Protein AF-0000000065923029 (afdb_homodimer)

Organism: Halorhodospira halophila (strain DSM 244 / SL1) (NCBI:txid349124)

Radius of gyration: 25.89 Å; Cα contacts (8 Å, |Δi|>4): 1565; chains: 2; bounding box: 56×80×63 Å

Nearest PDB structures (foldseek):
  3k96-assembly1_B  TM=9.656E-01  e=9.689E-38  Coxiella burnetii RSA 493
  1n1e-assembly1_B  TM=9.447E-01  e=1.531E-29  Leishmania mexicana
  1z82-assembly1_B  TM=9.541E-01  e=1.450E-29  Thermotoga maritima MSB8
  6e90-assembly1_A  TM=9.215E-01  e=2.902E-23  Homo sapiens
  6e90-assembly2_B  TM=9.256E-01  e=6.628E-22  Homo sapiens

Structure (mmCIF, N/CA/C/O backbone):
data_AF-0000000065923029-model_v1
#
loop_
_entity.id
_entity.type
_entity.pdbx_description
1 polymer 'Glycerol-3-phosphate dehydrogenase'
#
loop_
_atom_site.group_PDB
_atom_site.id
_atom_site.type_symbol
_atom_site.label_atom_id
_atom_site.label_alt_id
_atom_site.label_comp_id
_atom_site.label_asym_id
_atom_site.label_entity_id
_atom_site.label_seq_id
_atom_site.pdbx_PDB_ins_code
_atom_site.Cartn_x
_atom_site.Cartn_y
_atom_site.Cartn_z
_atom_site.occupancy
_atom_site.B_iso_or_equiv
_atom_site.auth_seq_id
_atom_site.auth_comp_id
_atom_site.auth_asym_id
_atom_site.auth_atom_id
_atom_site.pdbx_PDB_model_num
ATOM 1 N N . MET A 1 1 ? 18.891 -30.844 -6.301 1 72.88 1 MET A N 1
ATOM 2 C CA . MET A 1 1 ? 18.688 -31.719 -7.445 1 72.88 1 MET A CA 1
ATOM 3 C C . MET A 1 1 ? 17.562 -31.203 -8.336 1 72.88 1 MET A C 1
ATOM 5 O O . MET A 1 1 ? 16.641 -30.562 -7.855 1 72.88 1 MET A O 1
ATOM 9 N N . ALA A 1 2 ? 17.703 -31.375 -9.57 1 90.19 2 ALA A N 1
ATOM 10 C CA . ALA A 1 2 ? 16.734 -30.984 -10.586 1 90.19 2 ALA A CA 1
ATOM 11 C C . ALA A 1 2 ? 15.453 -31.797 -10.469 1 90.19 2 ALA A C 1
ATOM 13 O O . ALA A 1 2 ? 15.5 -33 -10.242 1 90.19 2 ALA A O 1
ATOM 14 N N . SER A 1 3 ? 14.336 -31.156 -10.375 1 95 3 SER A N 1
ATOM 15 C CA . SER A 1 3 ? 13.016 -31.781 -10.305 1 95 3 SER A CA 1
ATOM 16 C C . SER A 1 3 ? 12.305 -31.719 -11.648 1 95 3 SER A C 1
ATOM 18 O O . SER A 1 3 ? 12.695 -30.953 -12.531 1 95 3 SER A O 1
ATOM 20 N N . THR A 1 4 ? 11.414 -32.656 -11.859 1 98.06 4 THR A N 1
ATOM 21 C CA . THR A 1 4 ? 10.445 -32.594 -12.953 1 98.06 4 THR A CA 1
ATOM 22 C C . THR A 1 4 ? 9.109 -32.062 -12.453 1 98.06 4 THR A C 1
ATOM 24 O O . THR A 1 4 ? 8.492 -32.656 -11.57 1 98.06 4 THR A O 1
ATOM 27 N N . ILE A 1 5 ? 8.68 -30.938 -13.008 1 98.75 5 ILE A N 1
ATOM 28 C CA . ILE A 1 5 ? 7.516 -30.234 -12.484 1 98.75 5 ILE A CA 1
ATOM 29 C C . ILE A 1 5 ? 6.523 -29.969 -13.617 1 98.75 5 ILE A C 1
ATOM 31 O O . ILE A 1 5 ? 6.914 -29.547 -14.711 1 98.75 5 ILE A O 1
ATOM 35 N N . ALA A 1 6 ? 5.273 -30.281 -13.406 1 98.81 6 ALA A N 1
ATOM 36 C CA . ALA A 1 6 ? 4.207 -29.891 -14.328 1 98.81 6 ALA A CA 1
ATOM 37 C C . ALA A 1 6 ? 3.559 -28.578 -13.898 1 98.81 6 ALA A C 1
ATOM 39 O O . ALA A 1 6 ? 3.203 -28.422 -12.727 1 98.81 6 ALA A O 1
ATOM 40 N N . VAL A 1 7 ? 3.484 -27.641 -14.758 1 98.94 7 VAL A N 1
ATOM 41 C CA . VAL A 1 7 ? 2.725 -26.406 -14.547 1 98.94 7 VAL A CA 1
ATOM 42 C C . VAL A 1 7 ? 1.447 -26.438 -15.383 1 98.94 7 VAL A C 1
ATOM 44 O O . VAL A 1 7 ? 1.505 -26.453 -16.609 1 98.94 7 VAL A O 1
ATOM 47 N N . LEU A 1 8 ? 0.349 -26.5 -14.68 1 98.88 8 LEU A N 1
ATOM 48 C CA . LEU A 1 8 ? -0.942 -26.641 -15.344 1 98.88 8 LEU A CA 1
ATOM 49 C C . LEU A 1 8 ? -1.62 -25.281 -15.492 1 98.88 8 LEU A C 1
ATOM 51 O O . LEU A 1 8 ? -2.199 -24.75 -14.539 1 98.88 8 LEU A O 1
ATOM 55 N N . GLY A 1 9 ? -1.69 -24.75 -16.688 1 98.56 9 GLY A N 1
ATOM 56 C CA . GLY A 1 9 ? -2.148 -23.422 -17.031 1 98.56 9 GLY A CA 1
ATOM 57 C C . GLY A 1 9 ? -1.078 -22.578 -17.703 1 98.56 9 GLY A C 1
ATOM 58 O O . GLY A 1 9 ? -0.125 -22.141 -17.062 1 98.56 9 GLY A O 1
ATOM 59 N N . ALA A 1 10 ? -1.285 -22.297 -19 1 98.5 10 ALA A N 1
ATOM 60 C CA . ALA A 1 10 ? -0.289 -21.562 -19.781 1 98.5 10 ALA A CA 1
ATOM 61 C C . ALA A 1 10 ? -0.726 -20.125 -20 1 98.5 10 ALA A C 1
ATOM 63 O O . ALA A 1 10 ? -0.521 -19.562 -21.094 1 98.5 10 ALA A O 1
ATOM 64 N N . GLY A 1 11 ? -1.408 -19.594 -19 1 96.88 11 GLY A N 1
ATOM 65 C CA . GLY A 1 11 ? -1.588 -18.141 -19 1 96.88 11 GLY A CA 1
ATOM 66 C C . GLY A 1 11 ? -0.323 -17.391 -18.656 1 96.88 11 GLY A C 1
ATOM 67 O O . GLY A 1 11 ? 0.751 -17.984 -18.531 1 96.88 11 GLY A O 1
ATOM 68 N N . ALA A 1 12 ? -0.422 -16.109 -18.5 1 97 12 ALA A N 1
ATOM 69 C CA . ALA A 1 12 ? 0.734 -15.266 -18.203 1 97 12 ALA A CA 1
ATOM 70 C C . ALA A 1 12 ? 1.429 -15.719 -16.922 1 97 12 ALA A C 1
ATOM 72 O O . ALA A 1 12 ? 2.646 -15.914 -16.906 1 97 12 ALA A O 1
ATOM 73 N N . TRP A 1 13 ? 0.639 -15.938 -15.875 1 97.69 13 TRP A N 1
ATOM 74 C CA . TRP A 1 13 ? 1.192 -16.234 -14.562 1 97.69 13 TRP A CA 1
ATOM 75 C C . TRP A 1 13 ? 1.809 -17.641 -14.539 1 97.69 13 TRP A C 1
ATOM 77 O O . TRP A 1 13 ? 2.926 -17.812 -14.047 1 97.69 13 TRP A O 1
ATOM 87 N N . GLY A 1 14 ? 1.064 -18.609 -15.062 1 98.62 14 GLY A N 1
ATOM 88 C CA . GLY A 1 14 ? 1.634 -19.953 -15.156 1 98.62 14 GLY A CA 1
ATOM 89 C C . GLY A 1 14 ? 2.92 -20 -15.961 1 98.62 14 GLY A C 1
ATOM 90 O O . GLY A 1 14 ? 3.887 -20.641 -15.555 1 98.62 14 GLY A O 1
ATOM 91 N N . THR A 1 15 ? 2.945 -19.297 -17.062 1 98.75 15 THR A N 1
ATOM 92 C CA . THR A 1 15 ? 4.129 -19.234 -17.906 1 98.75 15 THR A CA 1
ATOM 93 C C . THR A 1 15 ? 5.297 -18.594 -17.172 1 98.75 15 THR A C 1
ATOM 95 O O . THR A 1 15 ? 6.434 -19.062 -17.25 1 98.75 15 THR A O 1
ATOM 98 N N . ALA A 1 16 ? 5.02 -17.531 -16.453 1 98.75 16 ALA A N 1
ATOM 99 C CA . ALA A 1 16 ? 6.066 -16.828 -15.711 1 98.75 16 ALA A CA 1
ATOM 100 C C . ALA A 1 16 ? 6.68 -17.734 -14.648 1 98.75 16 ALA A C 1
ATOM 102 O O . ALA A 1 16 ? 7.902 -17.828 -14.531 1 98.75 16 ALA A O 1
ATOM 103 N N . LEU A 1 17 ? 5.828 -18.391 -13.883 1 98.88 17 LEU A N 1
ATOM 104 C CA . LEU A 1 17 ? 6.316 -19.297 -12.844 1 98.88 17 LEU A CA 1
ATOM 105 C C . LEU A 1 17 ? 7.086 -20.469 -13.453 1 98.88 17 LEU A C 1
ATOM 107 O O . LEU A 1 17 ? 8.133 -20.859 -12.938 1 98.88 17 LEU A O 1
ATOM 111 N N . ALA A 1 18 ? 6.562 -20.969 -14.555 1 98.81 18 ALA A N 1
ATOM 112 C CA . ALA A 1 18 ? 7.25 -22.047 -15.266 1 98.81 18 ALA A CA 1
ATOM 113 C C . ALA A 1 18 ? 8.641 -21.609 -15.711 1 98.81 18 ALA A C 1
ATOM 115 O O . ALA A 1 18 ? 9.594 -22.391 -15.641 1 98.81 18 ALA A O 1
ATOM 116 N N . SER A 1 19 ? 8.727 -20.438 -16.188 1 98.56 19 SER A N 1
ATOM 117 C CA . SER A 1 19 ? 10.008 -19.906 -16.641 1 98.56 19 SER A CA 1
ATOM 118 C C . SER A 1 19 ? 11.016 -19.828 -15.508 1 98.56 19 SER A C 1
ATOM 120 O O . SER A 1 19 ? 12.203 -20.109 -15.695 1 98.56 19 SER A O 1
ATOM 122 N N . VAL A 1 20 ? 10.586 -19.375 -14.312 1 98.56 20 VAL A N 1
ATOM 123 C CA . VAL A 1 20 ? 11.469 -19.297 -13.148 1 98.56 20 VAL A CA 1
ATOM 124 C C . VAL A 1 20 ? 11.992 -20.688 -12.805 1 98.56 20 VAL A C 1
ATOM 126 O O . VAL A 1 20 ? 13.195 -20.875 -12.617 1 98.56 20 VAL A O 1
ATOM 129 N N . LEU A 1 21 ? 11.094 -21.656 -12.742 1 98.75 21 LEU A N 1
ATOM 130 C CA . LEU A 1 21 ? 11.477 -23.031 -12.438 1 98.75 21 LEU A CA 1
ATOM 131 C C . LEU A 1 21 ? 12.469 -23.562 -13.469 1 98.75 21 LEU A C 1
ATOM 133 O O . LEU A 1 21 ? 13.469 -24.188 -13.109 1 98.75 21 LEU A O 1
ATOM 137 N N . GLY A 1 22 ? 12.164 -23.344 -14.719 1 98.38 22 GLY A N 1
ATOM 138 C CA . GLY A 1 22 ? 13.062 -23.781 -15.781 1 98.38 22 GLY A CA 1
ATOM 139 C C . GLY A 1 22 ? 14.438 -23.172 -15.695 1 98.38 22 GLY A C 1
ATOM 140 O O . GLY A 1 22 ? 15.453 -23.859 -15.852 1 98.38 22 GLY A O 1
ATOM 141 N N . ARG A 1 23 ? 14.523 -21.906 -15.484 1 97.5 23 ARG A N 1
ATOM 142 C CA . ARG A 1 23 ? 15.789 -21.203 -15.359 1 97.5 23 ARG A CA 1
ATOM 143 C C . ARG A 1 23 ? 16.578 -21.719 -14.156 1 97.5 23 ARG A C 1
ATOM 145 O O . ARG A 1 23 ? 17.812 -21.688 -14.164 1 97.5 23 ARG A O 1
ATOM 152 N N . ASN A 1 24 ? 15.828 -22.156 -13.164 1 98 24 ASN A N 1
ATOM 153 C CA . ASN A 1 24 ? 16.469 -22.703 -11.977 1 98 24 ASN A CA 1
ATOM 154 C C . ASN A 1 24 ? 16.953 -24.141 -12.203 1 98 24 ASN A C 1
ATOM 156 O O . ASN A 1 24 ? 17.391 -24.797 -11.258 1 98 24 ASN A O 1
ATOM 160 N N . GLY A 1 25 ? 16.766 -24.672 -13.398 1 97.19 25 GLY A N 1
ATOM 161 C CA . GLY A 1 25 ? 17.391 -25.938 -13.758 1 97.19 25 GLY A CA 1
ATOM 162 C C . GLY A 1 25 ? 16.438 -27.125 -13.672 1 97.19 25 GLY A C 1
ATOM 163 O O . GLY A 1 25 ? 16.859 -28.266 -13.812 1 97.19 25 GLY A O 1
ATOM 164 N N . HIS A 1 26 ? 15.18 -26.875 -13.453 1 98.62 26 HIS A N 1
ATOM 165 C CA . HIS A 1 26 ? 14.203 -27.953 -13.383 1 98.62 26 HIS A CA 1
ATOM 166 C C . HIS A 1 26 ? 13.656 -28.297 -14.766 1 98.62 26 HIS A C 1
ATOM 168 O O . HIS A 1 26 ? 13.719 -27.469 -15.68 1 98.62 26 HIS A O 1
ATOM 174 N N . ALA A 1 27 ? 13.234 -29.516 -14.938 1 98.5 27 ALA A N 1
ATOM 175 C CA . ALA A 1 27 ? 12.461 -29.891 -16.109 1 98.5 27 ALA A CA 1
ATOM 176 C C . ALA A 1 27 ? 10.992 -29.531 -15.953 1 98.5 27 ALA A C 1
ATOM 178 O O . ALA A 1 27 ? 10.328 -30 -15.023 1 98.5 27 ALA A O 1
ATOM 179 N N . VAL A 1 28 ? 10.516 -28.688 -16.844 1 98.81 28 VAL A N 1
ATOM 180 C CA . VAL A 1 28 ? 9.172 -28.156 -16.656 1 98.81 28 VAL A CA 1
ATOM 181 C C . VAL A 1 28 ? 8.297 -28.531 -17.844 1 98.81 28 VAL A C 1
ATOM 183 O O . VAL A 1 28 ? 8.703 -28.359 -19 1 98.81 28 VAL A O 1
ATOM 186 N N . ARG A 1 29 ? 7.207 -29.109 -17.625 1 98.88 29 ARG A N 1
ATOM 187 C CA . ARG A 1 29 ? 6.172 -29.328 -18.625 1 98.88 29 ARG A CA 1
ATOM 188 C C . ARG A 1 29 ? 4.992 -28.391 -18.422 1 98.88 29 ARG A C 1
ATOM 190 O O . ARG A 1 29 ? 4.281 -28.484 -17.406 1 98.88 29 ARG A O 1
ATOM 197 N N . LEU A 1 30 ? 4.789 -27.484 -19.312 1 98.88 30 LEU A N 1
ATOM 198 C CA . LEU A 1 30 ? 3.719 -26.484 -19.266 1 98.88 30 LEU A CA 1
ATOM 199 C C . LEU A 1 30 ? 2.494 -26.984 -20.031 1 98.88 30 LEU A C 1
ATOM 201 O O . LEU A 1 30 ? 2.559 -27.188 -21.25 1 98.88 30 LEU A O 1
ATOM 205 N N . TRP A 1 31 ? 1.403 -27.109 -19.328 1 98.88 31 TRP A N 1
ATOM 206 C CA . TRP A 1 31 ? 0.189 -27.656 -19.938 1 98.88 31 TRP A CA 1
ATOM 207 C C . TRP A 1 31 ? -0.767 -26.531 -20.328 1 98.88 31 TRP A C 1
ATOM 209 O O . TRP A 1 31 ? -0.957 -25.578 -19.578 1 98.88 31 TRP A O 1
ATOM 219 N 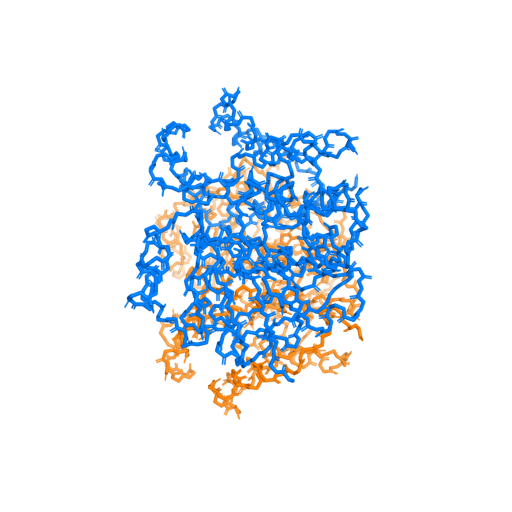N . THR A 1 32 ? -1.284 -26.594 -21.516 1 98.44 32 THR A N 1
ATOM 220 C CA . THR A 1 32 ? -2.383 -25.766 -22 1 98.44 32 THR A CA 1
ATOM 221 C C . THR A 1 32 ? -3.475 -26.625 -22.625 1 98.44 32 THR A C 1
ATOM 223 O O . THR A 1 32 ? -3.213 -27.75 -23.047 1 98.44 32 THR A O 1
ATOM 226 N N . ARG A 1 33 ? -4.648 -26.109 -22.656 1 95.69 33 ARG A N 1
ATOM 227 C CA . ARG A 1 33 ? -5.781 -26.875 -23.156 1 95.69 33 ARG A CA 1
ATOM 228 C C . ARG A 1 33 ? -5.746 -26.984 -24.672 1 95.69 33 ARG A C 1
ATOM 230 O O . ARG A 1 33 ? -6.367 -27.875 -25.25 1 95.69 33 ARG A O 1
ATOM 237 N N . GLU A 1 34 ? -5.039 -26.109 -25.297 1 97.12 34 GLU A N 1
ATOM 238 C CA . GLU A 1 34 ? -5.074 -26.031 -26.75 1 97.12 34 GLU A CA 1
ATOM 239 C C . GLU A 1 34 ? -3.785 -26.562 -27.375 1 97.12 34 GLU A C 1
ATOM 241 O O . GLU A 1 34 ? -2.703 -26.031 -27.141 1 97.12 34 GLU A O 1
ATOM 246 N N . ALA A 1 35 ? -3.926 -27.531 -28.25 1 98.12 35 ALA A N 1
ATOM 247 C CA . ALA A 1 35 ? -2.773 -28.141 -28.891 1 98.12 35 ALA A CA 1
ATOM 248 C C . ALA A 1 35 ? -2.006 -27.125 -29.734 1 98.12 35 ALA A C 1
ATOM 250 O O . ALA A 1 35 ? -0.774 -27.141 -29.766 1 98.12 35 ALA A O 1
ATOM 251 N N . GLU A 1 36 ? -2.729 -26.266 -30.344 1 98.31 36 GLU A N 1
ATOM 252 C CA . GLU A 1 36 ? -2.094 -25.25 -31.172 1 98.31 36 GLU A CA 1
ATOM 253 C C . GLU A 1 36 ? -1.257 -24.281 -30.328 1 98.31 36 GLU A C 1
ATOM 255 O O . GLU A 1 36 ? -0.185 -23.859 -30.75 1 98.31 36 GLU A O 1
ATOM 260 N N . HIS A 1 37 ? -1.799 -23.984 -29.203 1 98.38 37 HIS A N 1
ATOM 261 C CA . HIS A 1 37 ? -1.066 -23.109 -28.297 1 98.38 37 HIS A CA 1
ATOM 262 C C . HIS A 1 37 ? 0.228 -23.75 -27.828 1 98.38 37 HIS A C 1
ATOM 264 O O . HIS A 1 37 ? 1.283 -23.125 -27.812 1 98.38 37 HIS A O 1
ATOM 270 N N . ALA A 1 38 ? 0.187 -25 -27.469 1 98.62 38 ALA A N 1
ATOM 271 C CA . ALA A 1 38 ? 1.373 -25.734 -27.047 1 98.62 38 ALA A CA 1
ATOM 272 C C . ALA A 1 38 ? 2.42 -25.781 -28.156 1 98.62 38 ALA A C 1
ATOM 274 O O . ALA A 1 38 ? 3.607 -25.562 -27.906 1 98.62 38 ALA A O 1
ATOM 275 N N . ALA A 1 39 ? 1.948 -26.078 -29.328 1 98.5 39 ALA A N 1
ATOM 276 C CA . ALA A 1 39 ? 2.852 -26.172 -30.469 1 98.5 39 ALA A CA 1
ATOM 277 C C . ALA A 1 39 ? 3.537 -24.828 -30.734 1 98.5 39 ALA A C 1
ATOM 279 O O . ALA A 1 39 ? 4.734 -24.781 -31.016 1 98.5 39 ALA A O 1
ATOM 280 N N . ALA A 1 40 ? 2.775 -23.781 -30.656 1 98.38 40 ALA A N 1
ATOM 281 C CA . ALA A 1 40 ? 3.316 -22.438 -30.875 1 98.38 40 ALA A CA 1
ATOM 282 C C . ALA A 1 40 ? 4.383 -22.094 -29.844 1 98.38 40 ALA A C 1
ATOM 284 O O . ALA A 1 40 ? 5.43 -21.547 -30.188 1 98.38 40 ALA A O 1
ATOM 285 N N . ILE A 1 41 ? 4.098 -22.406 -28.578 1 98.62 41 ILE A N 1
ATOM 286 C CA . ILE A 1 41 ? 5.039 -22.141 -27.5 1 98.62 41 ILE A CA 1
ATOM 287 C C . ILE A 1 41 ? 6.34 -22.891 -27.75 1 98.62 41 ILE A C 1
ATOM 289 O O . ILE A 1 41 ? 7.43 -22.328 -27.609 1 98.62 41 ILE A O 1
ATOM 293 N N . ASN A 1 42 ? 6.238 -24.156 -28.156 1 98.5 42 ASN A N 1
ATOM 294 C CA . ASN A 1 42 ? 7.418 -24.984 -28.391 1 98.5 42 ASN A CA 1
ATOM 295 C C . ASN A 1 42 ? 8.227 -24.484 -29.578 1 98.5 42 ASN A C 1
ATOM 297 O O . ASN A 1 42 ? 9.453 -24.484 -29.562 1 98.5 42 ASN A O 1
ATOM 301 N N . ALA A 1 43 ? 7.547 -24.062 -30.562 1 98.06 43 ALA A N 1
ATOM 302 C CA . ALA A 1 43 ? 8.203 -23.625 -31.781 1 98.06 43 ALA A CA 1
ATOM 303 C C . ALA A 1 43 ? 8.891 -22.281 -31.578 1 98.06 43 ALA A C 1
ATOM 305 O O . ALA A 1 43 ? 10.016 -22.078 -32.062 1 98.06 43 ALA A O 1
ATOM 306 N N . GLU A 1 44 ? 8.227 -21.375 -30.906 1 97.81 44 GLU A N 1
ATOM 307 C CA . GLU A 1 44 ? 8.695 -19.984 -30.781 1 97.81 44 GLU A CA 1
ATOM 308 C C . GLU A 1 44 ? 9.562 -19.797 -29.547 1 97.81 44 GLU A C 1
ATOM 310 O O . GLU A 1 44 ? 10.273 -18.797 -29.438 1 97.81 44 GLU A O 1
ATOM 315 N N . ARG A 1 45 ? 9.422 -20.703 -28.594 1 98.12 45 ARG A N 1
ATOM 316 C CA . ARG A 1 45 ? 10.117 -20.625 -27.312 1 98.12 45 ARG A CA 1
ATOM 317 C C . ARG A 1 45 ? 9.734 -19.359 -26.562 1 98.12 45 ARG A C 1
ATOM 319 O O . ARG A 1 45 ? 10.578 -18.766 -25.891 1 98.12 45 ARG A O 1
ATOM 326 N N . VAL A 1 46 ? 8.562 -18.906 -26.891 1 98.31 46 VAL A N 1
ATOM 327 C CA . VAL A 1 46 ? 7.914 -17.781 -26.234 1 98.31 46 VAL A CA 1
ATOM 328 C C . VAL A 1 46 ? 6.406 -18.016 -26.203 1 98.31 46 VAL A C 1
ATOM 330 O O . VAL A 1 46 ? 5.824 -18.547 -27.141 1 98.31 46 VAL A O 1
ATOM 333 N N . ASN A 1 47 ? 5.754 -17.719 -25.062 1 98.56 47 ASN A N 1
ATOM 334 C CA . ASN A 1 47 ? 4.297 -17.656 -25.047 1 98.56 47 ASN A CA 1
ATOM 335 C C . ASN A 1 47 ? 3.783 -16.312 -25.531 1 98.56 47 ASN A C 1
ATOM 337 O O . ASN A 1 47 ? 3.367 -15.477 -24.719 1 98.56 47 ASN A O 1
ATOM 341 N N . GLN A 1 48 ? 3.744 -16.141 -26.781 1 97.38 48 GLN A N 1
ATOM 342 C CA . GLN A 1 48 ? 3.445 -14.859 -27.406 1 97.38 48 GLN A CA 1
ATOM 343 C C . GLN A 1 48 ? 2.068 -14.344 -27 1 97.38 48 GLN A C 1
ATOM 345 O O . GLN A 1 48 ? 1.866 -13.141 -26.844 1 97.38 48 GLN A O 1
ATOM 350 N N . ARG A 1 49 ? 1.194 -15.266 -26.812 1 95.56 49 ARG A N 1
ATOM 351 C CA . ARG A 1 49 ? -0.194 -14.914 -26.531 1 95.56 49 ARG A CA 1
ATOM 352 C C . ARG A 1 49 ? -0.331 -14.25 -25.156 1 95.56 49 ARG A C 1
ATOM 354 O O . ARG A 1 49 ? -1.094 -13.297 -25 1 95.56 49 ARG A O 1
ATOM 361 N N . HIS A 1 50 ? 0.409 -14.734 -24.125 1 96.31 50 HIS A N 1
ATOM 362 C CA . HIS A 1 50 ? 0.11 -14.32 -22.766 1 96.31 50 HIS A CA 1
ATOM 363 C C . HIS A 1 50 ? 1.316 -13.648 -22.109 1 96.31 50 HIS A C 1
ATOM 365 O O . HIS A 1 50 ? 1.167 -12.883 -21.156 1 96.31 50 HIS A O 1
ATOM 371 N N . LEU A 1 51 ? 2.453 -13.883 -22.531 1 97.38 51 LEU A N 1
ATOM 372 C CA . LEU A 1 51 ? 3.674 -13.336 -21.938 1 97.38 51 LEU A CA 1
ATOM 373 C C . LEU A 1 51 ? 4.707 -13.039 -23.031 1 97.38 51 LEU A C 1
ATOM 375 O O . LEU A 1 51 ? 5.785 -13.633 -23.047 1 97.38 51 LEU A O 1
ATOM 379 N N . PRO A 1 52 ? 4.328 -12.023 -23.766 1 95.88 52 PRO A N 1
ATOM 380 C CA . PRO A 1 52 ? 5.246 -11.695 -24.859 1 95.88 52 PRO A CA 1
ATOM 381 C C . PRO A 1 52 ? 6.57 -11.117 -24.359 1 95.88 52 PRO A C 1
ATOM 383 O O . PRO A 1 52 ? 6.664 -10.68 -23.219 1 95.88 52 PRO A O 1
ATOM 386 N N . ASP A 1 53 ? 7.645 -11.266 -25.016 1 92.19 53 ASP A N 1
ATOM 387 C CA . ASP A 1 53 ? 8.945 -10.648 -24.781 1 92.19 53 ASP A CA 1
ATOM 388 C C . ASP A 1 53 ? 9.719 -11.375 -23.688 1 92.19 53 ASP A C 1
ATOM 390 O O . ASP A 1 53 ? 10.656 -10.82 -23.109 1 92.19 53 ASP A O 1
ATOM 394 N N . CYS A 1 54 ? 9.211 -12.562 -23.297 1 97.06 54 CYS A N 1
ATOM 395 C CA . CYS A 1 54 ? 9.891 -13.367 -22.297 1 97.06 54 CYS A CA 1
ATOM 396 C C . CYS A 1 54 ? 10.273 -14.734 -22.844 1 97.06 54 CYS A C 1
ATOM 398 O O . CYS A 1 54 ? 9.5 -15.688 -22.75 1 97.06 54 CYS A O 1
ATOM 400 N N . PRO A 1 55 ? 11.453 -14.797 -23.375 1 97.81 55 PRO A N 1
ATOM 401 C CA . PRO A 1 55 ? 11.891 -16.109 -23.875 1 97.81 55 PRO A CA 1
ATOM 402 C C . PRO A 1 55 ? 11.859 -17.188 -22.797 1 97.81 55 PRO A C 1
ATOM 404 O O . PRO A 1 55 ? 12.18 -16.906 -21.625 1 97.81 55 PRO A O 1
ATOM 407 N N . LEU A 1 56 ? 11.531 -18.375 -23.219 1 98.31 56 LEU A N 1
ATOM 408 C CA . LEU A 1 56 ? 11.414 -19.5 -22.281 1 98.31 56 LEU A CA 1
ATOM 409 C C . LEU A 1 56 ? 12.688 -20.328 -22.266 1 98.31 56 LEU A C 1
ATOM 411 O O . LEU A 1 56 ? 13.352 -20.484 -23.297 1 98.31 56 LEU A O 1
ATOM 415 N N . PRO A 1 57 ? 13.047 -20.828 -21.125 1 97.56 57 PRO A N 1
ATOM 416 C CA . PRO A 1 57 ? 14.242 -21.688 -21.047 1 97.56 57 PRO A CA 1
ATOM 417 C C . PRO A 1 57 ? 14.086 -23 -21.812 1 97.56 57 PRO A C 1
ATOM 419 O O . PRO A 1 57 ? 12.961 -23.484 -22 1 97.56 57 PRO A O 1
ATOM 422 N N . ASP A 1 58 ? 15.211 -23.625 -22.156 1 96.56 58 ASP A N 1
ATOM 423 C CA . ASP A 1 58 ? 15.227 -24.844 -22.938 1 96.56 58 ASP A CA 1
ATOM 424 C C . ASP A 1 58 ? 14.633 -26.016 -22.156 1 96.56 58 ASP A C 1
ATOM 426 O O . ASP A 1 58 ? 14.141 -26.984 -22.75 1 96.56 58 ASP A O 1
ATOM 430 N N . SER A 1 59 ? 14.656 -25.906 -20.875 1 97.38 59 SER A N 1
ATOM 431 C CA . SER A 1 59 ? 14.203 -27 -20.016 1 97.38 59 SER A CA 1
ATOM 432 C C . SER A 1 59 ? 12.68 -27.031 -19.906 1 97.38 59 SER A C 1
ATOM 434 O O . SER A 1 59 ? 12.117 -27.906 -19.25 1 97.38 59 SER A O 1
ATOM 436 N N . LEU A 1 60 ? 11.969 -26.109 -20.578 1 98.25 60 LEU A N 1
ATOM 437 C CA . LEU A 1 60 ? 10.508 -26.016 -20.547 1 98.25 60 LEU A CA 1
ATOM 438 C C . LEU A 1 60 ? 9.906 -26.516 -21.859 1 98.25 60 LEU A C 1
ATOM 440 O O . LEU A 1 60 ? 10.344 -26.109 -22.938 1 98.25 60 LEU A O 1
ATOM 444 N N . THR A 1 61 ? 9.016 -27.422 -21.797 1 98.44 61 THR A N 1
ATOM 445 C CA . THR A 1 61 ? 8.258 -27.906 -22.953 1 98.44 61 THR A CA 1
ATOM 446 C C . THR A 1 61 ? 6.758 -27.781 -22.703 1 98.44 61 THR A C 1
ATOM 448 O O . THR A 1 61 ? 6.277 -28.047 -21.594 1 98.44 61 THR A O 1
ATOM 451 N N . ALA A 1 62 ? 6.043 -27.422 -23.734 1 98.81 62 ALA A N 1
ATOM 452 C CA . ALA A 1 62 ? 4.594 -27.281 -23.609 1 98.81 62 ALA A CA 1
ATOM 453 C C . ALA A 1 62 ? 3.873 -28.484 -24.188 1 98.81 62 ALA A C 1
ATOM 455 O O . ALA A 1 62 ? 4.375 -29.141 -25.109 1 98.81 62 ALA A O 1
ATOM 456 N N . THR A 1 63 ? 2.723 -28.828 -23.656 1 98.81 63 THR A N 1
ATOM 457 C CA . THR A 1 63 ? 1.899 -29.922 -24.141 1 98.81 63 THR A CA 1
ATOM 458 C C . THR A 1 63 ? 0.421 -29.656 -23.875 1 98.81 63 THR A C 1
ATOM 460 O O . THR A 1 63 ? 0.078 -28.844 -23.016 1 98.81 63 THR A O 1
ATOM 463 N N . ALA A 1 64 ? -0.403 -30.188 -24.672 1 98.5 64 ALA A N 1
ATOM 464 C CA . ALA A 1 64 ? -1.846 -30.109 -24.453 1 98.5 64 ALA A CA 1
ATOM 465 C C . ALA A 1 64 ? -2.385 -31.422 -23.891 1 98.5 64 ALA A C 1
ATOM 467 O O . ALA A 1 64 ? -3.582 -31.547 -23.625 1 98.5 64 ALA A O 1
ATOM 468 N N . ASP A 1 65 ? -1.481 -32.344 -23.688 1 98.12 65 ASP A N 1
ATOM 469 C CA . ASP A 1 65 ? -1.852 -33.625 -23.125 1 98.12 65 ASP A CA 1
ATOM 470 C C . ASP A 1 65 ? -1.55 -33.688 -21.641 1 98.12 65 ASP A C 1
ATOM 472 O O . ASP A 1 65 ? -0.387 -33.625 -21.234 1 98.12 65 ASP A O 1
ATOM 476 N N . LEU A 1 66 ? -2.588 -33.906 -20.891 1 97.88 66 LEU A N 1
ATOM 477 C CA . LEU A 1 66 ? -2.473 -33.875 -19.438 1 97.88 66 LEU A CA 1
ATOM 478 C C . LEU A 1 66 ? -1.627 -35.031 -18.938 1 97.88 66 LEU A C 1
ATOM 480 O O . LEU A 1 66 ? -0.837 -34.875 -18 1 97.88 66 LEU A O 1
ATOM 484 N N . GLU A 1 67 ? -1.794 -36.188 -19.5 1 97.56 67 GLU A N 1
ATOM 485 C CA . GLU A 1 67 ? -1.021 -37.344 -19.109 1 97.56 67 GLU A CA 1
ATOM 486 C C . GLU A 1 67 ? 0.472 -37.125 -19.344 1 97.56 67 GLU A C 1
ATOM 488 O O . GLU A 1 67 ? 1.293 -37.469 -18.484 1 97.56 67 GLU A O 1
ATOM 493 N N . THR A 1 68 ? 0.76 -36.594 -20.5 1 97.88 68 THR A N 1
ATOM 494 C CA . THR A 1 68 ? 2.148 -36.25 -20.812 1 97.88 68 THR A CA 1
ATOM 495 C C . THR A 1 68 ? 2.705 -35.25 -19.828 1 97.88 68 THR A C 1
ATOM 497 O O . THR A 1 68 ? 3.838 -35.375 -19.359 1 97.88 68 THR A O 1
ATOM 500 N N . ALA A 1 69 ? 1.95 -34.281 -19.5 1 98.5 69 ALA A N 1
ATOM 501 C CA . ALA A 1 69 ? 2.387 -33.219 -18.594 1 98.5 69 ALA A CA 1
ATOM 502 C C . ALA A 1 69 ? 2.703 -33.781 -17.203 1 98.5 69 ALA A C 1
ATOM 504 O O . ALA A 1 69 ? 3.666 -33.375 -16.562 1 98.5 69 ALA A O 1
ATOM 505 N N . LEU A 1 70 ? 1.938 -34.75 -16.766 1 98.25 70 LEU A N 1
ATOM 506 C CA . LEU A 1 70 ? 1.981 -35.188 -15.391 1 98.25 70 LEU A CA 1
ATOM 507 C C . LEU A 1 70 ? 2.965 -36.344 -15.234 1 98.25 70 LEU A C 1
ATOM 509 O O . LEU A 1 70 ? 3.361 -36.688 -14.117 1 98.25 70 LEU A O 1
ATOM 513 N N . GLY A 1 71 ? 3.352 -37 -16.312 1 96.69 71 GLY A N 1
ATOM 514 C CA . GLY A 1 71 ? 4.164 -38.188 -16.266 1 96.69 71 GLY A CA 1
ATOM 515 C C . GLY A 1 71 ? 5.473 -38 -15.523 1 96.69 71 GLY A C 1
ATOM 516 O O . GLY A 1 71 ? 6.32 -37.188 -15.938 1 96.69 71 GLY A O 1
ATOM 517 N N . GLY A 1 72 ? 5.672 -38.656 -14.336 1 96 72 GLY A N 1
ATOM 518 C CA . GLY A 1 72 ? 6.938 -38.688 -13.633 1 96 72 GLY A CA 1
ATOM 519 C C . GLY A 1 72 ? 7.258 -37.406 -12.914 1 96 72 GLY A C 1
ATOM 520 O O . GLY A 1 72 ? 8.422 -37.125 -12.609 1 96 72 GLY A O 1
ATOM 521 N N . THR A 1 73 ? 6.297 -36.594 -12.664 1 96.94 73 THR A N 1
ATOM 522 C CA . THR A 1 73 ? 6.562 -35.312 -12.039 1 96.94 73 THR A CA 1
ATOM 523 C C . THR A 1 73 ? 6.73 -35.469 -10.531 1 96.94 73 THR A C 1
ATOM 525 O O . THR A 1 73 ? 6.113 -36.344 -9.914 1 96.94 73 THR A O 1
ATOM 528 N N . ASP A 1 74 ? 7.578 -34.688 -9.93 1 97.12 74 ASP A N 1
ATOM 529 C CA . ASP A 1 74 ? 7.766 -34.625 -8.484 1 97.12 74 ASP A CA 1
ATOM 530 C C . ASP A 1 74 ? 6.59 -33.938 -7.797 1 97.12 74 ASP A C 1
ATOM 532 O O . ASP A 1 74 ? 6.145 -34.375 -6.73 1 97.12 74 ASP A O 1
ATOM 536 N N . TRP A 1 75 ? 6.129 -32.906 -8.297 1 97.06 75 TRP A N 1
ATOM 537 C CA . TRP A 1 75 ? 4.934 -32.188 -7.879 1 97.06 75 TRP A CA 1
ATOM 538 C C . TRP A 1 75 ? 4.363 -31.344 -9.023 1 97.06 75 TRP A C 1
ATOM 540 O O . TRP A 1 75 ? 4.988 -31.219 -10.078 1 97.06 75 TRP A O 1
ATOM 550 N N . LEU A 1 76 ? 3.107 -30.906 -8.914 1 98.44 76 LEU A N 1
ATOM 551 C CA . LEU A 1 76 ? 2.496 -30.094 -9.953 1 98.44 76 LEU A CA 1
ATOM 552 C C . LEU A 1 76 ? 2.096 -28.719 -9.414 1 98.44 76 LEU A C 1
ATOM 554 O O . LEU A 1 76 ? 1.887 -28.578 -8.203 1 98.44 76 LEU A O 1
ATOM 558 N N . LEU A 1 77 ? 2.096 -27.734 -10.281 1 98.88 77 LEU A N 1
ATOM 559 C CA . LEU A 1 77 ? 1.677 -26.359 -10 1 98.88 77 LEU A CA 1
ATOM 560 C C . LEU A 1 77 ? 0.478 -25.969 -10.859 1 98.88 77 LEU A C 1
ATOM 562 O O . LEU A 1 77 ? 0.558 -25.984 -12.086 1 98.88 77 LEU A O 1
ATOM 566 N N . ILE A 1 78 ? -0.597 -25.656 -10.195 1 98.88 78 ILE A N 1
ATOM 567 C CA . ILE A 1 78 ? -1.801 -25.234 -10.898 1 98.88 78 ILE A CA 1
ATOM 568 C C . ILE A 1 78 ? -1.839 -23.703 -10.977 1 98.88 78 ILE A C 1
ATOM 570 O O . ILE A 1 78 ? -1.744 -23.031 -9.953 1 98.88 78 ILE A O 1
ATOM 574 N N . ALA A 1 79 ? -1.945 -23.156 -12.164 1 98.44 79 ALA A N 1
ATOM 575 C CA . ALA A 1 79 ? -2.018 -21.703 -12.375 1 98.44 79 ALA A CA 1
ATOM 576 C C . ALA A 1 79 ? -3.113 -21.344 -13.375 1 98.44 79 ALA A C 1
ATOM 578 O O . ALA A 1 79 ? -2.867 -20.625 -14.344 1 98.44 79 ALA A O 1
ATOM 579 N N . VAL A 1 80 ? -4.305 -21.844 -13.164 1 97.25 80 VAL A N 1
ATOM 580 C CA . VAL A 1 80 ? -5.473 -21.516 -13.977 1 97.25 80 VAL A CA 1
ATOM 581 C C . VAL A 1 80 ? -6.363 -20.531 -13.211 1 97.25 80 VAL A C 1
ATOM 583 O O . VAL A 1 80 ? -6.219 -20.359 -12 1 97.25 80 VAL A O 1
ATOM 586 N N . PRO A 1 81 ? -7.27 -19.828 -13.875 1 94.12 81 PRO A N 1
ATOM 587 C CA . PRO A 1 81 ? -8.227 -18.984 -13.172 1 94.12 81 PRO A CA 1
ATOM 588 C C . PRO A 1 81 ? -9.047 -19.75 -12.141 1 94.12 81 PRO A C 1
ATOM 590 O O . PRO A 1 81 ? -9.234 -20.953 -12.266 1 94.12 81 PRO A O 1
ATOM 593 N N . SER A 1 82 ? -9.492 -19.047 -11.164 1 94.62 82 SER A N 1
ATOM 594 C CA . SER A 1 82 ? -10.242 -19.688 -10.086 1 94.62 82 SER A CA 1
ATOM 595 C C . SER A 1 82 ? -11.484 -20.406 -10.625 1 94.62 82 SER A C 1
ATOM 597 O O . SER A 1 82 ? -11.883 -21.438 -10.102 1 94.62 82 SER A O 1
ATOM 599 N N . SER A 1 83 ? -12.07 -19.859 -11.734 1 92.81 83 SER A N 1
ATOM 600 C CA . SER A 1 83 ? -13.289 -20.438 -12.312 1 92.81 83 SER A CA 1
ATOM 601 C C . SER A 1 83 ? -13.023 -21.781 -12.953 1 92.81 83 SER A C 1
ATOM 603 O O . SER A 1 83 ? -13.938 -22.594 -13.125 1 92.81 83 SER A O 1
ATOM 605 N N . ALA A 1 84 ? -11.789 -22.062 -13.289 1 95.12 84 ALA A N 1
ATOM 606 C CA . ALA A 1 84 ? -11.43 -23.312 -13.969 1 95.12 84 ALA A CA 1
ATOM 607 C C . ALA A 1 84 ? -10.82 -24.312 -12.992 1 95.12 84 ALA A C 1
ATOM 609 O O . ALA A 1 84 ? -10.547 -25.453 -13.352 1 95.12 84 ALA A O 1
ATOM 610 N N . PHE A 1 85 ? -10.609 -23.953 -11.75 1 97.31 85 PHE A N 1
ATOM 611 C CA . PHE A 1 85 ? -9.812 -24.688 -10.781 1 97.31 85 PHE A CA 1
ATOM 612 C C . PHE A 1 85 ? -10.484 -26.016 -10.438 1 97.31 85 PHE A C 1
ATOM 614 O O . PHE A 1 85 ? -9.859 -27.078 -10.523 1 97.31 85 PHE A O 1
ATOM 621 N N . ARG A 1 86 ? -11.758 -25.984 -10.086 1 97.06 86 ARG A N 1
ATOM 622 C CA . ARG A 1 86 ? -12.461 -27.203 -9.695 1 97.06 86 ARG A CA 1
ATOM 623 C C . ARG A 1 86 ? -12.484 -28.219 -10.844 1 97.06 86 ARG A C 1
ATOM 625 O O . ARG A 1 86 ? -12.234 -29.406 -10.633 1 97.06 86 ARG A O 1
ATOM 632 N N . GLY A 1 87 ? -12.836 -27.672 -12.016 1 97.06 87 GLY A N 1
ATOM 633 C CA .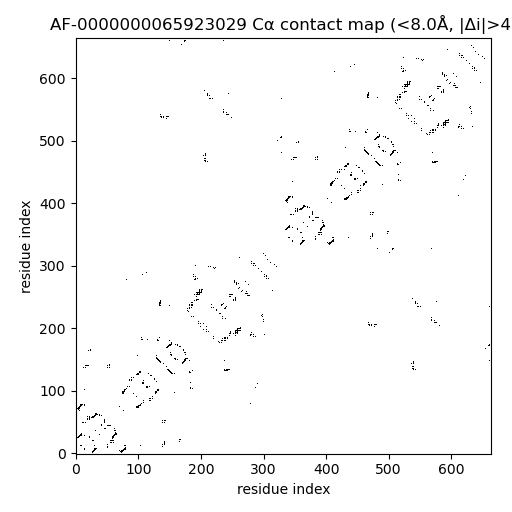 GLY A 1 87 ? -12.844 -28.547 -13.172 1 97.06 87 GLY A CA 1
ATOM 634 C C . GLY A 1 87 ? -11.516 -29.25 -13.398 1 97.06 87 GLY A C 1
ATOM 635 O O . GLY A 1 87 ? -11.484 -30.438 -13.742 1 97.06 87 GLY A O 1
ATOM 636 N N . LEU A 1 88 ? -10.438 -28.531 -13.211 1 98.06 88 LEU A N 1
ATOM 637 C CA . LEU A 1 88 ? -9.117 -29.125 -13.383 1 98.06 88 LEU A CA 1
ATOM 638 C C . LEU A 1 88 ? -8.828 -30.156 -12.297 1 98.06 88 LEU A C 1
ATOM 640 O O . LEU A 1 88 ? -8.258 -31.219 -12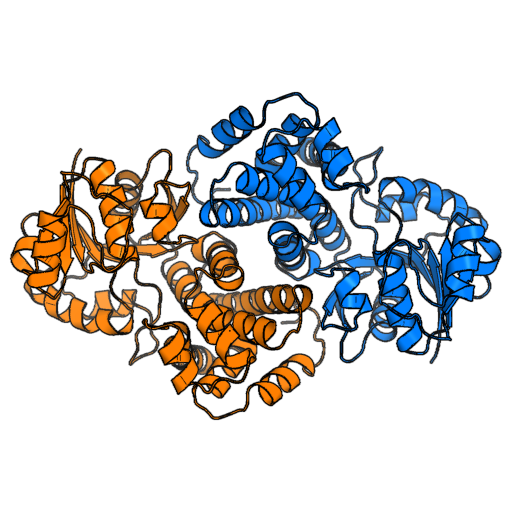.578 1 98.06 88 LEU A O 1
ATOM 644 N N . ILE A 1 89 ? -9.188 -29.875 -11.07 1 98.12 89 ILE A N 1
ATOM 645 C CA . ILE A 1 89 ? -9 -30.812 -9.977 1 98.12 89 ILE A CA 1
ATOM 646 C C . ILE A 1 89 ? -9.727 -32.125 -10.289 1 98.12 89 ILE A C 1
ATOM 648 O O . ILE A 1 89 ? -9.188 -33.219 -10.062 1 98.12 89 ILE A O 1
ATOM 652 N N . GLU A 1 90 ? -10.898 -31.984 -10.797 1 97.75 90 GLU A N 1
ATOM 653 C CA . GLU A 1 90 ? -11.664 -33.188 -11.172 1 97.75 90 GLU A CA 1
ATOM 654 C C . GLU A 1 90 ? -10.945 -34 -12.242 1 97.75 90 GLU A C 1
ATOM 656 O O . GLU A 1 90 ? -10.93 -35.219 -12.195 1 97.75 90 GLU A O 1
ATOM 661 N N . ARG A 1 91 ? -10.359 -33.312 -13.148 1 97.75 91 ARG A N 1
ATOM 662 C CA . ARG A 1 91 ? -9.625 -33.969 -14.227 1 97.75 91 ARG A CA 1
ATOM 663 C C . ARG A 1 91 ? -8.367 -34.656 -13.688 1 97.75 91 ARG A C 1
ATOM 665 O O . ARG A 1 91 ? -7.879 -35.625 -14.273 1 97.75 91 ARG A O 1
ATOM 672 N N . LEU A 1 92 ? -7.848 -34.188 -12.57 1 98.31 92 LEU A N 1
ATOM 673 C CA . LEU A 1 92 ? -6.602 -34.688 -12.008 1 98.31 92 LEU A CA 1
ATOM 674 C C . LEU A 1 92 ? -6.852 -35.906 -11.141 1 98.31 92 LEU A C 1
ATOM 676 O O . LEU A 1 92 ? -5.922 -36.656 -10.82 1 98.31 92 LEU A O 1
ATOM 680 N N . ALA A 1 93 ? -8.086 -36.156 -10.742 1 97.88 93 ALA A N 1
ATOM 681 C CA . ALA A 1 93 ? -8.453 -37.156 -9.758 1 97.88 93 ALA A CA 1
ATOM 682 C C . ALA A 1 93 ? -7.914 -38.531 -10.141 1 97.88 93 ALA A C 1
ATOM 684 O O . ALA A 1 93 ? -7.312 -39.219 -9.32 1 97.88 93 ALA A O 1
ATOM 685 N N . PRO A 1 94 ? -7.996 -38.906 -11.453 1 97.25 94 PRO A N 1
ATOM 686 C CA . PRO A 1 94 ? -7.539 -40.219 -11.828 1 97.25 94 PRO A CA 1
ATOM 687 C C . PRO A 1 94 ? -6.027 -40.406 -11.688 1 97.25 94 PRO A C 1
ATOM 689 O O . PRO A 1 94 ? -5.535 -41.531 -11.609 1 97.25 94 PRO A O 1
ATOM 692 N N . TYR A 1 95 ? -5.297 -39.344 -11.656 1 97.5 95 TYR A N 1
ATOM 693 C CA . TYR A 1 95 ? -3.84 -39.406 -11.625 1 97.5 95 TYR A CA 1
ATOM 694 C C . TYR A 1 95 ? -3.318 -39.438 -10.195 1 97.5 95 TYR A C 1
ATOM 696 O O . TYR A 1 95 ? -2.145 -39.719 -9.961 1 97.5 95 TYR A O 1
ATOM 704 N N . ARG A 1 96 ? -4.082 -39.125 -9.195 1 97.19 96 ARG A N 1
ATOM 705 C CA . ARG A 1 96 ? -3.805 -39.188 -7.766 1 97.19 96 ARG A CA 1
ATOM 706 C C . ARG A 1 96 ? -2.465 -38.531 -7.438 1 97.19 96 ARG A C 1
ATOM 708 O O . ARG A 1 96 ? -1.614 -39.156 -6.785 1 97.19 96 ARG A O 1
ATOM 715 N N . PRO A 1 97 ? -2.295 -37.281 -7.848 1 97.44 97 PRO A N 1
ATOM 716 C CA . PRO A 1 97 ? -1.034 -36.625 -7.5 1 97.44 97 PRO A CA 1
ATOM 717 C C . PRO A 1 97 ? -0.804 -36.531 -5.992 1 97.44 97 PRO A C 1
ATOM 719 O O . PRO A 1 97 ? -1.747 -36.312 -5.23 1 97.44 97 PRO A O 1
ATOM 722 N N . GLY A 1 98 ? 0.448 -36.688 -5.555 1 97.12 98 GLY A N 1
ATOM 723 C CA . GLY A 1 98 ? 0.776 -36.688 -4.141 1 97.12 98 GLY A CA 1
ATOM 724 C C . GLY A 1 98 ? 1.076 -35.312 -3.607 1 97.12 98 GLY A C 1
ATOM 725 O O . GLY A 1 98 ? 0.997 -35.062 -2.4 1 97.12 98 GLY A O 1
ATOM 726 N N . LYS A 1 99 ? 1.51 -34.406 -4.473 1 98.31 99 LYS A N 1
ATOM 727 C CA . LYS A 1 99 ? 1.865 -33.031 -4.125 1 98.31 99 LYS A CA 1
ATOM 728 C C . LYS A 1 99 ? 1.25 -32.031 -5.109 1 98.31 99 LYS A C 1
ATOM 730 O O . LYS A 1 99 ? 1.55 -32.062 -6.301 1 98.31 99 LYS A O 1
ATOM 735 N N . VAL A 1 100 ? 0.366 -31.172 -4.602 1 98.62 100 VAL A N 1
ATOM 736 C CA . VAL A 1 100 ? -0.325 -30.188 -5.441 1 98.62 100 VAL A CA 1
ATOM 737 C C . VAL A 1 100 ? -0.064 -28.781 -4.922 1 98.62 100 VAL A C 1
ATOM 739 O O . VAL A 1 100 ? -0.369 -28.469 -3.766 1 98.62 100 VAL A O 1
ATOM 742 N N . VAL A 1 101 ? 0.527 -27.984 -5.73 1 98.75 101 VAL A N 1
ATOM 743 C CA . VAL A 1 101 ? 0.761 -26.562 -5.477 1 98.75 101 VAL A CA 1
ATOM 744 C C . VAL A 1 101 ? -0.108 -25.719 -6.406 1 98.75 101 VAL A C 1
ATOM 746 O O . VAL A 1 101 ? -0.397 -26.125 -7.535 1 98.75 101 VAL A O 1
ATOM 749 N N . TRP A 1 102 ? -0.646 -24.625 -5.965 1 98.81 102 TRP A N 1
ATOM 750 C CA . TRP A 1 102 ? -1.344 -23.766 -6.914 1 98.81 102 TRP A CA 1
ATOM 751 C C . TRP A 1 102 ? -1.005 -22.297 -6.672 1 98.81 102 TRP A C 1
ATOM 753 O O . TRP A 1 102 ? -0.61 -21.922 -5.566 1 98.81 102 TRP A O 1
ATOM 763 N N . ALA A 1 103 ? -1.065 -21.531 -7.727 1 98.62 103 ALA A N 1
ATOM 764 C CA . ALA A 1 103 ? -0.833 -20.094 -7.707 1 98.62 103 ALA A CA 1
ATOM 765 C C . ALA A 1 103 ? -2.088 -19.328 -8.125 1 98.62 103 ALA A C 1
ATOM 767 O O . ALA A 1 103 ? -2.035 -18.125 -8.375 1 98.62 103 ALA A O 1
ATOM 768 N N . THR A 1 104 ? -3.215 -20.109 -8.219 1 97.31 104 THR A N 1
ATOM 769 C CA . THR A 1 104 ? -4.508 -19.5 -8.516 1 97.31 104 THR A CA 1
ATOM 770 C C . THR A 1 104 ? -4.945 -18.578 -7.375 1 97.31 104 THR A C 1
ATOM 772 O O . THR A 1 104 ? -4.922 -18.984 -6.207 1 97.31 104 THR A O 1
ATOM 775 N N . LYS A 1 105 ? -5.23 -17.359 -7.715 1 94.81 105 LYS A N 1
ATOM 776 C CA . LYS A 1 105 ? -5.699 -16.406 -6.719 1 94.81 105 LYS A CA 1
ATOM 777 C C . LYS A 1 105 ? -7.195 -16.156 -6.855 1 94.81 105 LYS A C 1
ATOM 779 O O . LYS A 1 105 ? -7.648 -15.633 -7.879 1 94.81 105 LYS A O 1
ATOM 784 N N . GLY A 1 106 ? -7.949 -16.609 -5.867 1 93.62 106 GLY A N 1
ATOM 785 C CA . GLY A 1 106 ? -9.398 -16.484 -5.875 1 93.62 106 GLY A CA 1
ATOM 786 C C . GLY A 1 106 ? -10.086 -17.516 -4.984 1 93.62 106 GLY A C 1
ATOM 787 O O . GLY A 1 106 ? -9.43 -18.234 -4.23 1 93.62 106 GLY A O 1
ATOM 788 N N . LEU A 1 107 ? -11.406 -17.438 -5.008 1 94.88 107 LEU A N 1
ATOM 789 C CA . LEU A 1 107 ? -12.266 -18.359 -4.277 1 94.88 107 LEU A CA 1
ATOM 790 C C . LEU A 1 107 ? -13.008 -19.281 -5.238 1 94.88 107 LEU A C 1
ATOM 792 O O . LEU A 1 107 ? -13.078 -19.016 -6.438 1 94.88 107 LEU A O 1
ATOM 796 N N . GLU A 1 108 ? -13.438 -20.297 -4.672 1 93.75 108 GLU A N 1
ATOM 797 C CA . GLU A 1 108 ? -14.219 -21.234 -5.477 1 93.75 108 GLU A CA 1
ATOM 798 C C . GLU A 1 108 ? -15.555 -20.641 -5.879 1 93.75 108 GLU A C 1
ATOM 800 O O . GLU A 1 108 ? -16.281 -20.094 -5.039 1 93.75 108 GLU A O 1
ATOM 805 N N . SER A 1 109 ? -15.898 -20.672 -7.156 1 85.94 109 SER A N 1
ATOM 806 C CA . SER A 1 109 ? -17.031 -19.969 -7.754 1 85.94 109 SER A CA 1
ATOM 807 C C . SER A 1 109 ? -18.359 -20.469 -7.176 1 85.94 109 SER A C 1
ATOM 809 O O . SER A 1 109 ? -19.266 -19.672 -6.938 1 85.94 109 SER A O 1
ATOM 811 N N . GLU A 1 110 ? -18.594 -21.703 -6.973 1 80.12 110 GLU A N 1
ATOM 812 C CA . GLU A 1 110 ? -19.906 -22.234 -6.582 1 80.12 110 GLU A CA 1
ATOM 813 C C . GLU A 1 110 ? -20.125 -22.094 -5.078 1 80.12 110 GLU A C 1
ATOM 815 O O . GLU A 1 110 ? -21.172 -21.609 -4.641 1 80.12 110 GLU A O 1
ATOM 820 N N . SER A 1 111 ? -19.125 -22.297 -4.32 1 83.81 111 SER A N 1
ATOM 821 C CA . SER A 1 111 ? -19.297 -22.359 -2.869 1 83.81 111 SER A CA 1
ATOM 822 C C . SER A 1 111 ? -18.812 -21.078 -2.199 1 83.81 111 SER A C 1
ATOM 824 O O . SER A 1 111 ? -19.203 -20.766 -1.072 1 83.81 111 SER A O 1
ATOM 826 N N . GLY A 1 112 ? -17.984 -20.312 -2.895 1 88.38 112 GLY A N 1
ATOM 827 C CA . GLY A 1 112 ? -17.312 -19.203 -2.25 1 88.38 112 GLY A CA 1
ATOM 828 C C . GLY A 1 112 ? -16.281 -19.625 -1.229 1 88.38 112 GLY A C 1
ATOM 829 O O . GLY A 1 112 ? -15.828 -18.828 -0.411 1 88.38 112 GLY A O 1
ATOM 830 N N . GLY A 1 113 ? -15.969 -20.922 -1.26 1 92.88 113 GLY A N 1
ATOM 831 C CA . GLY A 1 113 ? -14.992 -21.453 -0.318 1 92.88 113 GLY A CA 1
ATOM 832 C C . GLY A 1 113 ? -13.57 -21.375 -0.823 1 92.88 113 GLY A C 1
ATOM 833 O O . GLY A 1 113 ? -13.305 -20.766 -1.864 1 92.88 113 GLY A O 1
ATOM 834 N N . PHE A 1 114 ? -12.656 -21.906 -0.056 1 96.69 114 PHE A N 1
ATOM 835 C CA . PHE A 1 114 ? -11.234 -21.844 -0.369 1 96.69 114 PHE A CA 1
ATOM 836 C C . PHE A 1 114 ? -10.836 -22.938 -1.353 1 96.69 114 PHE A C 1
ATOM 838 O O . PHE A 1 114 ? -11.484 -23.984 -1.41 1 96.69 114 PHE A O 1
ATOM 845 N N . LEU A 1 115 ? -9.805 -22.688 -2.084 1 97.69 115 LEU A N 1
ATOM 846 C CA . LEU A 1 115 ? -9.32 -23.625 -3.094 1 97.69 115 LEU A CA 1
ATOM 847 C C . LEU A 1 115 ? -8.703 -24.859 -2.443 1 97.69 115 LEU A C 1
ATOM 849 O O . LEU A 1 115 ? -8.773 -25.969 -2.998 1 97.69 115 LEU A O 1
ATOM 853 N N . HIS A 1 116 ? -8.102 -24.703 -1.223 1 97.88 116 HIS A N 1
ATOM 854 C CA . HIS A 1 116 ? -7.543 -25.891 -0.561 1 97.88 116 HIS A CA 1
ATOM 855 C C . HIS A 1 116 ? -8.641 -26.891 -0.202 1 97.88 116 HIS A C 1
ATOM 857 O O . HIS A 1 116 ? -8.391 -28.094 -0.165 1 97.88 116 HIS A O 1
ATOM 863 N N . ASP A 1 117 ? -9.883 -26.406 0.035 1 96.94 117 ASP A N 1
ATOM 864 C CA . ASP A 1 117 ? -11.016 -27.297 0.282 1 96.94 117 ASP A CA 1
ATOM 865 C C . ASP A 1 117 ? -11.391 -28.078 -0.981 1 96.94 117 ASP A C 1
ATOM 867 O O . ASP A 1 117 ? -11.773 -29.234 -0.908 1 96.94 117 ASP A O 1
ATOM 871 N N . VAL A 1 118 ? -11.289 -27.391 -2.125 1 97.44 118 VAL A N 1
ATOM 872 C CA . VAL A 1 118 ? -11.594 -28.016 -3.41 1 97.44 118 VAL A CA 1
ATOM 873 C C . VAL A 1 118 ? -10.617 -29.156 -3.672 1 97.44 118 VAL A C 1
ATOM 875 O O . VAL A 1 118 ? -11.023 -30.25 -4.098 1 97.44 118 VAL A O 1
ATOM 878 N N . VAL A 1 119 ? -9.344 -28.938 -3.385 1 98.06 119 VAL A N 1
ATOM 879 C CA . VAL A 1 119 ? -8.312 -29.953 -3.586 1 98.06 119 VAL A CA 1
ATOM 880 C C . VAL A 1 119 ? -8.547 -31.109 -2.629 1 98.06 119 VAL A C 1
ATOM 882 O O . VAL A 1 119 ? -8.516 -32.281 -3.041 1 98.06 119 VAL A O 1
ATOM 885 N N . GLN A 1 120 ? -8.773 -30.812 -1.373 1 97 120 GLN A N 1
ATOM 886 C CA . GLN A 1 120 ? -8.969 -31.828 -0.346 1 97 120 GLN A CA 1
ATOM 887 C C . GLN A 1 120 ? -10.172 -32.719 -0.672 1 97 120 GLN A C 1
ATOM 889 O O . GLN A 1 120 ? -10.117 -33.938 -0.5 1 97 120 GLN A O 1
ATOM 894 N N . ALA A 1 121 ? -11.227 -32.125 -1.162 1 96.12 121 ALA A N 1
ATOM 895 C CA . ALA A 1 121 ? -12.461 -32.844 -1.447 1 96.12 121 ALA A CA 1
ATOM 896 C C . ALA A 1 121 ? -12.359 -33.594 -2.77 1 96.12 121 ALA A C 1
ATOM 898 O O . ALA A 1 121 ? -12.992 -34.656 -2.947 1 96.12 121 ALA A O 1
ATOM 899 N N . GLY A 1 122 ? -11.547 -33.094 -3.684 1 97.25 122 GLY A N 1
ATOM 900 C CA . GLY A 1 122 ? -11.578 -33.594 -5.051 1 97.25 122 GLY A CA 1
ATOM 901 C C . GLY A 1 122 ? -10.531 -34.656 -5.324 1 97.25 122 GLY A C 1
ATOM 902 O O . GLY A 1 122 ? -10.609 -35.375 -6.32 1 97.25 122 GLY A O 1
ATOM 903 N N . LEU A 1 123 ? -9.539 -34.688 -4.465 1 98.06 123 LEU A N 1
ATOM 904 C CA . LEU A 1 123 ? -8.461 -35.656 -4.688 1 98.06 123 LEU A CA 1
ATOM 905 C C . LEU A 1 123 ? -8.352 -36.625 -3.525 1 98.06 123 LEU A C 1
ATOM 907 O O . LEU A 1 123 ? -8.328 -36.219 -2.361 1 98.06 123 LEU A O 1
ATOM 911 N N . ASP A 1 124 ? -8.281 -37.906 -3.887 1 97.25 124 ASP A N 1
ATOM 912 C CA . ASP A 1 124 ? -8.18 -39 -2.91 1 97.25 124 ASP A CA 1
ATOM 913 C C . ASP A 1 124 ? -7.082 -39.969 -3.295 1 97.25 124 ASP A C 1
ATOM 915 O O . ASP A 1 124 ? -7.145 -40.594 -4.355 1 97.25 124 ASP A O 1
ATOM 919 N N . PRO A 1 125 ? -6.137 -40.25 -2.391 1 97.06 125 PRO A N 1
ATOM 920 C CA . PRO A 1 125 ? -5.918 -39.594 -1.101 1 97.06 125 PRO A CA 1
ATOM 921 C C . PRO A 1 125 ? -5.566 -38.094 -1.247 1 97.06 125 PRO A C 1
ATOM 923 O O . PRO A 1 125 ? -5.074 -37.688 -2.299 1 97.06 125 PRO A O 1
ATOM 926 N N . ALA A 1 126 ? -5.812 -37.344 -0.245 1 96.12 126 ALA A N 1
ATOM 927 C CA . ALA A 1 126 ? -5.469 -35.938 -0.265 1 96.12 126 ALA A CA 1
ATOM 928 C C . ALA A 1 126 ? -3.965 -35.719 -0.405 1 96.12 126 ALA A C 1
ATOM 930 O O . ALA A 1 126 ? -3.18 -36.344 0.313 1 96.12 126 ALA A O 1
ATOM 931 N N . PRO A 1 127 ? -3.594 -34.906 -1.266 1 98.19 127 PRO A N 1
ATOM 932 C CA . PRO A 1 127 ? -2.164 -34.656 -1.448 1 98.19 127 PRO A CA 1
ATOM 933 C C . PRO A 1 127 ? -1.606 -33.688 -0.424 1 98.19 127 PRO A C 1
ATOM 935 O O . PRO A 1 127 ? -2.373 -33.031 0.295 1 98.19 127 PRO A O 1
ATOM 938 N N . ALA A 1 128 ? -0.258 -33.688 -0.277 1 98.19 128 ALA A N 1
ATOM 939 C CA . ALA A 1 128 ? 0.354 -32.5 0.333 1 98.19 128 ALA A CA 1
ATOM 940 C C . ALA A 1 128 ? 0.051 -31.234 -0.476 1 98.19 128 ALA A C 1
ATOM 942 O O . ALA A 1 128 ? 0.038 -31.281 -1.709 1 98.19 128 ALA A O 1
ATOM 943 N N . MET A 1 129 ? -0.311 -30.156 0.196 1 98.56 129 MET A N 1
ATOM 944 C CA . MET A 1 129 ? -0.813 -28.969 -0.494 1 98.56 129 MET A CA 1
ATOM 945 C C . MET A 1 129 ? 0.061 -27.766 -0.196 1 98.56 129 MET A C 1
ATOM 947 O O . MET A 1 129 ? 0.569 -27.609 0.917 1 98.56 129 MET A O 1
ATOM 951 N N . ALA A 1 130 ? 0.204 -26.875 -1.172 1 98.62 130 ALA A N 1
ATOM 952 C CA . ALA A 1 130 ? 0.825 -25.562 -0.989 1 98.62 130 ALA A CA 1
ATOM 953 C C . ALA A 1 130 ? 0.179 -24.516 -1.896 1 98.62 130 ALA A C 1
ATOM 955 O O . ALA A 1 130 ? -0.319 -24.844 -2.975 1 98.62 130 ALA A O 1
ATOM 956 N N . VAL A 1 131 ? 0.121 -23.328 -1.451 1 98.69 131 VAL A N 1
ATOM 957 C CA . VAL A 1 131 ? -0.384 -22.219 -2.242 1 98.69 131 VAL A CA 1
ATOM 958 C C . VAL A 1 131 ? 0.682 -21.125 -2.338 1 98.69 131 VAL A C 1
ATOM 960 O O . VAL A 1 131 ? 1.398 -20.859 -1.37 1 98.69 131 VAL A O 1
ATOM 963 N N . ILE A 1 132 ? 0.804 -20.547 -3.52 1 98.5 132 ILE A N 1
ATOM 964 C CA . ILE A 1 132 ? 1.733 -19.453 -3.807 1 98.5 132 ILE A CA 1
ATOM 965 C C . ILE A 1 132 ? 0.956 -18.172 -4.07 1 98.5 132 ILE A C 1
ATOM 967 O O . ILE A 1 132 ? 0.026 -18.156 -4.879 1 98.5 132 ILE A O 1
ATOM 971 N N . SER A 1 133 ? 1.311 -17.125 -3.352 1 98.25 133 SER A N 1
ATOM 972 C CA . SER A 1 133 ? 0.707 -15.82 -3.576 1 98.25 133 SER A CA 1
ATOM 973 C C . SER A 1 133 ? 1.667 -14.695 -3.201 1 98.25 133 SER A C 1
ATOM 975 O O . SER A 1 133 ? 2.746 -14.953 -2.662 1 98.25 133 SER A O 1
ATOM 977 N N . GLY A 1 134 ? 1.342 -13.477 -3.545 1 98.06 134 GLY A N 1
ATOM 978 C CA . GLY A 1 134 ? 2.174 -12.312 -3.285 1 98.06 134 GLY A CA 1
ATOM 979 C C . GLY A 1 134 ? 2.178 -11.312 -4.43 1 98.06 134 GLY A C 1
ATOM 980 O O . GLY A 1 134 ? 1.57 -11.555 -5.473 1 98.06 134 GLY A O 1
ATOM 981 N N . PRO A 1 135 ? 2.795 -10.219 -4.18 1 98.38 135 PRO A N 1
ATOM 982 C CA . PRO A 1 135 ? 2.867 -9.188 -5.215 1 98.38 135 PRO A CA 1
ATOM 983 C C . PRO A 1 135 ? 3.766 -9.578 -6.383 1 98.38 135 PRO A C 1
ATOM 985 O O . PRO A 1 135 ? 4.992 -9.508 -6.277 1 98.38 135 PRO A O 1
ATOM 988 N N . SER A 1 136 ? 3.127 -9.93 -7.516 1 98.19 136 SER A N 1
ATOM 989 C CA . SER A 1 136 ? 3.91 -10.5 -8.602 1 98.19 136 SER A CA 1
ATOM 990 C C . SER A 1 136 ? 3.188 -10.359 -9.938 1 98.19 136 SER A C 1
ATOM 992 O O . SER A 1 136 ? 2.406 -11.227 -10.328 1 98.19 136 SER A O 1
ATOM 994 N N . PHE A 1 137 ? 3.535 -9.328 -10.633 1 97.88 137 PHE A N 1
ATOM 995 C CA . PHE A 1 137 ? 3.084 -9.266 -12.023 1 97.88 137 PHE A CA 1
ATOM 996 C C . PHE A 1 137 ? 3.887 -10.227 -12.891 1 97.88 137 PHE A C 1
ATOM 998 O O . PHE A 1 137 ? 5.117 -10.219 -12.867 1 97.88 137 PHE A O 1
ATOM 1005 N N . ALA A 1 138 ? 3.178 -10.969 -13.656 1 97.81 138 ALA A N 1
ATOM 1006 C CA . ALA A 1 138 ? 3.762 -12.039 -14.461 1 97.81 138 ALA A CA 1
ATOM 1007 C C . ALA A 1 138 ? 4.82 -11.492 -15.414 1 97.81 138 ALA A C 1
ATOM 1009 O O . ALA A 1 138 ? 5.883 -12.094 -15.586 1 97.81 138 ALA A O 1
ATOM 1010 N N . ALA A 1 139 ? 4.547 -10.391 -16.078 1 97.56 139 ALA A N 1
ATOM 1011 C CA . ALA A 1 139 ? 5.473 -9.812 -17.047 1 97.56 139 ALA A CA 1
ATOM 1012 C C . ALA A 1 139 ? 6.824 -9.508 -16.406 1 97.56 139 ALA A C 1
ATOM 1014 O O . ALA A 1 139 ? 7.871 -9.781 -17 1 97.56 139 ALA A O 1
ATOM 1015 N N . GLU A 1 140 ? 6.797 -8.953 -15.211 1 98.06 140 GLU A N 1
ATOM 1016 C CA . GLU A 1 140 ? 8.039 -8.602 -14.523 1 98.06 140 GLU A CA 1
ATOM 1017 C C . GLU A 1 140 ? 8.797 -9.852 -14.086 1 98.06 140 GLU A C 1
ATOM 1019 O O . GLU A 1 140 ? 10.031 -9.891 -14.141 1 98.06 140 GLU A O 1
ATOM 1024 N N . VAL A 1 141 ? 8.039 -10.867 -13.641 1 98.38 141 VAL A N 1
ATOM 1025 C CA . VAL A 1 141 ? 8.664 -12.141 -13.305 1 98.38 141 VAL A CA 1
ATOM 1026 C C . VAL A 1 141 ? 9.32 -12.734 -14.547 1 98.38 141 VAL A C 1
ATOM 1028 O O . VAL A 1 141 ? 10.469 -13.188 -14.492 1 98.38 141 VAL A O 1
ATOM 1031 N N . GLY A 1 142 ? 8.586 -12.711 -15.648 1 97.81 142 GLY A N 1
ATOM 1032 C CA . GLY A 1 142 ? 9.109 -13.234 -16.891 1 97.81 142 GLY A CA 1
ATOM 1033 C C . GLY A 1 142 ? 10.359 -12.516 -17.359 1 97.81 142 GLY A C 1
ATOM 1034 O O . GLY A 1 142 ? 11.242 -13.125 -17.984 1 97.81 142 GLY A O 1
ATOM 1035 N N . GLN A 1 143 ? 10.461 -11.25 -17.062 1 97.06 143 GLN A N 1
ATOM 1036 C CA . GLN A 1 143 ? 11.594 -10.422 -17.469 1 97.06 143 GLN A CA 1
ATOM 1037 C C . GLN A 1 143 ? 12.758 -10.562 -16.5 1 97.06 143 GLN A C 1
ATOM 1039 O O . GLN A 1 143 ? 13.82 -9.969 -16.703 1 97.06 143 GLN A O 1
ATOM 1044 N N . GLY A 1 144 ? 12.539 -11.289 -15.477 1 96.56 144 GLY A N 1
ATOM 1045 C CA . GLY A 1 144 ? 13.594 -11.539 -14.508 1 96.56 144 GLY A CA 1
ATOM 1046 C C . GLY A 1 144 ? 13.781 -10.391 -13.531 1 96.56 144 GLY A C 1
ATOM 1047 O O . GLY A 1 144 ? 14.883 -10.18 -13.016 1 96.56 144 GLY A O 1
ATOM 1048 N N . LEU A 1 145 ? 12.805 -9.609 -13.305 1 96.94 145 LEU A N 1
ATOM 1049 C CA . LEU A 1 145 ? 12.875 -8.539 -12.312 1 96.94 145 LEU A CA 1
ATOM 1050 C C . LEU A 1 145 ? 12.648 -9.086 -10.906 1 96.94 145 LEU A C 1
ATOM 1052 O O . LEU A 1 145 ? 12 -10.117 -10.734 1 96.94 145 LEU A O 1
ATOM 1056 N N . PRO A 1 146 ? 13.18 -8.398 -9.844 1 96.69 146 PRO A N 1
ATOM 1057 C CA . PRO A 1 146 ? 13.07 -8.922 -8.477 1 96.69 146 PRO A CA 1
ATOM 1058 C C . PRO A 1 146 ? 11.625 -9.086 -8.016 1 96.69 146 PRO A C 1
ATOM 1060 O O . PRO A 1 146 ? 10.797 -8.203 -8.234 1 96.69 146 PRO A O 1
ATOM 1063 N N . THR A 1 147 ? 11.359 -10.234 -7.422 1 97.5 147 THR A N 1
ATOM 1064 C CA . THR A 1 147 ? 10.016 -10.586 -6.961 1 97.5 147 THR A CA 1
ATOM 1065 C C . THR A 1 147 ? 10.086 -11.391 -5.668 1 97.5 147 THR A C 1
ATOM 1067 O O . THR A 1 147 ? 10.945 -12.266 -5.52 1 97.5 147 THR A O 1
ATOM 1070 N N . ALA A 1 148 ? 9.281 -11.031 -4.695 1 96.5 148 ALA A N 1
ATOM 1071 C CA . ALA A 1 148 ? 9.117 -11.797 -3.463 1 96.5 148 ALA A CA 1
ATOM 1072 C C . ALA A 1 148 ? 7.695 -12.336 -3.334 1 96.5 148 ALA A C 1
ATOM 1074 O O . ALA A 1 148 ? 6.727 -11.625 -3.621 1 96.5 148 ALA A O 1
ATOM 1075 N N . ILE A 1 149 ? 7.555 -13.609 -2.955 1 97.25 149 ILE A N 1
ATOM 1076 C CA . ILE A 1 149 ? 6.238 -14.227 -2.84 1 97.25 149 ILE A CA 1
ATOM 1077 C C . ILE A 1 149 ? 6.18 -15.078 -1.573 1 97.25 149 ILE A C 1
ATOM 1079 O O . ILE A 1 149 ? 7.203 -15.305 -0.92 1 97.25 149 ILE A O 1
ATOM 1083 N N . THR A 1 150 ? 4.973 -15.516 -1.21 1 97.88 150 THR A N 1
ATOM 1084 C CA . THR A 1 150 ? 4.738 -16.406 -0.077 1 97.88 150 THR A CA 1
ATOM 1085 C C . THR A 1 150 ? 4.316 -17.797 -0.555 1 97.88 150 THR A C 1
ATOM 1087 O O . THR A 1 150 ? 3.506 -17.906 -1.477 1 97.88 150 THR A O 1
ATOM 1090 N N . VAL A 1 151 ? 4.941 -18.781 0.022 1 98.31 151 VAL A N 1
ATOM 1091 C CA . VAL A 1 151 ? 4.555 -20.172 -0.166 1 98.31 151 VAL A CA 1
ATOM 1092 C C . VAL A 1 151 ? 3.975 -20.734 1.133 1 98.31 151 VAL A C 1
ATOM 1094 O O . VAL A 1 151 ? 4.711 -20.984 2.09 1 98.31 151 VAL A O 1
ATOM 1097 N N . ALA A 1 152 ? 2.643 -20.969 1.134 1 98.38 152 ALA A N 1
ATOM 1098 C CA . ALA A 1 152 ? 2.006 -21.547 2.316 1 98.38 152 ALA A CA 1
ATOM 1099 C C . ALA A 1 152 ? 1.679 -23.016 2.1 1 98.38 152 ALA A C 1
ATOM 1101 O O . ALA A 1 152 ? 1.111 -23.391 1.069 1 98.38 152 ALA A O 1
ATOM 1102 N N . ALA A 1 153 ? 2.086 -23.812 3.008 1 97.75 153 ALA A N 1
ATOM 1103 C CA . ALA A 1 153 ? 1.87 -25.25 2.9 1 97.75 153 ALA A CA 1
ATOM 1104 C C . ALA A 1 153 ? 1.499 -25.859 4.25 1 97.75 153 ALA A C 1
ATOM 1106 O O . ALA A 1 153 ? 1.856 -25.312 5.301 1 97.75 153 ALA A O 1
ATOM 1107 N N . ASP A 1 154 ? 0.77 -26.906 4.199 1 92.31 154 ASP A N 1
ATOM 1108 C CA . ASP A 1 154 ? 0.453 -27.656 5.41 1 92.31 154 ASP A CA 1
ATOM 1109 C C . ASP A 1 154 ? 1.568 -28.641 5.758 1 92.31 154 ASP A C 1
ATOM 1111 O O . ASP A 1 154 ? 1.631 -29.141 6.883 1 92.31 154 ASP A O 1
ATOM 1115 N N . ASP A 1 155 ? 2.416 -28.891 4.828 1 93.81 155 ASP A N 1
ATOM 1116 C CA . ASP A 1 155 ? 3.518 -29.844 4.938 1 93.81 155 ASP A CA 1
ATOM 1117 C C . ASP A 1 155 ? 4.867 -29.141 4.816 1 93.81 155 ASP A C 1
ATOM 1119 O O . ASP A 1 155 ? 5.168 -28.531 3.783 1 93.81 155 ASP A O 1
ATOM 1123 N N . ALA A 1 156 ? 5.668 -29.297 5.855 1 94.19 156 ALA A N 1
ATOM 1124 C CA . ALA A 1 156 ? 6.941 -28.578 5.914 1 94.19 156 ALA A CA 1
ATOM 1125 C C . ALA A 1 156 ? 7.875 -29.047 4.797 1 94.19 156 ALA A C 1
ATOM 1127 O O . ALA A 1 156 ? 8.648 -28.25 4.262 1 94.19 156 ALA A O 1
ATOM 1128 N N . ASP A 1 157 ? 7.773 -30.266 4.508 1 95.88 157 ASP A N 1
ATOM 1129 C CA . ASP A 1 157 ? 8.641 -30.797 3.465 1 95.88 157 ASP A CA 1
ATOM 1130 C C . ASP A 1 157 ? 8.273 -30.219 2.098 1 95.88 157 ASP A C 1
ATOM 1132 O O . ASP A 1 157 ? 9.156 -29.859 1.315 1 95.88 157 ASP A O 1
ATOM 1136 N N . LEU A 1 158 ? 7.02 -30.188 1.84 1 96.88 158 LEU A N 1
ATOM 1137 C CA . LEU A 1 158 ? 6.59 -29.594 0.572 1 96.88 158 LEU A CA 1
ATOM 1138 C C . LEU A 1 158 ? 6.953 -28.125 0.501 1 96.88 158 LEU A C 1
ATOM 1140 O O . LEU A 1 158 ? 7.402 -27.641 -0.541 1 96.88 158 LEU A O 1
ATOM 1144 N N . ALA A 1 159 ? 6.742 -27.453 1.608 1 96.25 159 ALA A N 1
ATOM 1145 C CA . ALA A 1 159 ? 7.109 -26.031 1.654 1 96.25 159 ALA A CA 1
ATOM 1146 C C . ALA A 1 159 ? 8.578 -25.844 1.289 1 96.25 159 ALA A C 1
ATOM 1148 O O . ALA A 1 159 ? 8.906 -24.984 0.461 1 96.25 159 ALA A O 1
ATOM 1149 N N . ALA A 1 160 ? 9.383 -26.594 1.877 1 96.19 160 ALA A N 1
ATOM 1150 C CA . ALA A 1 160 ? 10.82 -26.484 1.644 1 96.19 160 ALA A CA 1
ATOM 1151 C C . ALA A 1 160 ? 11.164 -26.812 0.192 1 96.19 160 ALA A C 1
ATOM 1153 O O . ALA A 1 160 ? 12.008 -26.141 -0.412 1 96.19 160 ALA A O 1
ATOM 1154 N N . GLU A 1 161 ? 10.547 -27.781 -0.281 1 97.06 161 GLU A N 1
ATOM 1155 C CA . GLU A 1 161 ? 10.781 -28.203 -1.659 1 97.06 161 GLU A CA 1
ATOM 1156 C C . GLU A 1 161 ? 10.398 -27.094 -2.645 1 97.06 161 GLU A C 1
ATOM 1158 O O . GLU A 1 161 ? 11.156 -26.797 -3.568 1 97.06 161 GLU A O 1
ATOM 1163 N N . VAL A 1 162 ? 9.258 -26.516 -2.457 1 98.12 162 VAL A N 1
ATOM 1164 C CA . VAL A 1 162 ? 8.758 -25.469 -3.35 1 98.12 162 VAL A CA 1
ATOM 1165 C C . VAL A 1 162 ? 9.641 -24.234 -3.229 1 98.12 162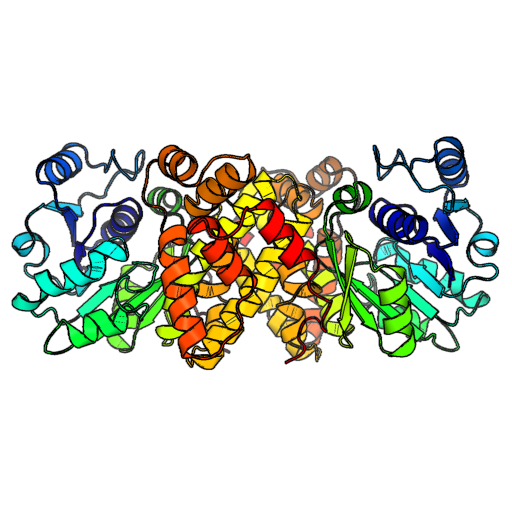 VAL A C 1
ATOM 1167 O O . VAL A 1 162 ? 10.016 -23.641 -4.238 1 98.12 162 VAL A O 1
ATOM 1170 N N . VAL A 1 163 ? 9.992 -23.875 -2.023 1 97.75 163 VAL A N 1
ATOM 1171 C CA . VAL A 1 163 ? 10.852 -22.719 -1.788 1 97.75 163 VAL A CA 1
ATOM 1172 C C . VAL A 1 163 ? 12.188 -22.922 -2.49 1 97.75 163 VAL A C 1
ATOM 1174 O O . VAL A 1 163 ? 12.664 -22.031 -3.195 1 97.75 163 VAL A O 1
ATOM 1177 N N . ARG A 1 164 ? 12.742 -24.047 -2.348 1 97.25 164 ARG A N 1
ATOM 1178 C CA . ARG A 1 164 ? 14.023 -24.344 -2.969 1 97.25 164 ARG A CA 1
ATOM 1179 C C . ARG A 1 164 ? 13.922 -24.312 -4.488 1 97.25 164 ARG A C 1
ATOM 1181 O O . ARG A 1 164 ? 14.828 -23.828 -5.168 1 97.25 164 ARG A O 1
ATOM 1188 N N . ALA A 1 165 ? 12.875 -24.781 -4.973 1 98.31 165 ALA A N 1
ATOM 1189 C CA . ALA A 1 165 ? 12.703 -24.875 -6.422 1 98.31 165 ALA A CA 1
ATOM 1190 C C . ALA A 1 165 ? 12.625 -23.484 -7.055 1 98.31 165 ALA A C 1
ATOM 1192 O O . ALA A 1 165 ? 13.117 -23.281 -8.172 1 98.31 165 ALA A O 1
ATOM 1193 N N . PHE A 1 166 ? 12.086 -22.531 -6.344 1 98.06 166 PHE A N 1
ATOM 1194 C CA . PHE A 1 166 ? 11.836 -21.219 -6.926 1 98.06 166 PHE A CA 1
ATOM 1195 C C . PHE A 1 166 ? 12.953 -20.25 -6.57 1 98.06 166 PHE A C 1
ATOM 1197 O O . PHE A 1 166 ? 13.195 -19.281 -7.293 1 98.06 166 PHE A O 1
ATOM 1204 N N . HIS A 1 167 ? 13.625 -20.5 -5.539 1 96.62 167 HIS A N 1
ATOM 1205 C CA . HIS A 1 167 ? 14.531 -19.516 -4.969 1 96.62 167 HIS A CA 1
ATOM 1206 C C . HIS A 1 167 ? 15.703 -19.25 -5.91 1 96.62 167 HIS A C 1
ATOM 1208 O O . HIS A 1 167 ? 16.375 -20.172 -6.367 1 96.62 167 HIS A O 1
ATOM 1214 N N . ASN A 1 168 ? 15.93 -18.031 -6.188 1 95.12 168 ASN A N 1
ATOM 1215 C CA . ASN A 1 168 ? 17.141 -17.547 -6.832 1 95.12 168 ASN A CA 1
ATOM 1216 C C . ASN A 1 168 ? 17.375 -16.062 -6.527 1 95.12 168 ASN A C 1
ATOM 1218 O O . ASN A 1 168 ? 16.766 -15.516 -5.605 1 95.12 168 ASN A O 1
ATOM 1222 N N . ASP A 1 169 ? 18.234 -15.414 -7.242 1 92 169 ASP A N 1
ATOM 1223 C CA . ASP A 1 169 ? 18.641 -14.047 -6.922 1 92 169 ASP A CA 1
ATOM 1224 C C . ASP A 1 169 ? 17.547 -13.047 -7.273 1 92 169 ASP A C 1
ATOM 1226 O O . ASP A 1 169 ? 17.547 -11.914 -6.785 1 92 169 ASP A O 1
ATOM 1230 N N . ARG A 1 170 ? 16.547 -13.438 -8.117 1 94.31 170 ARG A N 1
ATOM 1231 C CA . ARG A 1 170 ? 15.539 -12.508 -8.609 1 94.31 170 ARG A CA 1
ATOM 1232 C C . ARG A 1 170 ? 14.148 -12.898 -8.125 1 94.31 170 ARG A C 1
ATOM 1234 O O . ARG A 1 170 ? 13.211 -12.102 -8.211 1 94.31 170 ARG A O 1
ATOM 1241 N N . PHE A 1 171 ? 14.062 -14.078 -7.633 1 96.62 171 PHE A N 1
ATOM 1242 C CA . PHE A 1 171 ? 12.781 -14.609 -7.172 1 96.62 171 PHE A CA 1
ATOM 1243 C C . PHE A 1 171 ? 12.914 -15.227 -5.785 1 96.62 171 PHE A C 1
ATOM 1245 O O . PHE A 1 171 ? 13.508 -16.297 -5.633 1 96.62 171 PHE A O 1
ATOM 1252 N N . ARG A 1 172 ? 12.242 -14.578 -4.785 1 95.38 172 ARG A N 1
ATOM 1253 C CA . ARG A 1 172 ? 12.461 -14.977 -3.396 1 95.38 172 ARG A CA 1
ATOM 1254 C C . ARG A 1 172 ? 11.164 -15.445 -2.746 1 95.38 172 ARG A C 1
ATOM 1256 O O . ARG A 1 172 ? 10.328 -14.625 -2.359 1 95.38 172 ARG A O 1
ATOM 1263 N N . PRO A 1 173 ? 11.016 -16.719 -2.566 1 96.88 173 PRO A N 1
ATOM 1264 C CA . PRO A 1 173 ? 9.859 -17.25 -1.849 1 96.88 173 PRO A CA 1
ATOM 1265 C C . PRO A 1 173 ? 10.078 -17.312 -0.338 1 96.88 173 PRO A C 1
ATOM 1267 O O . PRO A 1 173 ? 11.18 -17.625 0.12 1 96.88 173 PRO A O 1
ATOM 1270 N N . TYR A 1 174 ? 9.078 -16.969 0.388 1 94.69 174 TYR A N 1
ATOM 1271 C CA . TYR A 1 174 ? 9.055 -17.078 1.843 1 94.69 174 TYR A CA 1
ATOM 1272 C C . TYR A 1 174 ? 8 -18.078 2.297 1 94.69 174 TYR A C 1
ATOM 1274 O O . TYR A 1 174 ? 6.883 -18.094 1.781 1 94.69 174 TYR A O 1
ATOM 1282 N N . SER A 1 175 ? 8.352 -18.891 3.26 1 95.81 175 SER A N 1
ATOM 1283 C CA . SER A 1 175 ? 7.461 -19.969 3.695 1 95.81 175 SER A CA 1
ATOM 1284 C C . SER A 1 175 ? 6.449 -19.469 4.723 1 95.81 175 SER A C 1
ATOM 1286 O O . SER A 1 175 ? 6.727 -18.516 5.461 1 95.81 175 SER A O 1
ATOM 1288 N N . SER A 1 176 ? 5.285 -20.078 4.711 1 96.44 176 SER A N 1
ATOM 1289 C CA . SER A 1 176 ? 4.207 -19.859 5.668 1 96.44 176 SER A CA 1
ATOM 1290 C C . SER A 1 176 ? 3.408 -21.125 5.906 1 96.44 176 SER A C 1
ATOM 1292 O O . SER A 1 176 ? 3.5 -22.078 5.133 1 96.44 176 SER A O 1
ATOM 1294 N N . THR A 1 177 ? 2.715 -21.141 7.02 1 96.31 177 THR A N 1
ATOM 1295 C CA . THR A 1 177 ? 1.823 -22.266 7.297 1 96.31 177 THR A CA 1
ATOM 1296 C C . THR A 1 177 ? 0.363 -21.828 7.203 1 96.31 177 THR A C 1
ATOM 1298 O O . THR A 1 177 ? -0.545 -22.625 7.445 1 96.31 177 THR A O 1
ATOM 1301 N N . ASP A 1 178 ? 0.157 -20.594 6.879 1 97.44 178 ASP A N 1
ATOM 1302 C CA . ASP A 1 178 ? -1.18 -20.016 6.91 1 97.44 178 ASP A CA 1
ATOM 1303 C C . ASP A 1 178 ? -1.809 -20 5.516 1 97.44 178 ASP A C 1
ATOM 1305 O O . ASP A 1 178 ? -1.951 -18.953 4.898 1 97.44 178 ASP A O 1
ATOM 1309 N N . MET A 1 179 ? -2.309 -21.141 5.09 1 97.69 179 MET A N 1
ATOM 1310 C CA . MET A 1 179 ? -2.908 -21.25 3.764 1 97.69 179 MET A CA 1
ATOM 1311 C C . MET A 1 179 ? -4.172 -20.391 3.664 1 97.69 179 MET A C 1
ATOM 1313 O O . MET A 1 179 ? -4.434 -19.781 2.627 1 97.69 179 MET A O 1
ATOM 1317 N N . THR A 1 180 ? -4.93 -20.359 4.73 1 97.81 180 THR A N 1
ATOM 1318 C CA . THR A 1 180 ? -6.172 -19.594 4.742 1 97.81 180 THR A CA 1
ATOM 1319 C C . THR A 1 180 ? -5.898 -18.109 4.48 1 97.81 180 THR A C 1
ATOM 1321 O O . THR A 1 180 ? -6.523 -17.516 3.607 1 97.81 180 THR A O 1
ATOM 1324 N N . GLY A 1 181 ? -4.941 -17.5 5.219 1 98.06 181 GLY A N 1
ATOM 1325 C CA . GLY A 1 181 ? -4.602 -16.094 5.039 1 98.06 181 GLY A CA 1
ATOM 1326 C C . GLY A 1 181 ? -4.055 -15.797 3.656 1 98.06 181 GLY A C 1
ATOM 1327 O O . GLY A 1 181 ? -4.41 -14.781 3.053 1 98.06 181 GLY A O 1
ATOM 1328 N N . VAL A 1 182 ? -3.225 -16.688 3.154 1 98.38 182 VAL A N 1
ATOM 1329 C CA . VAL A 1 182 ? -2.588 -16.484 1.855 1 98.38 182 VAL A CA 1
ATOM 1330 C C . VAL A 1 182 ? -3.641 -16.531 0.751 1 98.38 182 VAL A C 1
ATOM 1332 O O . VAL A 1 182 ? -3.639 -15.688 -0.149 1 98.38 182 VAL A O 1
ATOM 1335 N N . GLU A 1 183 ? -4.574 -17.469 0.823 1 98.31 183 GLU A N 1
ATOM 1336 C CA . GLU A 1 183 ? -5.645 -17.562 -0.169 1 98.31 183 GLU A CA 1
ATOM 1337 C C . GLU A 1 183 ? -6.57 -16.359 -0.093 1 98.31 183 GLU A C 1
ATOM 1339 O O . GLU A 1 183 ? -6.961 -15.805 -1.123 1 98.31 183 GLU A O 1
ATOM 1344 N N . LEU A 1 184 ? -6.906 -15.977 1.139 1 97.94 184 LEU A N 1
ATOM 1345 C CA . LEU A 1 184 ? -7.824 -14.859 1.345 1 97.94 184 LEU A CA 1
ATOM 1346 C C . LEU A 1 184 ? -7.242 -13.57 0.78 1 97.94 184 LEU A C 1
ATOM 1348 O O . LEU A 1 184 ? -7.934 -12.828 0.076 1 97.94 184 LEU A O 1
ATOM 1352 N N . GLY A 1 185 ? -5.98 -13.273 1.14 1 97.75 185 GLY A N 1
ATOM 1353 C CA . GLY A 1 185 ? -5.324 -12.086 0.618 1 97.75 185 GLY A CA 1
ATOM 1354 C C . GLY A 1 185 ? -5.348 -12.008 -0.897 1 97.75 185 GLY A C 1
ATOM 1355 O O . GLY A 1 185 ? -5.699 -10.969 -1.466 1 97.75 185 GLY A O 1
ATOM 1356 N N . GLY A 1 186 ? -5.035 -13.133 -1.525 1 96.94 186 GLY A N 1
ATOM 1357 C CA . GLY A 1 186 ? -5.008 -13.188 -2.979 1 96.94 186 GLY A CA 1
ATOM 1358 C C . GLY A 1 186 ? -6.371 -13 -3.611 1 96.94 186 GLY A C 1
ATOM 1359 O O . GLY A 1 186 ? -6.48 -12.484 -4.727 1 96.94 186 GLY A O 1
ATOM 1360 N N . ALA A 1 187 ? -7.379 -13.398 -2.93 1 96.31 187 ALA A N 1
ATOM 1361 C CA . ALA A 1 187 ? -8.742 -13.328 -3.463 1 96.31 187 ALA A CA 1
ATOM 1362 C C . ALA A 1 187 ? -9.305 -11.914 -3.324 1 96.31 187 ALA A C 1
ATOM 1364 O O . ALA A 1 187 ? -9.852 -11.359 -4.285 1 96.31 187 ALA A O 1
ATOM 1365 N N . VAL A 1 188 ? -9.125 -11.266 -2.193 1 97.31 188 VAL A N 1
ATOM 1366 C CA . VAL A 1 188 ? -9.805 -10.023 -1.849 1 97.31 188 VAL A CA 1
ATOM 1367 C C . VAL A 1 188 ? -9.148 -8.852 -2.586 1 97.31 188 VAL A C 1
ATOM 1369 O O . VAL A 1 188 ? -9.828 -7.887 -2.947 1 97.31 188 VAL A O 1
ATOM 1372 N N . LYS A 1 189 ? -7.867 -8.984 -2.838 1 97.5 189 LYS A N 1
ATOM 1373 C CA . LYS A 1 189 ? -7.137 -7.883 -3.449 1 97.5 189 LYS A CA 1
ATOM 1374 C C . LYS A 1 189 ? -7.754 -7.488 -4.789 1 97.5 189 LYS A C 1
ATOM 1376 O O . LYS A 1 189 ? -7.793 -6.305 -5.137 1 97.5 189 LYS A O 1
ATOM 1381 N N . ASN A 1 190 ? -8.273 -8.5 -5.551 1 96.56 190 ASN A N 1
ATOM 1382 C CA . ASN A 1 190 ? -8.859 -8.242 -6.863 1 96.56 190 ASN A CA 1
ATOM 1383 C C . ASN A 1 190 ? -10.125 -7.402 -6.758 1 96.56 190 ASN A C 1
ATOM 1385 O O . ASN A 1 190 ? -10.375 -6.543 -7.605 1 96.56 190 ASN A O 1
ATOM 1389 N N . VAL A 1 191 ? -10.883 -7.672 -5.727 1 97.75 191 VAL A N 1
ATOM 1390 C CA . VAL A 1 191 ? -12.117 -6.926 -5.504 1 97.75 191 VAL A CA 1
ATOM 1391 C C . VAL A 1 191 ? -11.789 -5.484 -5.125 1 97.75 191 VAL A C 1
ATOM 1393 O O . VAL A 1 191 ? -12.391 -4.543 -5.652 1 97.75 191 VAL A O 1
ATOM 1396 N N . LEU A 1 192 ? -10.82 -5.32 -4.285 1 98.12 192 LEU A N 1
ATOM 1397 C CA . LEU A 1 192 ? -10.438 -3.986 -3.83 1 98.12 192 LEU A CA 1
ATOM 1398 C C . LEU A 1 192 ? -9.781 -3.195 -4.953 1 98.12 192 LEU A C 1
ATOM 1400 O O . LEU A 1 192 ? -9.898 -1.97 -5.012 1 98.12 192 LEU A O 1
ATOM 1404 N N . ALA A 1 193 ? -9.102 -3.908 -5.883 1 98.25 193 ALA A N 1
ATOM 1405 C CA . ALA A 1 193 ? -8.516 -3.246 -7.043 1 98.25 193 ALA A CA 1
ATOM 1406 C C . ALA A 1 193 ? -9.594 -2.646 -7.941 1 98.25 193 ALA A C 1
ATOM 1408 O O . ALA A 1 193 ? -9.391 -1.596 -8.555 1 98.25 193 ALA A O 1
ATOM 1409 N N . VAL A 1 194 ? -10.727 -3.336 -8.039 1 97.81 194 VAL A N 1
ATOM 1410 C CA . VAL A 1 194 ? -11.852 -2.77 -8.773 1 97.81 194 VAL A CA 1
ATOM 1411 C C . VAL A 1 194 ? -12.289 -1.462 -8.117 1 97.81 194 VAL A C 1
ATOM 1413 O O . VAL A 1 194 ? -12.516 -0.461 -8.797 1 97.81 194 VAL A O 1
ATOM 1416 N N . ALA A 1 195 ? -12.375 -1.46 -6.785 1 97.75 195 ALA A N 1
ATOM 1417 C CA . ALA A 1 195 ? -12.797 -0.281 -6.031 1 97.75 195 ALA A CA 1
ATOM 1418 C C . ALA A 1 195 ? -11.836 0.883 -6.25 1 97.75 195 ALA A C 1
ATOM 1420 O O . ALA A 1 195 ? -12.266 2.012 -6.504 1 97.75 195 ALA A O 1
ATOM 1421 N N . THR A 1 196 ? -10.562 0.635 -6.152 1 97.75 196 THR A N 1
ATOM 1422 C CA . THR A 1 196 ? -9.578 1.707 -6.293 1 97.75 196 THR A CA 1
ATOM 1423 C C . THR A 1 196 ? -9.531 2.207 -7.734 1 97.75 196 THR A C 1
ATOM 1425 O O . THR A 1 196 ? -9.359 3.404 -7.977 1 97.75 196 THR A O 1
ATOM 1428 N N . GLY A 1 197 ? -9.625 1.246 -8.703 1 97.69 197 GLY A N 1
ATOM 1429 C CA . GLY A 1 197 ? -9.734 1.665 -10.094 1 97.69 197 GLY A CA 1
ATOM 1430 C C . GLY A 1 197 ? -10.906 2.59 -10.352 1 97.69 197 GLY A C 1
ATOM 1431 O O . GLY A 1 197 ? -10.766 3.619 -11.016 1 97.69 197 GLY A O 1
ATOM 1432 N N . ALA A 1 198 ? -12.047 2.199 -9.812 1 97.75 198 ALA A N 1
ATOM 1433 C CA . ALA A 1 198 ? -13.25 3.018 -9.969 1 97.75 198 ALA A CA 1
ATOM 1434 C C . ALA A 1 198 ? -13.055 4.398 -9.344 1 97.75 198 ALA A C 1
ATOM 1436 O O . ALA A 1 198 ? -13.453 5.41 -9.93 1 97.75 198 ALA A O 1
ATOM 1437 N N . SER A 1 199 ? -12.477 4.449 -8.164 1 97.06 199 SER A N 1
ATOM 1438 C CA . SER A 1 199 ? -12.188 5.711 -7.492 1 97.06 199 SER A CA 1
ATOM 1439 C C . SER A 1 199 ? -11.32 6.617 -8.359 1 97.06 199 SER A C 1
ATOM 1441 O O . SER A 1 199 ? -11.617 7.805 -8.508 1 97.06 199 SER A O 1
ATOM 1443 N N . ASP A 1 200 ? -10.266 6.059 -8.945 1 97.31 200 ASP A N 1
ATOM 1444 C CA . ASP A 1 200 ? -9.383 6.816 -9.828 1 97.31 200 ASP A CA 1
ATOM 1445 C C . ASP A 1 200 ? -10.125 7.27 -11.086 1 97.31 200 ASP A C 1
ATOM 1447 O O . ASP A 1 200 ? -9.922 8.391 -11.562 1 97.31 200 ASP A O 1
ATOM 1451 N N . GLY A 1 201 ? -10.891 6.359 -11.641 1 97.5 201 GLY A N 1
ATOM 1452 C CA . GLY A 1 201 ? -11.672 6.707 -12.82 1 97.5 201 GLY A CA 1
ATOM 1453 C C . GLY A 1 201 ? -12.633 7.859 -12.586 1 97.5 201 GLY A C 1
ATOM 1454 O O . GLY A 1 201 ? -12.906 8.641 -13.492 1 97.5 201 GLY A O 1
ATOM 1455 N N . LEU A 1 202 ? -13.172 7.961 -11.359 1 97.19 202 LEU A N 1
ATOM 1456 C CA . LEU A 1 202 ? -14.086 9.031 -10.969 1 97.19 202 LEU A CA 1
ATOM 1457 C C . LEU A 1 202 ? -13.328 10.32 -10.688 1 97.19 202 LEU A C 1
ATOM 1459 O O . LEU A 1 202 ? -13.938 11.367 -10.453 1 97.19 202 LEU A O 1
ATOM 1463 N N . GLY A 1 203 ? -11.992 10.266 -10.68 1 96.88 203 GLY A N 1
ATOM 1464 C CA . GLY A 1 203 ? -11.172 11.445 -10.453 1 96.88 203 GLY A CA 1
ATOM 1465 C C . GLY A 1 203 ? -11.125 11.867 -9 1 96.88 203 GLY A C 1
ATOM 1466 O O . GLY A 1 203 ? -11.039 13.055 -8.688 1 96.88 203 GLY A O 1
ATOM 1467 N N . LEU A 1 204 ? -11.141 10.875 -8.078 1 96.5 204 LEU A N 1
ATOM 1468 C CA . LEU A 1 204 ? -11.219 11.219 -6.664 1 96.5 204 LEU A CA 1
ATOM 1469 C C . LEU A 1 204 ? -9.828 11.414 -6.074 1 96.5 204 LEU A C 1
ATOM 1471 O O . LEU A 1 204 ? -9.688 11.875 -4.941 1 96.5 204 LEU A O 1
ATOM 1475 N N . GLY A 1 205 ? -8.773 11.016 -6.809 1 97.12 205 GLY A N 1
ATOM 1476 C CA . GLY A 1 205 ? -7.414 11.359 -6.418 1 97.12 205 GLY A CA 1
ATOM 1477 C C . GLY A 1 205 ? -6.707 10.242 -5.672 1 97.12 205 GLY A C 1
ATOM 1478 O O . GLY A 1 205 ? -7.316 9.219 -5.355 1 97.12 205 GLY A O 1
ATOM 1479 N N . ALA A 1 206 ? -5.406 10.453 -5.379 1 98 206 ALA A N 1
ATOM 1480 C CA . ALA A 1 206 ? -4.531 9.477 -4.734 1 98 206 ALA A CA 1
ATOM 1481 C C . ALA A 1 206 ? -4.859 9.336 -3.252 1 98 206 ALA A C 1
ATOM 1483 O O . ALA A 1 206 ? -4.73 8.25 -2.678 1 98 206 ALA A O 1
ATOM 1484 N N . ASN A 1 207 ? -5.293 10.453 -2.588 1 98.25 207 ASN A N 1
ATOM 1485 C CA . ASN A 1 207 ? -5.664 10.375 -1.179 1 98.25 207 ASN A CA 1
ATOM 1486 C C . ASN A 1 207 ? -6.805 9.391 -0.949 1 98.25 207 ASN A C 1
ATOM 1488 O O . ASN A 1 207 ? -6.738 8.562 -0.039 1 98.25 207 ASN A O 1
ATOM 1492 N N . ALA A 1 208 ? -7.773 9.492 -1.832 1 96.88 208 ALA A N 1
ATOM 1493 C CA . ALA A 1 208 ? -8.922 8.602 -1.732 1 96.88 208 ALA A CA 1
ATOM 1494 C C . ALA A 1 208 ? -8.516 7.148 -1.969 1 96.88 208 ALA A C 1
ATOM 1496 O O . ALA A 1 208 ? -8.984 6.242 -1.274 1 96.88 208 ALA A O 1
ATOM 1497 N N . ARG A 1 209 ? -7.656 6.941 -2.961 1 97.31 209 ARG A N 1
ATOM 1498 C CA . ARG A 1 209 ? -7.18 5.59 -3.238 1 97.31 209 ARG A CA 1
ATOM 1499 C C . ARG A 1 209 ? -6.477 4.996 -2.021 1 97.31 209 ARG A C 1
ATOM 1501 O O . ARG A 1 209 ? -6.723 3.846 -1.655 1 97.31 209 ARG A O 1
ATOM 1508 N N . ALA A 1 210 ? -5.609 5.762 -1.396 1 97.75 210 ALA A N 1
ATOM 1509 C CA . ALA A 1 210 ? -4.871 5.289 -0.224 1 97.75 210 ALA A CA 1
ATOM 1510 C C . ALA A 1 210 ? -5.824 4.945 0.918 1 97.75 210 ALA A C 1
ATOM 1512 O O . ALA A 1 210 ? -5.637 3.939 1.607 1 97.75 210 ALA A O 1
ATOM 1513 N N . ALA A 1 211 ? -6.809 5.781 1.109 1 96.19 211 ALA A N 1
ATOM 1514 C CA . ALA A 1 211 ? -7.801 5.52 2.146 1 96.19 211 ALA A CA 1
ATOM 1515 C C . ALA A 1 211 ? -8.57 4.234 1.854 1 96.19 211 ALA A C 1
ATOM 1517 O O . ALA A 1 211 ? -8.828 3.438 2.76 1 96.19 211 ALA A O 1
ATOM 1518 N N . LEU A 1 212 ? -8.938 4.062 0.628 1 96 212 LEU A N 1
ATOM 1519 C CA . LEU A 1 212 ? -9.688 2.883 0.214 1 96 212 LEU A CA 1
ATOM 1520 C C . LEU A 1 212 ? -8.883 1.612 0.457 1 96 212 LEU A C 1
ATOM 1522 O O . LEU A 1 212 ? -9.422 0.621 0.96 1 96 212 LEU A O 1
ATOM 1526 N N . VAL A 1 213 ? -7.629 1.639 0.065 1 97.56 213 VAL A N 1
ATOM 1527 C CA . VAL A 1 213 ? -6.766 0.476 0.258 1 97.56 213 VAL A CA 1
ATOM 1528 C C . VAL A 1 213 ? -6.621 0.182 1.749 1 97.56 213 VAL A C 1
ATOM 1530 O O . VAL A 1 213 ? -6.684 -0.976 2.168 1 97.56 213 VAL A O 1
ATOM 1533 N N . THR A 1 214 ? -6.43 1.209 2.547 1 96.88 214 THR A N 1
ATOM 1534 C CA . THR A 1 214 ? -6.254 1.062 3.986 1 96.88 214 THR A CA 1
ATOM 1535 C C . THR A 1 214 ? -7.496 0.448 4.625 1 96.88 214 THR A C 1
ATOM 1537 O O . THR A 1 214 ? -7.391 -0.499 5.41 1 96.88 214 THR A O 1
ATOM 1540 N N . ARG A 1 215 ? -8.602 0.98 4.293 1 94.56 215 ARG A N 1
ATOM 1541 C CA . ARG A 1 215 ? -9.852 0.452 4.828 1 94.56 215 ARG A CA 1
ATOM 1542 C C . ARG A 1 215 ? -10.141 -0.94 4.277 1 94.56 215 ARG A C 1
ATOM 1544 O O . ARG A 1 215 ? -10.734 -1.775 4.965 1 94.56 215 ARG A O 1
ATOM 1551 N N . GLY A 1 216 ? -9.766 -1.133 3.023 1 96.12 216 GLY A N 1
ATOM 1552 C CA . GLY A 1 216 ? -9.867 -2.467 2.455 1 96.12 216 GLY A CA 1
ATOM 1553 C C . GLY A 1 216 ? -9.062 -3.504 3.221 1 96.12 216 GLY A C 1
ATOM 1554 O O . GLY A 1 216 ? -9.531 -4.625 3.428 1 96.12 216 GLY A O 1
ATOM 1555 N N . LEU A 1 217 ? -7.875 -3.125 3.582 1 96.69 217 LEU A N 1
ATOM 1556 C CA . LEU A 1 217 ? -7.055 -4.027 4.383 1 96.69 217 LEU A CA 1
ATOM 1557 C C . LEU A 1 217 ? -7.73 -4.34 5.715 1 96.69 217 LEU A C 1
ATOM 1559 O O . LEU A 1 217 ? -7.629 -5.461 6.215 1 96.69 217 LEU A O 1
ATOM 1563 N N . ALA A 1 218 ? -8.391 -3.387 6.297 1 94.62 218 ALA A N 1
ATOM 1564 C CA . ALA A 1 218 ? -9.141 -3.621 7.523 1 94.62 218 ALA A CA 1
ATOM 1565 C C . ALA A 1 218 ? -10.242 -4.652 7.301 1 94.62 218 ALA A C 1
ATOM 1567 O O . ALA A 1 218 ? -10.492 -5.5 8.164 1 94.62 218 ALA A O 1
ATOM 1568 N N . GLU A 1 219 ? -10.906 -4.57 6.18 1 96.25 219 GLU A N 1
ATOM 1569 C CA . GLU A 1 219 ? -11.938 -5.547 5.84 1 96.25 219 GLU A CA 1
ATOM 1570 C C . GLU A 1 219 ? -11.352 -6.953 5.727 1 96.25 219 GLU A C 1
ATOM 1572 O O . GLU A 1 219 ? -11.914 -7.91 6.262 1 96.25 219 GLU A O 1
ATOM 1577 N N . ILE A 1 220 ? -10.219 -7.031 5.039 1 96.62 220 ILE A N 1
ATOM 1578 C CA . ILE A 1 220 ? -9.547 -8.32 4.871 1 96.62 220 ILE A CA 1
ATOM 1579 C C . ILE A 1 220 ? -9.172 -8.883 6.238 1 96.62 220 ILE A C 1
ATOM 1581 O O . ILE A 1 220 ? -9.336 -10.078 6.488 1 96.62 220 ILE A O 1
ATOM 1585 N N . SER A 1 221 ? -8.664 -8.039 7.055 1 95.75 221 SER A N 1
ATOM 1586 C CA . SER A 1 221 ? -8.211 -8.461 8.375 1 95.75 221 SER A CA 1
ATOM 1587 C C . SER A 1 221 ? -9.375 -8.961 9.227 1 95.75 221 SER A C 1
ATOM 1589 O O . SER A 1 221 ? -9.25 -9.953 9.938 1 95.75 221 SER A O 1
ATOM 1591 N N . ARG A 1 222 ? -10.531 -8.273 9.148 1 96.5 222 ARG A N 1
ATOM 1592 C CA . ARG A 1 222 ? -11.711 -8.695 9.898 1 96.5 222 ARG A CA 1
ATOM 1593 C C . ARG A 1 222 ? -12.188 -10.07 9.438 1 96.5 222 ARG A C 1
ATOM 1595 O O . ARG A 1 222 ? -12.477 -10.945 10.258 1 96.5 222 ARG A O 1
ATOM 1602 N N . LEU A 1 223 ? -12.266 -10.211 8.156 1 97.62 223 LEU A N 1
ATOM 1603 C CA . LEU A 1 223 ? -12.688 -11.508 7.629 1 97.62 223 LEU A CA 1
ATOM 1604 C C . LEU A 1 223 ? -11.656 -12.586 7.945 1 97.62 223 LEU A C 1
ATOM 1606 O O . LEU A 1 223 ? -12.023 -13.711 8.297 1 97.62 223 LEU A O 1
ATOM 1610 N N . GLY A 1 224 ? -10.336 -12.266 7.734 1 97.81 224 GLY A N 1
ATOM 1611 C CA . GLY A 1 224 ? -9.281 -13.211 8.078 1 97.81 224 GLY A CA 1
ATOM 1612 C C . GLY A 1 224 ? -9.352 -13.695 9.508 1 97.81 224 GLY A C 1
ATOM 1613 O O . GLY A 1 224 ? -9.203 -14.891 9.781 1 97.81 224 GLY A O 1
ATOM 1614 N N . ALA A 1 225 ? -9.609 -12.789 10.406 1 97.12 225 ALA A N 1
ATOM 1615 C CA . ALA A 1 225 ? -9.727 -13.141 11.82 1 97.12 225 ALA A CA 1
ATOM 1616 C C . ALA A 1 225 ? -10.883 -14.109 12.047 1 97.12 225 ALA A C 1
ATOM 1618 O O . ALA A 1 225 ? -10.742 -15.094 12.781 1 97.12 225 ALA A O 1
ATOM 1619 N N . ALA A 1 226 ? -11.984 -13.836 11.445 1 97.69 226 ALA A N 1
ATOM 1620 C CA . ALA A 1 226 ? -13.172 -14.68 11.578 1 97.69 226 ALA A CA 1
ATOM 1621 C C . ALA A 1 226 ? -12.906 -16.078 11.039 1 97.69 226 ALA A C 1
ATOM 1623 O O . ALA A 1 226 ? -13.484 -17.062 11.523 1 97.69 226 ALA A O 1
ATOM 1624 N N . LEU A 1 227 ? -11.977 -16.203 10.07 1 97.62 227 LEU A N 1
ATOM 1625 C CA . LEU A 1 227 ? -11.734 -17.469 9.391 1 97.62 227 LEU A CA 1
ATOM 1626 C C . LEU A 1 227 ? -10.508 -18.172 9.961 1 97.62 227 LEU A C 1
ATOM 1628 O O . LEU A 1 227 ? -10.141 -19.266 9.516 1 97.62 227 LEU A O 1
ATOM 1632 N N . GLY A 1 228 ? -9.82 -17.531 10.867 1 97.25 228 GLY A N 1
ATOM 1633 C CA . GLY A 1 228 ? -8.695 -18.141 11.562 1 97.25 228 GLY A CA 1
ATOM 1634 C C . GLY A 1 228 ? -7.371 -17.906 10.867 1 97.25 228 GLY A C 1
ATOM 1635 O O . GLY A 1 228 ? -6.398 -18.609 11.109 1 97.25 228 GLY A O 1
ATOM 1636 N N . ALA A 1 229 ? -7.305 -16.922 10.008 1 97.5 229 ALA A N 1
ATOM 1637 C CA . ALA A 1 229 ? -6.055 -16.562 9.352 1 97.5 229 ALA A CA 1
ATOM 1638 C C . ALA A 1 229 ? -5.09 -15.891 10.32 1 97.5 229 ALA A C 1
ATOM 1640 O O . ALA A 1 229 ? -5.52 -15.273 11.305 1 97.5 229 ALA A O 1
ATOM 1641 N N . ASP A 1 230 ? -3.846 -16.062 10.078 1 95.62 230 ASP A N 1
ATOM 1642 C CA . ASP A 1 230 ? -2.818 -15.328 10.82 1 95.62 230 ASP A CA 1
ATOM 1643 C C . ASP A 1 230 ? -2.799 -13.852 10.422 1 95.62 230 ASP A C 1
ATOM 1645 O O . ASP A 1 230 ? -2.576 -13.523 9.25 1 95.62 230 ASP A O 1
ATOM 1649 N N . PRO A 1 231 ? -3.006 -12.953 11.367 1 93 231 PRO A N 1
ATOM 1650 C CA . PRO A 1 231 ? -2.992 -11.523 11.055 1 93 231 PRO A CA 1
ATOM 1651 C C . PRO A 1 231 ? -1.686 -11.078 10.398 1 93 231 PRO A C 1
ATOM 1653 O O . PRO A 1 231 ? -1.685 -10.156 9.578 1 93 231 PRO A O 1
ATOM 1656 N N . GLN A 1 232 ? -0.624 -11.672 10.688 1 93 232 GLN A N 1
ATOM 1657 C CA . GLN A 1 232 ? 0.677 -11.305 10.141 1 93 232 GLN A CA 1
ATOM 1658 C C . GLN A 1 232 ? 0.756 -11.617 8.648 1 93 232 GLN A C 1
ATOM 1660 O O . GLN A 1 232 ? 1.449 -10.93 7.898 1 93 232 GLN A O 1
ATOM 1665 N N . THR A 1 233 ? 0.019 -12.648 8.273 1 95.69 233 THR A N 1
ATOM 1666 C CA . THR A 1 233 ? -0.027 -13.008 6.859 1 95.69 233 THR A CA 1
ATOM 1667 C C . THR A 1 233 ? -0.68 -11.898 6.039 1 95.69 233 THR A C 1
ATOM 1669 O O . THR A 1 233 ? -0.205 -11.555 4.957 1 95.69 233 THR A O 1
ATOM 1672 N N . LEU A 1 234 ? -1.655 -11.266 6.598 1 95.88 234 LEU A N 1
ATOM 1673 C CA . LEU A 1 234 ? -2.479 -10.32 5.855 1 95.88 234 LEU A CA 1
ATOM 1674 C C . LEU A 1 234 ? -1.789 -8.961 5.762 1 95.88 234 LEU A C 1
ATOM 1676 O O . LEU A 1 234 ? -2.119 -8.156 4.891 1 95.88 234 LEU A O 1
ATOM 1680 N N . ILE A 1 235 ? -0.788 -8.703 6.59 1 94.62 235 ILE A N 1
ATOM 1681 C CA . ILE A 1 235 ? -0.041 -7.453 6.473 1 94.62 235 ILE A CA 1
ATOM 1682 C C . ILE A 1 235 ? 1.312 -7.723 5.816 1 94.62 235 ILE A C 1
ATOM 1684 O O . ILE A 1 235 ? 2.162 -6.832 5.75 1 94.62 235 ILE A O 1
ATOM 1688 N N . GLY A 1 236 ? 1.54 -8.961 5.391 1 96.25 236 GLY A N 1
ATOM 1689 C CA . GLY A 1 236 ? 2.748 -9.352 4.684 1 96.25 236 GLY A CA 1
ATOM 1690 C C . GLY A 1 236 ? 2.598 -9.305 3.174 1 96.25 236 GLY A C 1
ATOM 1691 O O . GLY A 1 236 ? 1.793 -8.531 2.648 1 96.25 236 GLY A O 1
ATOM 1692 N N . LEU A 1 237 ? 3.389 -10.133 2.514 1 97.44 237 LEU A N 1
ATOM 1693 C CA . LEU A 1 237 ? 3.451 -10.148 1.056 1 97.44 237 LEU A CA 1
ATOM 1694 C C . LEU A 1 237 ? 2.119 -10.594 0.459 1 97.44 237 LEU A C 1
ATOM 1696 O O . LEU A 1 237 ? 1.594 -9.945 -0.449 1 97.44 237 LEU A O 1
ATOM 1700 N N . ALA A 1 238 ? 1.519 -11.602 1.023 1 97.44 238 ALA A N 1
ATOM 1701 C CA . ALA A 1 238 ? 0.33 -12.219 0.442 1 97.44 238 ALA A CA 1
ATOM 1702 C C . ALA A 1 238 ? -0.921 -11.406 0.752 1 97.44 238 ALA A C 1
ATOM 1704 O O . ALA A 1 238 ? -1.986 -11.648 0.181 1 97.44 238 ALA A O 1
ATOM 1705 N N . GLY A 1 239 ? -0.845 -10.516 1.666 1 96.81 239 GLY A N 1
ATOM 1706 C CA . GLY A 1 239 ? -1.924 -9.602 2.01 1 96.81 239 GLY A CA 1
ATOM 1707 C C . GLY A 1 239 ? -1.69 -8.188 1.514 1 96.81 239 GLY A C 1
ATOM 1708 O O . GLY A 1 239 ? -1.95 -7.883 0.348 1 96.81 239 GLY A O 1
ATOM 1709 N N . MET A 1 240 ? -1.075 -7.41 2.312 1 97.31 240 MET A N 1
ATOM 1710 C CA . MET A 1 240 ? -0.861 -5.992 2.053 1 97.31 240 MET A CA 1
ATOM 1711 C C . MET A 1 240 ? 0.006 -5.789 0.813 1 97.31 240 MET A C 1
ATOM 1713 O O . MET A 1 240 ? -0.278 -4.922 -0.015 1 97.31 240 MET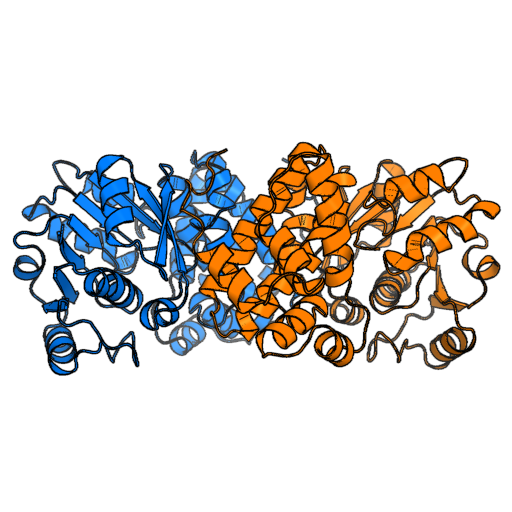 A O 1
ATOM 1717 N N . GLY A 1 241 ? 1.054 -6.562 0.693 1 97.88 241 GLY A N 1
ATOM 1718 C CA . GLY A 1 241 ? 1.932 -6.418 -0.458 1 97.88 241 GLY A CA 1
ATOM 1719 C C . GLY A 1 241 ? 1.214 -6.598 -1.782 1 97.88 241 GLY A C 1
ATOM 1720 O O . GLY A 1 241 ? 1.331 -5.758 -2.678 1 97.88 241 GLY A O 1
ATOM 1721 N N . ASP A 1 242 ? 0.521 -7.707 -1.86 1 98.31 242 ASP A N 1
ATOM 1722 C CA . ASP A 1 242 ? -0.205 -8 -3.092 1 98.31 242 ASP A CA 1
ATOM 1723 C C . ASP A 1 242 ? -1.338 -7 -3.312 1 98.31 242 ASP A C 1
ATOM 1725 O O . ASP A 1 242 ? -1.62 -6.613 -4.449 1 98.31 242 ASP A O 1
ATOM 1729 N N . LEU A 1 243 ? -1.97 -6.613 -2.244 1 98 243 LEU A N 1
ATOM 1730 C CA . LEU A 1 243 ? -3.023 -5.605 -2.289 1 98 243 LEU A CA 1
ATOM 1731 C C . LEU A 1 243 ? -2.496 -4.293 -2.857 1 98 243 LEU A C 1
ATOM 1733 O O . LEU A 1 243 ? -3.102 -3.719 -3.766 1 98 243 LEU A O 1
ATOM 1737 N N . LEU A 1 244 ? -1.402 -3.871 -2.352 1 97.69 244 LEU A N 1
ATOM 1738 C CA . LEU A 1 244 ? -0.792 -2.619 -2.785 1 97.69 244 LEU A CA 1
ATOM 1739 C C . LEU A 1 244 ? -0.435 -2.674 -4.266 1 97.69 244 LEU A C 1
ATOM 1741 O O . LEU A 1 244 ? -0.746 -1.746 -5.02 1 97.69 244 LEU A O 1
ATOM 1745 N N . LEU A 1 245 ? 0.201 -3.723 -4.66 1 98.19 245 LEU A N 1
ATOM 1746 C CA . LEU A 1 245 ? 0.613 -3.875 -6.051 1 98.19 245 LEU A CA 1
ATOM 1747 C C . LEU A 1 245 ? -0.587 -3.785 -6.988 1 98.19 245 LEU A C 1
ATOM 1749 O O . LEU A 1 245 ? -0.57 -3.018 -7.953 1 98.19 245 LEU A O 1
ATOM 1753 N N . THR A 1 246 ? -1.6 -4.527 -6.672 1 98 246 THR A N 1
ATOM 1754 C CA . THR A 1 246 ? -2.756 -4.695 -7.547 1 98 246 THR A CA 1
ATOM 1755 C C . THR A 1 246 ? -3.609 -3.432 -7.562 1 98 246 THR A C 1
ATOM 1757 O O . THR A 1 246 ? -4.215 -3.098 -8.578 1 98 246 THR A O 1
ATOM 1760 N N . CYS A 1 247 ? -3.596 -2.65 -6.5 1 98.19 247 CYS A N 1
ATOM 1761 C CA . CYS A 1 247 ? -4.48 -1.499 -6.359 1 98.19 247 CYS A CA 1
ATOM 1762 C C . CYS A 1 247 ? -3.82 -0.234 -6.895 1 98.19 247 CYS A C 1
ATOM 1764 O O . CYS A 1 247 ? -4.469 0.808 -7.016 1 98.19 247 CYS A O 1
ATOM 1766 N N . THR A 1 248 ? -2.492 -0.303 -7.262 1 96.94 248 THR A N 1
ATOM 1767 C CA . THR A 1 248 ? -1.815 0.956 -7.555 1 96.94 248 THR A CA 1
ATOM 1768 C C . THR A 1 248 ? -1.164 0.912 -8.938 1 96.94 248 THR A C 1
ATOM 1770 O O . THR A 1 248 ? -0.58 1.9 -9.383 1 96.94 248 THR A O 1
ATOM 1773 N N . ASP A 1 249 ? -1.254 -0.199 -9.617 1 95.44 249 ASP A N 1
ATOM 1774 C CA . ASP A 1 249 ? -0.56 -0.329 -10.898 1 95.44 249 ASP A CA 1
ATOM 1775 C C . ASP A 1 249 ? -1.52 -0.765 -12 1 95.44 249 ASP A C 1
ATOM 1777 O O . ASP A 1 249 ? -2.387 -1.612 -11.781 1 95.44 249 ASP A O 1
ATOM 1781 N N . ASP A 1 250 ? -1.346 -0.245 -13.164 1 93.44 250 ASP A N 1
ATOM 1782 C CA . ASP A 1 250 ? -2.291 -0.483 -14.25 1 93.44 250 ASP A CA 1
ATOM 1783 C C . ASP A 1 250 ? -2.008 -1.813 -14.945 1 93.44 250 ASP A C 1
ATOM 1785 O O . ASP A 1 250 ? -2.773 -2.244 -15.812 1 93.44 250 ASP A O 1
ATOM 1789 N N . GLN A 1 251 ? -0.977 -2.533 -14.539 1 92.94 251 GLN A N 1
ATOM 1790 C CA . GLN A 1 251 ? -0.83 -3.914 -14.977 1 92.94 251 GLN A CA 1
ATOM 1791 C C . GLN A 1 251 ? -1.95 -4.793 -14.43 1 92.94 251 GLN A C 1
ATOM 1793 O O . GLN A 1 251 ? -2.17 -5.906 -14.906 1 92.94 251 GLN A O 1
ATOM 1798 N N . SER A 1 252 ? -2.604 -4.32 -13.43 1 95.62 252 SER A N 1
ATOM 1799 C CA . SER A 1 252 ? -3.738 -5.035 -12.859 1 95.62 252 SER A CA 1
ATOM 1800 C C . SER A 1 252 ? -4.973 -4.91 -13.742 1 95.62 252 SER A C 1
ATOM 1802 O O . SER A 1 252 ? -5.52 -3.818 -13.906 1 95.62 252 SER A O 1
ATOM 1804 N N . ARG A 1 253 ? -5.457 -6.023 -14.227 1 94.56 253 ARG A N 1
ATOM 1805 C CA . ARG A 1 253 ? -6.668 -6.07 -15.039 1 94.56 253 ARG A CA 1
ATOM 1806 C C . ARG A 1 253 ? -7.887 -5.645 -14.227 1 94.56 253 ARG A C 1
ATOM 1808 O O . ARG A 1 253 ? -8.805 -5.02 -14.766 1 94.56 253 ARG A O 1
ATOM 1815 N N . ASN A 1 254 ? -7.887 -5.984 -12.938 1 96.5 254 ASN A N 1
ATOM 1816 C CA . ASN A 1 254 ? -8.992 -5.621 -12.055 1 96.5 254 ASN A CA 1
ATOM 1817 C C . ASN A 1 254 ? -9.078 -4.113 -11.852 1 96.5 254 ASN A C 1
ATOM 1819 O O . ASN A 1 254 ? -10.164 -3.539 -11.867 1 96.5 254 ASN A O 1
ATOM 1823 N N . ARG A 1 255 ? -7.906 -3.479 -11.68 1 97.5 255 ARG A N 1
ATOM 1824 C CA . ARG A 1 255 ? -7.867 -2.027 -11.523 1 97.5 255 ARG A CA 1
ATOM 1825 C C . ARG A 1 255 ? -8.328 -1.328 -12.797 1 97.5 255 ARG A C 1
ATOM 1827 O O . ARG A 1 255 ? -9.078 -0.351 -12.742 1 97.5 255 ARG A O 1
ATOM 1834 N N . ARG A 1 256 ? -7.891 -1.843 -13.969 1 97.12 256 ARG A N 1
ATOM 1835 C CA . ARG A 1 256 ? -8.289 -1.255 -15.242 1 97.12 256 ARG A CA 1
ATOM 1836 C C . ARG A 1 256 ? -9.789 -1.371 -15.453 1 97.12 256 ARG A C 1
ATOM 1838 O O . ARG A 1 256 ? -10.422 -0.446 -15.969 1 97.12 256 ARG A O 1
ATOM 1845 N N . PHE A 1 257 ? -10.312 -2.531 -15.078 1 97.44 257 PHE A N 1
ATOM 1846 C CA . PHE A 1 257 ? -11.758 -2.721 -15.125 1 97.44 257 PHE A CA 1
ATOM 1847 C C . PHE A 1 257 ? -12.461 -1.67 -14.281 1 97.44 257 PHE A C 1
ATOM 1849 O O . PHE A 1 257 ? -13.375 -0.993 -14.758 1 97.44 257 PHE A O 1
ATOM 1856 N N . GLY A 1 258 ? -12.031 -1.468 -13.031 1 97.44 258 GLY A N 1
ATOM 1857 C CA . GLY A 1 258 ? -12.602 -0.451 -12.156 1 97.44 258 GLY A CA 1
ATOM 1858 C C . GLY A 1 258 ? -12.484 0.952 -12.727 1 97.44 258 GLY A C 1
ATOM 1859 O O . GLY A 1 258 ? -13.422 1.743 -12.633 1 97.44 258 GLY A O 1
ATOM 1860 N N . PHE A 1 259 ? -11.312 1.247 -13.273 1 98 259 PHE A N 1
ATOM 1861 C CA . PHE A 1 259 ? -11.07 2.566 -13.844 1 98 259 PHE A CA 1
ATOM 1862 C C . PHE A 1 259 ? -12.078 2.871 -14.953 1 98 259 PHE A C 1
ATOM 1864 O O . PHE A 1 259 ? -12.625 3.973 -15.008 1 98 259 PHE A O 1
ATOM 1871 N N . ALA A 1 260 ? -12.305 1.847 -15.828 1 97.38 260 ALA A N 1
ATOM 1872 C CA . ALA A 1 260 ? -13.281 1.998 -16.906 1 97.38 260 ALA A CA 1
ATOM 1873 C C . ALA A 1 260 ? -14.68 2.258 -16.359 1 97.38 260 ALA A C 1
ATOM 1875 O O . ALA A 1 260 ? -15.414 3.092 -16.891 1 97.38 260 ALA A O 1
ATOM 1876 N N . LEU A 1 261 ? -15.062 1.524 -15.289 1 97.06 261 LEU A N 1
ATOM 1877 C CA . LEU A 1 261 ? -16.344 1.781 -14.633 1 97.06 261 LEU A CA 1
ATOM 1878 C C . LEU A 1 261 ? -16.422 3.225 -14.156 1 97.06 261 LEU A C 1
ATOM 1880 O O . LEU A 1 261 ? -17.453 3.893 -14.352 1 97.06 261 LEU A O 1
ATOM 1884 N N . GLY A 1 262 ? -15.359 3.686 -13.523 1 97.38 262 GLY A N 1
ATOM 1885 C CA . GLY A 1 262 ? -15.32 5.051 -13.016 1 97.38 262 GLY A CA 1
ATOM 1886 C C . GLY A 1 262 ? -15.453 6.094 -14.109 1 97.38 262 GLY A C 1
ATOM 1887 O O . GLY A 1 262 ? -15.992 7.18 -13.867 1 97.38 262 GLY A O 1
ATOM 1888 N N . GLN A 1 263 ? -14.969 5.719 -15.258 1 97.38 263 GLN A N 1
ATOM 1889 C CA . GLN A 1 263 ? -15.039 6.629 -16.406 1 97.38 263 GLN A CA 1
ATOM 1890 C C . GLN A 1 263 ? -16.422 6.613 -17.047 1 97.38 263 GLN A C 1
ATOM 1892 O O . GLN A 1 263 ? -16.656 7.309 -18.031 1 97.38 263 GLN A O 1
ATOM 1897 N N . GLY A 1 264 ? -17.328 5.754 -16.562 1 95.75 264 GLY A N 1
ATOM 1898 C CA . GLY A 1 264 ? -18.719 5.789 -17 1 95.75 264 GLY A CA 1
ATOM 1899 C C . GLY A 1 264 ? -19.109 4.594 -17.859 1 95.75 264 GLY A C 1
ATOM 1900 O O . GLY A 1 264 ? -20.266 4.484 -18.297 1 95.75 264 GLY A O 1
ATOM 1901 N N . ALA A 1 265 ? -18.203 3.672 -18.078 1 95.81 265 ALA A N 1
ATOM 1902 C CA . ALA A 1 265 ? -18.547 2.477 -18.859 1 95.81 265 ALA A CA 1
ATOM 1903 C C . ALA A 1 265 ? -19.531 1.592 -18.094 1 95.81 265 ALA A C 1
ATOM 1905 O O . ALA A 1 265 ? -19.531 1.578 -16.859 1 95.81 265 ALA A O 1
ATOM 1906 N N . THR A 1 266 ? -20.328 0.872 -18.828 1 94.56 266 THR A N 1
ATOM 1907 C CA . THR A 1 266 ? -21.125 -0.18 -18.203 1 94.56 266 THR A CA 1
ATOM 1908 C C . THR A 1 266 ? -20.266 -1.366 -17.812 1 94.56 266 THR A C 1
ATOM 1910 O O . THR A 1 266 ? -19.109 -1.477 -18.266 1 94.56 266 THR A O 1
ATOM 1913 N N . VAL A 1 267 ? -20.797 -2.193 -17.031 1 93.25 267 VAL A N 1
ATOM 1914 C CA . VAL A 1 267 ? -20.062 -3.383 -16.609 1 93.25 267 VAL A CA 1
ATOM 1915 C C . VAL A 1 267 ? -19.656 -4.199 -17.828 1 93.25 267 VAL A C 1
ATOM 1917 O O . VAL A 1 267 ? -18.5 -4.629 -17.938 1 93.25 267 VAL A O 1
ATOM 1920 N N . GLU A 1 268 ? -20.531 -4.363 -18.75 1 92.62 268 GLU A N 1
ATOM 1921 C CA . GLU A 1 268 ? -20.281 -5.145 -19.969 1 92.62 268 GLU A CA 1
ATOM 1922 C C . GLU A 1 268 ? -19.188 -4.52 -20.812 1 92.62 268 GLU A C 1
ATOM 1924 O O . GLU A 1 268 ? -18.25 -5.215 -21.234 1 92.62 268 GLU A O 1
ATOM 1929 N N . THR A 1 269 ? -19.281 -3.256 -21.016 1 94.75 269 THR A N 1
ATOM 1930 C CA . THR A 1 269 ? -18.312 -2.555 -21.844 1 94.75 269 THR A CA 1
ATOM 1931 C C . THR A 1 269 ? -16.953 -2.523 -21.156 1 94.75 269 THR A C 1
ATOM 1933 O O . THR A 1 269 ? -15.914 -2.602 -21.828 1 94.75 269 THR A O 1
ATOM 1936 N N . ALA A 1 270 ? -16.953 -2.324 -19.812 1 94.75 270 ALA A N 1
ATOM 1937 C CA . ALA A 1 270 ? -15.703 -2.318 -19.062 1 94.75 270 ALA A CA 1
ATOM 1938 C C . ALA A 1 270 ? -15 -3.672 -19.156 1 94.75 270 ALA A C 1
ATOM 1940 O O . ALA A 1 270 ? -13.781 -3.736 -19.328 1 94.75 270 ALA A O 1
ATOM 1941 N N . LEU A 1 271 ? -15.742 -4.777 -19.031 1 92.75 271 LEU A N 1
ATOM 1942 C CA . LEU A 1 271 ? -15.172 -6.121 -19.141 1 92.75 271 LEU A CA 1
ATOM 1943 C C . LEU A 1 271 ? -14.57 -6.34 -20.531 1 92.75 271 LEU A C 1
ATOM 1945 O O . LEU A 1 271 ? -13.477 -6.891 -20.656 1 92.75 271 LEU A O 1
ATOM 1949 N N . ALA A 1 272 ? -15.219 -5.879 -21.531 1 91.81 272 ALA A N 1
ATOM 1950 C CA . ALA A 1 272 ? -14.766 -6.035 -22.906 1 91.81 272 ALA A CA 1
ATOM 1951 C C . ALA A 1 272 ? -13.484 -5.242 -23.156 1 91.81 272 ALA A C 1
ATOM 1953 O O . ALA A 1 272 ? -12.625 -5.672 -23.922 1 91.81 272 ALA A O 1
ATOM 1954 N N . SER A 1 273 ? -13.383 -4.109 -22.531 1 90.62 273 SER A N 1
ATOM 1955 C CA . SER A 1 273 ? -12.242 -3.23 -22.75 1 90.62 273 SER A CA 1
ATOM 1956 C C . SER A 1 273 ? -10.961 -3.838 -22.188 1 90.62 273 SER A C 1
ATOM 1958 O O . SER A 1 273 ? -9.867 -3.588 -22.719 1 90.62 273 SER A O 1
ATOM 1960 N N . VAL A 1 274 ? -11.062 -4.562 -21.141 1 88.81 274 VAL A N 1
ATOM 1961 C CA . VAL A 1 274 ? -9.883 -5.176 -20.531 1 88.81 274 VAL A CA 1
ATOM 1962 C C . VAL A 1 274 ? -9.453 -6.391 -21.344 1 88.81 274 VAL A C 1
ATOM 1964 O O . VAL A 1 274 ? -8.258 -6.656 -21.5 1 88.81 274 VAL A O 1
ATOM 1967 N N . GLY A 1 275 ? -10.43 -7.051 -22.016 1 77.12 275 GLY A N 1
ATOM 1968 C CA . GLY A 1 275 ? -10.141 -8.109 -22.969 1 77.12 275 GLY A CA 1
ATOM 1969 C C . GLY A 1 275 ? -9.695 -9.398 -22.312 1 77.12 275 GLY A C 1
ATOM 1970 O O . GLY A 1 275 ? -9.195 -10.305 -22.984 1 77.12 275 GLY A O 1
ATOM 1971 N N . SER A 1 276 ? -9.641 -9.562 -21.109 1 76.5 276 SER A N 1
ATOM 1972 C CA . SER A 1 276 ? -9.234 -10.766 -20.391 1 76.5 276 SER A CA 1
ATOM 1973 C C . SER A 1 276 ? -10.07 -10.969 -19.125 1 76.5 276 SER A C 1
ATOM 1975 O O . SER A 1 276 ? -10.961 -10.164 -18.828 1 76.5 276 SER A O 1
ATOM 1977 N N . THR A 1 277 ? -9.828 -12.078 -18.594 1 77.06 277 THR A N 1
ATOM 1978 C CA . THR A 1 277 ? -10.586 -12.445 -17.391 1 77.06 277 THR A CA 1
ATOM 1979 C C . THR A 1 277 ? -10.312 -11.453 -16.266 1 77.06 277 THR A C 1
ATOM 1981 O O . THR A 1 277 ? -9.164 -11.148 -15.961 1 77.06 277 THR A O 1
ATOM 1984 N N . VAL A 1 278 ? -11.445 -10.906 -15.711 1 87.94 278 VAL A N 1
ATOM 1985 C CA . VAL A 1 278 ? -11.398 -10.047 -14.539 1 87.94 278 VAL A CA 1
ATOM 1986 C C . VAL A 1 278 ? -11.883 -10.812 -13.305 1 87.94 278 VAL A C 1
ATOM 1988 O O . VAL A 1 278 ? -13.086 -10.984 -13.109 1 87.94 278 VAL A O 1
ATOM 1991 N N . GLU A 1 279 ? -11.008 -11.211 -12.469 1 88.12 279 GLU A N 1
ATOM 1992 C CA . GLU A 1 279 ? -11.297 -12.055 -11.312 1 88.12 279 GLU A CA 1
ATOM 1993 C C . GLU A 1 279 ? -12.109 -11.297 -10.266 1 88.12 279 GLU A C 1
ATOM 1995 O O . GLU A 1 279 ? -12.969 -11.875 -9.594 1 88.12 279 GLU A O 1
ATOM 2000 N N . GLY A 1 280 ? -11.859 -10.008 -10.172 1 89 280 GLY A N 1
ATOM 2001 C CA . GLY A 1 280 ? -12.477 -9.188 -9.133 1 89 280 GLY A CA 1
ATOM 2002 C C . GLY A 1 280 ? -13.992 -9.141 -9.234 1 89 280 GLY A C 1
ATOM 2003 O O . GLY A 1 280 ? -14.68 -9.117 -8.219 1 89 280 GLY A O 1
ATOM 2004 N N . ALA A 1 281 ? -14.461 -9.141 -10.414 1 86.94 281 ALA A N 1
ATOM 2005 C CA . ALA A 1 281 ? -15.906 -9.086 -10.625 1 86.94 281 ALA A CA 1
ATOM 2006 C C . ALA A 1 281 ? -16.578 -10.367 -10.117 1 86.94 281 ALA A C 1
ATOM 2008 O O . ALA A 1 281 ? -17.578 -10.305 -9.414 1 86.94 281 ALA A O 1
ATOM 2009 N N . ARG A 1 282 ? -16.016 -11.461 -10.398 1 87.81 282 ARG A N 1
ATOM 2010 C CA . ARG A 1 282 ? -16.547 -12.742 -9.961 1 87.81 282 ARG A CA 1
ATOM 2011 C C . ARG A 1 282 ? -16.328 -12.945 -8.461 1 87.81 282 ARG A C 1
ATOM 2013 O O . ARG A 1 282 ? -17.25 -13.359 -7.75 1 87.81 282 ARG A O 1
ATOM 2020 N N . THR A 1 283 ? -15.18 -12.633 -8.008 1 93.44 283 THR A N 1
ATOM 2021 C CA . THR A 1 283 ? -14.789 -12.844 -6.617 1 93.44 283 THR A CA 1
ATOM 2022 C C . THR A 1 283 ? -15.656 -12 -5.684 1 93.44 283 THR A C 1
ATOM 2024 O O . THR A 1 283 ? -15.875 -12.375 -4.527 1 93.44 283 THR A O 1
ATOM 2027 N N . ALA A 1 284 ? -16.156 -10.859 -6.203 1 95.06 284 ALA A N 1
ATOM 2028 C CA . ALA A 1 284 ? -16.969 -9.977 -5.367 1 95.06 284 ALA A CA 1
ATOM 2029 C C . ALA A 1 284 ? -18.203 -10.703 -4.852 1 95.06 284 ALA A C 1
ATOM 2031 O O . ALA A 1 284 ? -18.562 -10.578 -3.678 1 95.06 284 ALA A O 1
ATOM 2032 N N . ALA A 1 285 ? -18.812 -11.492 -5.734 1 94 285 ALA A N 1
ATOM 2033 C CA . ALA A 1 285 ? -20 -12.25 -5.34 1 94 285 ALA A CA 1
ATOM 2034 C C . ALA A 1 285 ? -19.641 -13.344 -4.332 1 94 285 ALA A C 1
ATOM 2036 O O . ALA A 1 285 ? -20.359 -13.539 -3.35 1 94 285 ALA A O 1
ATOM 2037 N N . GLU A 1 286 ? -18.625 -14.047 -4.621 1 95.19 286 GLU A N 1
ATOM 2038 C CA . GLU A 1 286 ? -18.156 -15.109 -3.736 1 95.19 286 GLU A CA 1
ATOM 2039 C C . GLU A 1 286 ? -17.797 -14.562 -2.355 1 95.19 286 GLU A C 1
ATOM 2041 O O . GLU A 1 286 ? -18.156 -15.164 -1.337 1 95.19 286 GLU A O 1
ATOM 2046 N N . LEU A 1 287 ? -17.125 -13.453 -2.344 1 95.75 287 LEU A N 1
ATOM 2047 C CA . LEU A 1 287 ? -16.688 -12.82 -1.102 1 95.75 287 LEU A CA 1
ATOM 2048 C C . LEU A 1 287 ? -17.891 -12.328 -0.295 1 95.75 287 LEU A C 1
ATOM 2050 O O . LEU A 1 287 ? -17.891 -12.406 0.935 1 95.75 287 LEU A O 1
ATOM 2054 N N . HIS A 1 288 ? -18.844 -11.781 -0.979 1 95 288 HIS A N 1
ATOM 2055 C CA . HIS A 1 288 ? -20.062 -11.352 -0.309 1 95 288 HIS A CA 1
ATOM 2056 C C . HIS A 1 288 ? -20.719 -12.516 0.43 1 95 288 HIS A C 1
ATOM 2058 O O . HIS A 1 288 ? -21.094 -12.375 1.599 1 95 288 HIS A O 1
ATOM 2064 N N . SER A 1 289 ? -20.844 -13.594 -0.259 1 94.38 289 SER A N 1
ATOM 2065 C CA . SER A 1 289 ? -21.438 -14.789 0.331 1 94.38 289 SER A CA 1
ATOM 2066 C C . SER A 1 289 ? -20.625 -15.289 1.52 1 94.38 289 SER A C 1
ATOM 2068 O O . SER A 1 289 ? -21.188 -15.664 2.551 1 94.38 289 SER A O 1
ATOM 2070 N N . LEU A 1 290 ? -19.344 -15.359 1.364 1 95.62 290 LEU A N 1
ATOM 2071 C CA . LEU A 1 290 ? -18.438 -15.82 2.418 1 95.62 290 LEU A CA 1
ATOM 2072 C C . LEU A 1 290 ? -18.547 -14.93 3.648 1 95.62 290 LEU A C 1
ATOM 2074 O O . LEU A 1 290 ? -18.625 -15.422 4.777 1 95.62 290 LEU A O 1
ATOM 2078 N N . ALA A 1 291 ? -18.5 -13.602 3.453 1 96.69 291 ALA A N 1
ATOM 2079 C CA . ALA A 1 291 ? -18.594 -12.641 4.547 1 96.69 291 ALA A CA 1
ATOM 2080 C C . ALA A 1 291 ? -19.922 -12.766 5.281 1 96.69 291 ALA A C 1
ATOM 2082 O O . ALA A 1 291 ? -19.969 -12.719 6.512 1 96.69 291 ALA A O 1
ATOM 2083 N N . GLU A 1 292 ? -21 -12.953 4.516 1 95.44 292 GLU A N 1
ATOM 2084 C CA . GLU A 1 292 ? -22.328 -13.109 5.105 1 95.44 292 GLU A CA 1
ATOM 2085 C C . GLU A 1 292 ? -22.391 -14.359 5.977 1 95.44 292 GLU A C 1
ATOM 2087 O O . GLU A 1 292 ? -22.953 -14.32 7.074 1 95.44 292 GLU A O 1
ATOM 2092 N N . ARG A 1 293 ? -21.891 -15.414 5.477 1 95.81 293 ARG A N 1
ATOM 2093 C CA . ARG A 1 293 ? -21.906 -16.672 6.207 1 95.81 293 ARG A CA 1
ATOM 2094 C C . ARG A 1 293 ? -21.203 -16.547 7.555 1 95.81 293 ARG A C 1
ATOM 2096 O O . ARG A 1 293 ? -21.547 -17.234 8.516 1 95.81 293 ARG A O 1
ATOM 2103 N N . HIS A 1 294 ? -20.281 -15.688 7.656 1 96.81 294 HIS A N 1
ATOM 2104 C CA . HIS A 1 294 ? -19.5 -15.547 8.883 1 96.81 294 HIS A CA 1
ATOM 2105 C C . HIS A 1 294 ? -19.859 -14.258 9.617 1 96.81 294 HIS A C 1
ATOM 2107 O O . HIS A 1 294 ? -19.188 -13.883 10.578 1 96.81 294 HIS A O 1
ATOM 2113 N N . SER A 1 295 ? -20.812 -13.453 9.125 1 97.31 295 SER A N 1
ATOM 2114 C CA . SER A 1 295 ? -21.328 -12.234 9.727 1 97.31 295 SER A CA 1
ATOM 2115 C C . SER A 1 295 ? -20.25 -11.18 9.875 1 97.31 295 SER A C 1
ATOM 2117 O O . SER A 1 295 ? -20.078 -10.586 10.945 1 97.31 295 SER A O 1
ATOM 2119 N N . VAL A 1 296 ? -19.469 -11.055 8.875 1 97.69 296 VAL A N 1
ATOM 2120 C CA . VAL A 1 296 ? -18.391 -10.062 8.867 1 97.69 296 VAL A CA 1
ATOM 21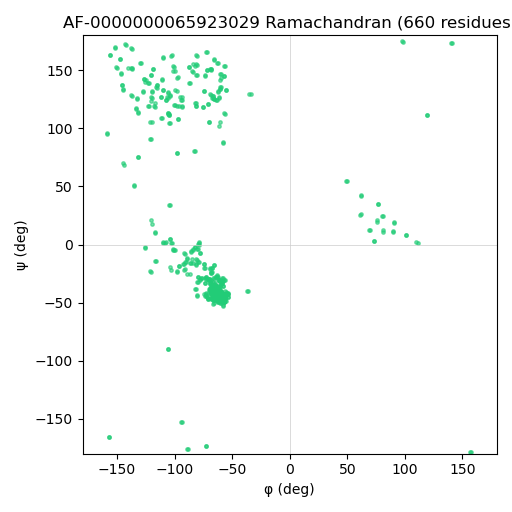21 C C . VAL A 1 296 ? -18.766 -8.906 7.945 1 97.69 296 VAL A C 1
ATOM 2123 O O . VAL A 1 296 ? -19.188 -9.125 6.805 1 97.69 296 VAL A O 1
ATOM 2126 N N . GLU A 1 297 ? -18.641 -7.668 8.398 1 95.5 297 GLU A N 1
ATOM 2127 C CA . GLU A 1 297 ? -18.922 -6.477 7.605 1 95.5 297 GLU A CA 1
ATOM 2128 C C . GLU A 1 297 ? -17.75 -6.105 6.707 1 95.5 297 GLU A C 1
ATOM 2130 O O . GLU A 1 297 ? -16.641 -5.867 7.195 1 95.5 297 GLU A O 1
ATOM 2135 N N . MET A 1 298 ? -18.016 -6.062 5.414 1 96.62 298 MET A N 1
ATOM 2136 C CA . MET A 1 298 ? -17.031 -5.629 4.426 1 96.62 298 MET A CA 1
ATOM 2137 C C . MET A 1 298 ? -17.641 -4.602 3.473 1 96.62 298 MET A C 1
ATOM 2139 O O . MET A 1 298 ? -17.875 -4.906 2.305 1 96.62 298 MET A O 1
ATOM 2143 N N . PRO A 1 299 ? -17.781 -3.408 3.984 1 95.81 299 PRO A N 1
ATOM 2144 C CA . PRO A 1 299 ? -18.547 -2.387 3.258 1 95.81 299 PRO A CA 1
ATOM 2145 C C . PRO A 1 299 ? -17.984 -2.125 1.858 1 95.81 299 PRO A C 1
ATOM 2147 O O . PRO A 1 299 ? -18.75 -2.014 0.898 1 95.81 299 PRO A O 1
ATOM 2150 N N . ILE A 1 300 ? -16.719 -1.989 1.704 1 96.81 300 ILE A N 1
ATOM 2151 C CA . ILE A 1 300 ? -16.141 -1.671 0.406 1 96.81 300 ILE A CA 1
ATOM 2152 C C . ILE A 1 300 ? -16.359 -2.834 -0.559 1 96.81 300 ILE A C 1
ATOM 2154 O O . ILE A 1 300 ? -16.812 -2.635 -1.685 1 96.81 300 ILE A O 1
ATOM 2158 N N . CYS A 1 301 ? -16.062 -4.055 -0.13 1 97.06 301 CYS A N 1
ATOM 2159 C CA . CYS A 1 301 ? -16.234 -5.238 -0.969 1 97.06 301 CYS A CA 1
ATOM 2160 C C . CYS A 1 301 ? -17.688 -5.438 -1.347 1 97.06 301 CYS A C 1
ATOM 2162 O O . CYS A 1 301 ? -18 -5.809 -2.48 1 97.06 301 CYS A O 1
ATOM 2164 N N . ASN A 1 302 ? -18.516 -5.199 -0.378 1 96.19 302 ASN A N 1
ATOM 2165 C CA . ASN A 1 302 ? -19.953 -5.316 -0.648 1 96.19 302 ASN A CA 1
ATOM 2166 C C . ASN A 1 302 ? -20.406 -4.301 -1.693 1 96.19 302 ASN A C 1
ATOM 2168 O O . ASN A 1 302 ? -21.266 -4.605 -2.529 1 96.19 302 ASN A O 1
ATOM 2172 N N . MET A 1 303 ? -19.891 -3.152 -1.637 1 95.69 303 MET A N 1
ATOM 2173 C CA . MET A 1 303 ? -20.266 -2.127 -2.607 1 95.69 303 MET A CA 1
ATOM 2174 C C . MET A 1 303 ? -19.797 -2.516 -4.012 1 95.69 303 MET A C 1
ATOM 2176 O O . MET A 1 303 ? -20.516 -2.281 -4.988 1 95.69 303 MET A O 1
ATOM 2180 N N . VAL A 1 304 ? -18.594 -3.07 -4.129 1 97.38 304 VAL A N 1
ATOM 2181 C CA . VAL A 1 304 ? -18.125 -3.547 -5.422 1 97.38 304 VAL A CA 1
ATOM 2182 C C . VAL A 1 304 ? -19.078 -4.602 -5.969 1 97.38 304 VAL A C 1
ATOM 2184 O O . VAL A 1 304 ? -19.422 -4.574 -7.148 1 97.38 304 VAL A O 1
ATOM 2187 N N . TYR A 1 305 ? -19.516 -5.523 -5.066 1 96.94 305 TYR A N 1
ATOM 2188 C CA . TYR A 1 305 ? -20.453 -6.562 -5.457 1 96.94 305 TYR A CA 1
ATOM 2189 C C . TYR A 1 305 ? -21.75 -5.949 -5.988 1 96.94 305 TYR A C 1
ATOM 2191 O O . TYR A 1 305 ? -22.234 -6.324 -7.059 1 96.94 305 TYR A O 1
ATOM 2199 N N . ARG A 1 306 ? -22.266 -4.969 -5.312 1 96.56 306 ARG A N 1
ATOM 2200 C CA . ARG A 1 306 ? -23.547 -4.348 -5.676 1 96.56 306 ARG A CA 1
ATOM 2201 C C . ARG A 1 306 ? -23.422 -3.596 -7 1 96.56 306 ARG A C 1
ATOM 2203 O O . ARG A 1 306 ? -24.359 -3.57 -7.793 1 96.56 306 ARG A O 1
ATOM 2210 N N . VAL A 1 307 ? -22.281 -2.955 -7.25 1 96.56 307 VAL A N 1
ATOM 2211 C CA . VAL A 1 307 ? -22.062 -2.197 -8.477 1 96.56 307 VAL A CA 1
ATOM 2212 C C . VAL A 1 307 ? -21.922 -3.154 -9.656 1 96.56 307 VAL A C 1
ATOM 2214 O O . VAL A 1 307 ? -22.562 -2.977 -10.695 1 96.56 307 VAL A O 1
ATOM 2217 N N . VAL A 1 308 ? -21.125 -4.219 -9.492 1 95.81 308 VAL A N 1
ATOM 2218 C CA . VAL A 1 308 ? -20.828 -5.145 -10.578 1 95.81 308 VAL A CA 1
ATOM 2219 C C . VAL A 1 308 ? -22.062 -5.965 -10.93 1 95.81 308 VAL A C 1
ATOM 2221 O O . VAL A 1 308 ? -22.266 -6.32 -12.086 1 95.81 308 VAL A O 1
ATOM 2224 N N . SER A 1 309 ? -22.906 -6.191 -9.938 1 94.56 309 SER A N 1
ATOM 2225 C CA . SER A 1 309 ? -24.125 -6.969 -10.164 1 94.56 309 SER A CA 1
ATOM 2226 C C . SER A 1 309 ? -25.219 -6.113 -10.789 1 94.56 309 SER A C 1
ATOM 2228 O O . SER A 1 309 ? -26.266 -6.629 -11.188 1 94.56 309 SER A O 1
ATOM 2230 N N . GLY A 1 310 ? -25.016 -4.801 -10.781 1 91.94 310 GLY A N 1
ATOM 2231 C CA . GLY A 1 310 ? -26 -3.896 -11.359 1 91.94 310 GLY A CA 1
ATOM 2232 C C . GLY A 1 310 ? -27.047 -3.439 -10.359 1 91.94 310 GLY A C 1
ATOM 2233 O O . GLY A 1 310 ? -28 -2.752 -10.719 1 91.94 310 GLY A O 1
ATOM 2234 N N . ASP A 1 311 ? -26.781 -3.723 -9.117 1 93.44 311 ASP A N 1
ATOM 2235 C CA . ASP A 1 311 ? -27.75 -3.393 -8.078 1 93.44 311 ASP A CA 1
ATOM 2236 C C . ASP A 1 311 ? -27.672 -1.914 -7.699 1 93.44 311 ASP A C 1
ATOM 2238 O O . ASP A 1 311 ? -28.656 -1.331 -7.246 1 93.44 311 ASP A O 1
ATOM 2242 N N . THR A 1 312 ? -26.484 -1.343 -7.773 1 94.31 312 THR A N 1
ATOM 2243 C CA . THR A 1 312 ? -26.266 0.037 -7.352 1 94.31 312 THR A CA 1
ATOM 2244 C C . THR A 1 312 ? -25.359 0.77 -8.344 1 94.31 312 THR A C 1
ATOM 2246 O O . THR A 1 312 ? -24.297 0.272 -8.711 1 94.31 312 THR A O 1
ATOM 2249 N N . PRO A 1 313 ? -25.844 1.938 -8.781 1 94.56 313 PRO A N 1
ATOM 2250 C CA . PRO A 1 313 ? -24.938 2.744 -9.602 1 94.56 313 PRO A CA 1
ATOM 2251 C C . PRO A 1 313 ? -23.672 3.135 -8.852 1 94.56 313 PRO A C 1
ATOM 2253 O O . PRO A 1 313 ? -23.703 3.375 -7.641 1 94.56 313 PRO A O 1
ATOM 2256 N N . LEU A 1 314 ? -22.578 3.23 -9.562 1 94.75 314 LEU A N 1
ATOM 2257 C CA . LEU A 1 314 ? -21.281 3.496 -8.969 1 94.75 314 LEU A CA 1
ATOM 2258 C C . LEU A 1 314 ? -21.297 4.781 -8.156 1 94.75 314 LEU A C 1
ATOM 2260 O O . LEU A 1 314 ? -20.797 4.816 -7.027 1 94.75 314 LEU A O 1
ATOM 2264 N N . GLU A 1 315 ? -21.875 5.836 -8.672 1 91 315 GLU A N 1
ATOM 2265 C CA . GLU A 1 315 ? -21.906 7.129 -7.996 1 91 315 GLU A CA 1
ATOM 2266 C C . GLU A 1 315 ? -22.609 7.027 -6.648 1 91 315 GLU A C 1
ATOM 2268 O O . GLU A 1 315 ? -22.188 7.633 -5.664 1 91 315 GLU A O 1
ATOM 2273 N N . GLN A 1 316 ? -23.672 6.281 -6.656 1 92.44 316 GLN A N 1
ATOM 2274 C CA . GLN A 1 316 ? -24.406 6.07 -5.414 1 92.44 316 GLN A CA 1
ATOM 2275 C C . GLN A 1 316 ? -23.578 5.262 -4.414 1 92.44 316 GLN A C 1
ATOM 2277 O O . GLN A 1 316 ? -23.594 5.555 -3.217 1 92.44 316 GLN A O 1
ATOM 2282 N N . ALA A 1 317 ? -22.922 4.273 -4.922 1 91.94 317 ALA A N 1
ATOM 2283 C CA . ALA A 1 317 ? -22.062 3.439 -4.074 1 91.94 317 ALA A CA 1
ATOM 2284 C C . ALA A 1 317 ? -20.984 4.273 -3.404 1 91.94 317 ALA A C 1
ATOM 2286 O O . ALA A 1 317 ? -20.719 4.121 -2.209 1 91.94 317 ALA A O 1
ATOM 2287 N N . VAL A 1 318 ? -20.406 5.145 -4.156 1 89.06 318 VAL A N 1
ATOM 2288 C CA . VAL A 1 318 ? -19.344 6 -3.658 1 89.06 318 VAL A CA 1
ATOM 2289 C C . VAL A 1 318 ? -19.891 6.949 -2.594 1 89.06 318 VAL A C 1
ATOM 2291 O O . VAL A 1 318 ? -19.266 7.133 -1.541 1 89.06 318 VAL A O 1
ATOM 2294 N N . ARG A 1 319 ? -20.984 7.5 -2.832 1 86.69 319 ARG A N 1
ATOM 2295 C CA . ARG A 1 319 ? -21.625 8.398 -1.875 1 86.69 319 ARG A CA 1
ATOM 2296 C C . ARG A 1 319 ? -21.906 7.68 -0.559 1 86.69 319 ARG A C 1
ATOM 2298 O O . ARG A 1 319 ? -21.688 8.242 0.518 1 86.69 319 ARG A O 1
ATOM 2305 N N . GLU A 1 320 ? -22.359 6.496 -0.671 1 87.75 320 GLU A N 1
ATOM 2306 C CA . GLU A 1 320 ? -22.688 5.711 0.514 1 87.75 320 GLU A CA 1
ATOM 2307 C C . GLU A 1 320 ? -21.438 5.406 1.339 1 87.75 320 GLU A C 1
ATOM 2309 O O . GLU A 1 320 ? -21.484 5.438 2.57 1 87.75 320 GLU A O 1
ATOM 2314 N N . LEU A 1 321 ? -20.406 5.137 0.643 1 85.12 321 LEU A N 1
ATOM 2315 C CA . LEU A 1 321 ? -19.156 4.816 1.34 1 85.12 321 LEU A CA 1
ATOM 2316 C C . LEU A 1 321 ? -18.594 6.051 2.031 1 85.12 321 LEU A C 1
ATOM 2318 O O . LEU A 1 321 ? -18.062 5.957 3.141 1 85.12 321 LEU A O 1
ATOM 2322 N N . MET A 1 322 ? -18.719 7.18 1.341 1 81.44 322 MET A N 1
ATOM 2323 C CA . MET A 1 322 ? -18.156 8.422 1.859 1 81.44 322 MET A CA 1
ATOM 2324 C C . MET A 1 322 ? -18.969 8.945 3.031 1 81.44 322 MET A C 1
ATOM 2326 O O . MET A 1 322 ? -18.453 9.625 3.912 1 81.44 322 MET A O 1
ATOM 2330 N N . GLU A 1 323 ? -20.25 8.664 3.051 1 77.31 323 GLU A N 1
ATOM 2331 C CA . GLU A 1 323 ? -21.156 9.18 4.07 1 77.31 323 GLU A CA 1
ATOM 2332 C C . GLU A 1 323 ? -21.156 8.297 5.312 1 77.31 323 GLU A C 1
ATOM 2334 O O . GLU A 1 323 ? -21.734 8.656 6.34 1 77.31 323 GLU A O 1
ATOM 2339 N N . ARG A 1 324 ? -20.516 7.316 5.176 1 73.44 324 ARG A N 1
ATOM 2340 C CA . ARG A 1 324 ? -20.469 6.441 6.344 1 73.44 324 ARG A CA 1
ATOM 2341 C C . ARG A 1 324 ? -19.781 7.129 7.516 1 73.44 324 ARG A C 1
ATOM 2343 O O . ARG A 1 324 ? -18.766 7.801 7.336 1 73.44 324 ARG A O 1
ATOM 2350 N N . THR A 1 325 ? -20.438 7.203 8.625 1 57.81 325 THR A N 1
ATOM 2351 C CA . THR A 1 325 ? -20.031 7.918 9.828 1 57.81 325 THR A CA 1
ATOM 2352 C C . THR A 1 325 ? -18.656 7.457 10.297 1 57.81 325 THR A C 1
ATOM 2354 O O . THR A 1 325 ? -18.375 6.258 10.328 1 57.81 325 THR A O 1
ATOM 2357 N N . PRO A 1 326 ? -17.812 8.453 10.609 1 55.38 326 PRO A N 1
ATOM 2358 C CA . PRO A 1 326 ? -16.469 8.203 11.117 1 55.38 326 PRO A CA 1
ATOM 2359 C C . PRO A 1 326 ? -16.453 7.375 12.398 1 55.38 326 PRO A C 1
ATOM 2361 O O . PRO A 1 326 ? -17.125 7.727 13.367 1 55.38 326 PRO A O 1
ATOM 2364 N N . LYS A 1 327 ? -16.438 6.191 12.336 1 57.81 327 LYS A N 1
ATOM 2365 C CA . LYS A 1 327 ? -16.109 5.426 13.539 1 57.81 327 LYS A CA 1
ATOM 2366 C C . LYS A 1 327 ? -14.625 5.508 13.852 1 57.81 327 LYS A C 1
ATOM 2368 O O . LYS A 1 327 ? -13.82 5.91 13 1 57.81 327 LYS A O 1
ATOM 2373 N N . ALA A 1 328 ? -14.242 5.504 15.164 1 56.69 328 ALA A N 1
ATOM 2374 C CA . ALA A 1 328 ? -12.82 5.375 15.461 1 56.69 328 ALA A CA 1
ATOM 2375 C C . ALA A 1 328 ? -12.125 4.457 14.453 1 56.69 328 ALA A C 1
ATOM 2377 O O . ALA A 1 328 ? -12.75 3.533 13.922 1 56.69 328 ALA A O 1
ATOM 2378 N N . GLU A 1 329 ? -11.031 4.914 13.891 1 51.12 329 GLU A N 1
ATOM 2379 C CA . GLU A 1 329 ? -10.344 4.18 12.828 1 51.12 329 GLU A CA 1
ATOM 2380 C C . GLU A 1 329 ? -10.414 2.676 13.062 1 51.12 329 GLU A C 1
ATOM 2382 O O . GLU A 1 329 ? -10.5 1.896 12.109 1 51.12 329 GLU A O 1
ATOM 2387 N N . PHE A 1 330 ? -10.258 2.283 14.359 1 49.41 330 PHE A N 1
ATOM 2388 C CA . PHE A 1 330 ? -10.242 0.855 14.648 1 49.41 330 PHE A CA 1
ATOM 2389 C C . PHE A 1 330 ? -11.367 0.483 15.609 1 49.41 330 PHE A C 1
ATOM 2391 O O . PHE A 1 330 ? -11.297 -0.546 16.281 1 49.41 330 PHE A O 1
ATOM 2398 N N . ASP A 1 331 ? -12.406 1.168 15.805 1 42.34 331 ASP A N 1
ATOM 2399 C CA . ASP A 1 331 ? -13.406 0.753 16.781 1 42.34 331 ASP A CA 1
ATOM 2400 C C . ASP A 1 331 ? -13.977 -0.617 16.422 1 42.34 331 ASP A C 1
ATOM 2402 O O . ASP A 1 331 ? -14.336 -0.871 15.273 1 42.34 331 ASP A O 1
ATOM 2406 N N . ASP A 1 332 ? -13.602 -1.732 17.141 1 35.06 332 ASP A N 1
ATOM 2407 C CA . ASP A 1 332 ? -14.266 -3.031 17.203 1 35.06 332 ASP A CA 1
ATOM 2408 C C . ASP A 1 332 ? -15.781 -2.875 17.266 1 35.06 332 ASP A C 1
ATOM 2410 O O . ASP A 1 332 ? -16.297 -1.931 17.875 1 35.06 332 ASP A O 1
ATOM 2414 N N . MET B 1 1 ? -19.812 25.516 16.828 1 72.94 1 MET B N 1
ATOM 2415 C CA . MET B 1 1 ? -19.469 26.922 16.859 1 72.94 1 MET B CA 1
ATOM 2416 C C . MET B 1 1 ? -18.156 27.188 16.141 1 72.94 1 MET B C 1
ATOM 2418 O O . MET B 1 1 ? -17.281 26.328 16.109 1 72.94 1 MET B O 1
ATOM 2422 N N . ALA B 1 2 ? -18.078 28.266 15.508 1 90.19 2 ALA B N 1
ATOM 2423 C CA . ALA B 1 2 ? -16.906 28.703 14.766 1 90.19 2 ALA B CA 1
ATOM 2424 C C . ALA B 1 2 ? -15.742 29.016 15.703 1 90.19 2 ALA B C 1
ATOM 2426 O O . ALA B 1 2 ? -15.938 29.594 16.781 1 90.19 2 ALA B O 1
ATOM 2427 N N . SER B 1 3 ? -14.617 28.422 15.477 1 94.94 3 SER B N 1
ATOM 2428 C CA . SER B 1 3 ? -13.406 28.625 16.25 1 94.94 3 SER B CA 1
ATOM 2429 C C . SER B 1 3 ? -12.445 29.578 15.539 1 94.94 3 SER B C 1
ATOM 2431 O O . SER B 1 3 ? -12.594 29.828 14.344 1 94.94 3 SER B O 1
ATOM 2433 N N . THR B 1 4 ? -11.633 30.25 16.328 1 98.12 4 THR B N 1
ATOM 2434 C CA . THR B 1 4 ? -10.477 30.969 15.805 1 98.12 4 THR B CA 1
ATOM 2435 C C . THR B 1 4 ? -9.211 30.125 15.93 1 98.12 4 THR B C 1
ATOM 2437 O O . THR B 1 4 ? -8.828 29.734 17.031 1 98.12 4 THR B O 1
ATOM 2440 N N . ILE B 1 5 ? -8.586 29.828 14.797 1 98.75 5 ILE B N 1
ATOM 2441 C CA . ILE B 1 5 ? -7.477 28.875 14.773 1 98.75 5 ILE B CA 1
ATOM 2442 C C . ILE B 1 5 ? -6.27 29.516 14.078 1 98.75 5 ILE B C 1
ATOM 2444 O O . ILE B 1 5 ? -6.41 30.141 13.031 1 98.75 5 ILE B O 1
ATOM 2448 N N . ALA B 1 6 ? -5.117 29.422 14.68 1 98.81 6 ALA B N 1
ATOM 2449 C CA . ALA B 1 6 ? -3.867 29.812 14.031 1 98.81 6 ALA B CA 1
ATOM 2450 C C . ALA B 1 6 ? -3.188 28.594 13.391 1 98.81 6 ALA B C 1
ATOM 2452 O O . ALA B 1 6 ? -3.041 27.547 14.023 1 98.81 6 ALA B O 1
ATOM 2453 N N . VAL B 1 7 ? -2.865 28.688 12.148 1 98.94 7 VAL B N 1
ATOM 2454 C CA . VAL B 1 7 ? -2.049 27.703 11.461 1 98.94 7 VAL B CA 1
ATOM 2455 C C . VAL B 1 7 ? -0.646 28.25 11.227 1 98.94 7 VAL B C 1
ATOM 2457 O O . VAL B 1 7 ? -0.472 29.234 10.5 1 98.94 7 VAL B O 1
ATOM 2460 N N . LEU B 1 8 ? 0.296 27.641 11.898 1 98.88 8 LEU B N 1
ATOM 2461 C CA . LEU B 1 8 ? 1.671 28.125 11.852 1 98.88 8 LEU B CA 1
ATOM 2462 C C . LEU B 1 8 ? 2.488 27.344 10.828 1 98.88 8 LEU B C 1
ATOM 2464 O O . LEU B 1 8 ? 2.924 26.234 11.102 1 98.88 8 LEU B O 1
ATOM 2468 N N . GLY B 1 9 ? 2.82 27.953 9.719 1 98.56 9 GLY B N 1
ATOM 2469 C CA . GLY B 1 9 ? 3.457 27.359 8.555 1 98.56 9 GLY B CA 1
ATOM 2470 C C . GLY B 1 9 ? 2.615 27.469 7.297 1 98.56 9 GLY B C 1
ATOM 2471 O O . GLY B 1 9 ? 1.6 26.781 7.164 1 98.56 9 GLY B O 1
ATOM 2472 N N . ALA B 1 10 ? 3.088 28.281 6.348 1 98.5 10 ALA B N 1
ATOM 2473 C CA . ALA B 1 10 ? 2.328 28.531 5.129 1 98.5 10 ALA B CA 1
ATOM 2474 C C . ALA B 1 10 ? 2.932 27.781 3.943 1 98.5 10 ALA B C 1
ATOM 2476 O O . ALA B 1 10 ? 2.98 28.297 2.828 1 98.5 10 ALA B O 1
ATOM 2477 N N . GLY B 1 11 ? 3.461 26.609 4.254 1 96.81 11 GLY B N 1
ATOM 2478 C CA . GLY B 1 11 ? 3.77 25.703 3.158 1 96.81 11 GLY B CA 1
ATOM 2479 C C . GLY B 1 11 ? 2.535 25.078 2.537 1 96.81 11 GLY B C 1
ATOM 2480 O O . GLY B 1 11 ? 1.409 25.453 2.867 1 96.81 11 GLY B O 1
ATOM 2481 N N . ALA B 1 12 ? 2.725 24.156 1.646 1 97 12 ALA B N 1
ATOM 2482 C CA . ALA B 1 12 ? 1.617 23.516 0.945 1 97 12 ALA B CA 1
ATOM 2483 C C . ALA B 1 12 ? 0.655 22.859 1.928 1 97 12 ALA B C 1
ATOM 2485 O O . ALA B 1 12 ? -0.557 23.078 1.861 1 97 12 ALA B O 1
ATOM 2486 N N . TRP B 1 13 ? 1.212 22.109 2.867 1 97.69 13 TRP B N 1
ATOM 2487 C CA . TRP B 1 13 ? 0.396 21.312 3.783 1 97.69 13 TRP B CA 1
ATOM 2488 C C . TRP B 1 13 ? -0.342 22.203 4.77 1 97.69 13 TRP B C 1
ATOM 2490 O O . TRP B 1 13 ? -1.543 22.047 4.996 1 97.69 13 TRP B O 1
ATOM 2500 N N . GLY B 1 14 ? 0.387 23.156 5.367 1 98.62 14 GLY B N 1
ATOM 2501 C CA . GLY B 1 14 ? -0.277 24.109 6.246 1 98.62 14 GLY B CA 1
ATOM 2502 C C . GLY B 1 14 ? -1.388 24.875 5.562 1 98.62 14 GLY B C 1
ATOM 2503 O O . GLY B 1 14 ? -2.471 25.047 6.125 1 98.62 14 GLY B O 1
ATOM 2504 N N . THR B 1 15 ? -1.136 25.297 4.352 1 98.75 15 THR B N 1
ATOM 2505 C CA . THR B 1 15 ? -2.127 26.047 3.582 1 98.75 15 THR B CA 1
ATOM 2506 C C . THR B 1 15 ? -3.348 25.172 3.293 1 98.75 15 THR B C 1
ATOM 2508 O O . THR B 1 15 ? -4.484 25.641 3.402 1 98.75 15 THR B O 1
ATOM 2511 N N . ALA B 1 16 ? -3.113 23.938 2.936 1 98.75 16 ALA B N 1
ATOM 2512 C CA . ALA B 1 16 ? -4.211 23.016 2.639 1 98.75 16 ALA B CA 1
ATOM 2513 C C . ALA B 1 16 ? -5.094 22.812 3.863 1 98.75 16 ALA B C 1
ATOM 2515 O O . ALA B 1 16 ? -6.324 22.891 3.773 1 98.75 16 ALA B O 1
ATOM 2516 N N . LEU B 1 17 ? -4.461 22.547 4.992 1 98.88 17 LEU B N 1
ATOM 2517 C CA . LEU B 1 17 ? -5.219 22.328 6.223 1 98.88 17 LEU B CA 1
ATOM 2518 C C . LEU B 1 17 ? -5.965 23.594 6.629 1 98.88 17 LEU B C 1
ATOM 2520 O O . LEU B 1 17 ? -7.121 23.531 7.055 1 98.88 17 LEU B O 1
ATOM 2524 N N . ALA B 1 18 ? -5.293 24.719 6.473 1 98.81 18 ALA B N 1
ATOM 2525 C CA . ALA B 1 18 ? -5.934 26 6.766 1 98.81 18 ALA B CA 1
ATOM 2526 C C . ALA B 1 18 ? -7.168 26.203 5.891 1 98.81 18 ALA B C 1
ATOM 2528 O O . ALA B 1 18 ? -8.188 26.719 6.359 1 98.81 18 ALA B O 1
ATOM 2529 N N . SER B 1 19 ? -7.059 25.859 4.684 1 98.56 19 SER B N 1
ATOM 2530 C CA . SER B 1 19 ? -8.172 26.016 3.752 1 98.56 19 SER B CA 1
ATOM 2531 C C . SER B 1 19 ? -9.367 25.156 4.176 1 98.56 19 SER B C 1
ATOM 2533 O O . SER B 1 19 ? -10.516 25.609 4.066 1 98.56 19 SER B O 1
ATOM 2535 N N . VAL B 1 20 ? -9.133 23.906 4.613 1 98.56 20 VAL B N 1
ATOM 2536 C CA . VAL B 1 20 ? -10.203 23.031 5.082 1 98.56 20 VAL B CA 1
ATOM 2537 C C . VAL B 1 20 ? -10.914 23.672 6.273 1 98.56 20 VAL B C 1
ATOM 2539 O O . VAL B 1 20 ? -12.141 23.75 6.309 1 98.56 20 VAL B O 1
ATOM 2542 N N . LEU B 1 21 ? -10.133 24.141 7.242 1 98.75 21 LEU B N 1
ATOM 2543 C CA . LEU B 1 21 ? -10.688 24.781 8.43 1 98.75 21 LEU B CA 1
ATOM 2544 C C . LEU B 1 21 ? -11.508 26.016 8.047 1 98.75 21 LEU B C 1
ATOM 2546 O O . LEU B 1 21 ? -12.617 26.203 8.562 1 98.75 21 LEU B O 1
ATOM 2550 N N . GLY B 1 22 ? -10.961 26.828 7.184 1 98.38 22 GLY B N 1
ATOM 2551 C CA . GLY B 1 22 ? -11.672 28 6.738 1 98.38 22 GLY B CA 1
ATOM 2552 C C . GLY B 1 22 ? -12.984 27.688 6.039 1 98.38 22 GLY B C 1
ATOM 2553 O O . GLY B 1 22 ? -14 28.328 6.289 1 98.38 22 GLY B O 1
ATOM 2554 N N . ARG B 1 23 ? -12.984 26.766 5.164 1 97.56 23 ARG B N 1
ATOM 2555 C CA . ARG B 1 23 ? -14.188 26.344 4.445 1 97.56 23 ARG B CA 1
ATOM 2556 C C . ARG B 1 23 ? -15.234 25.797 5.406 1 97.56 23 ARG B C 1
ATOM 2558 O O . ARG B 1 23 ? -16.438 25.891 5.148 1 97.56 23 ARG B O 1
ATOM 2565 N N . ASN B 1 24 ? -14.719 25.219 6.484 1 98 24 ASN B N 1
ATOM 2566 C CA . ASN B 1 24 ? -15.633 24.688 7.492 1 98 24 ASN B CA 1
ATOM 2567 C C . ASN B 1 24 ? -16.188 25.797 8.391 1 98 24 ASN B C 1
ATOM 2569 O O . ASN B 1 24 ? -16.859 25.5 9.383 1 98 24 ASN B O 1
ATOM 2573 N N . GLY B 1 25 ? -15.828 27.047 8.141 1 97.12 25 GLY B N 1
ATOM 2574 C CA . GLY B 1 25 ? -16.484 28.172 8.797 1 97.12 25 GLY B CA 1
ATOM 2575 C C . GLY B 1 25 ? -15.68 28.734 9.953 1 97.12 25 GLY B C 1
ATOM 2576 O O . GLY B 1 25 ? -16.172 29.594 10.688 1 97.12 25 GLY B O 1
ATOM 2577 N N . HIS B 1 26 ? -14.484 28.281 10.117 1 98.62 26 HIS B N 1
ATOM 2578 C CA . HIS B 1 26 ? -13.641 28.797 11.195 1 98.62 26 HIS B CA 1
ATOM 2579 C C . HIS B 1 26 ? -12.875 30.031 10.75 1 98.62 26 HIS B C 1
ATOM 2581 O O . HIS B 1 26 ? -12.68 30.25 9.547 1 98.62 26 HIS B O 1
ATOM 2587 N N . ALA B 1 27 ? -12.539 30.891 11.695 1 98.5 27 ALA B N 1
ATOM 2588 C CA . ALA B 1 27 ? -11.602 31.969 11.438 1 98.5 27 ALA B CA 1
ATOM 2589 C C . ALA B 1 27 ? -10.156 31.484 11.523 1 98.5 27 ALA B C 1
ATOM 2591 O O . ALA B 1 27 ? -9.727 30.984 12.562 1 98.5 27 ALA B O 1
ATOM 2592 N N . VAL B 1 28 ? -9.453 31.609 10.422 1 98.81 28 VAL B N 1
ATOM 2593 C CA . VAL B 1 28 ? -8.125 31.016 10.367 1 98.81 28 VAL B CA 1
ATOM 2594 C C . VAL B 1 28 ? -7.082 32.094 10.109 1 98.81 28 VAL B C 1
ATOM 2596 O O . VAL B 1 28 ? -7.242 32.906 9.203 1 98.81 28 VAL B O 1
ATOM 2599 N N . ARG B 1 29 ? -6.109 32.188 10.898 1 98.88 29 ARG B N 1
ATOM 2600 C CA . ARG B 1 29 ? -4.934 33 10.672 1 98.88 29 ARG B CA 1
ATOM 2601 C C . ARG B 1 29 ? -3.727 32.156 10.281 1 98.88 29 ARG B C 1
ATOM 2603 O O . ARG B 1 29 ? -3.232 31.359 11.086 1 98.88 29 ARG B O 1
ATOM 2610 N N . LEU B 1 30 ? -3.279 32.281 9.078 1 98.88 30 LEU B N 1
ATOM 2611 C CA . LEU B 1 30 ? -2.148 31.531 8.531 1 98.88 30 LEU B CA 1
ATOM 2612 C C . LEU B 1 30 ? -0.853 32.312 8.688 1 98.88 30 LEU B C 1
ATOM 2614 O O . LEU B 1 30 ? -0.705 33.406 8.109 1 98.88 30 LEU B O 1
ATOM 2618 N N . TRP B 1 31 ? 0.069 31.766 9.414 1 98.88 31 TRP B N 1
ATOM 2619 C CA . TRP B 1 31 ? 1.319 32.438 9.711 1 98.88 31 TRP B CA 1
ATOM 2620 C C . TRP B 1 31 ? 2.432 31.984 8.781 1 98.88 31 TRP B C 1
ATOM 2622 O O . TRP B 1 31 ? 2.564 30.797 8.508 1 98.88 31 TRP B O 1
ATOM 2632 N N . THR B 1 32 ? 3.156 32.906 8.219 1 98.38 32 THR B N 1
ATOM 2633 C CA . THR B 1 32 ? 4.398 32.656 7.488 1 98.38 32 THR B CA 1
ATOM 2634 C C . THR B 1 32 ? 5.504 33.594 7.996 1 98.38 32 THR B C 1
ATOM 2636 O O . THR B 1 32 ? 5.23 34.625 8.57 1 98.38 32 THR B O 1
ATOM 2639 N N . ARG B 1 33 ? 6.699 33.156 7.789 1 95.62 33 ARG B N 1
ATOM 2640 C CA . ARG B 1 33 ? 7.832 33.906 8.305 1 95.62 33 ARG B CA 1
ATOM 2641 C C . ARG B 1 33 ? 8.07 35.188 7.484 1 95.62 33 ARG B C 1
ATOM 2643 O O . ARG B 1 33 ? 8.703 36.125 7.957 1 95.62 33 ARG B O 1
ATOM 2650 N N . GLU B 1 34 ? 7.574 35.219 6.301 1 97.06 34 GLU B N 1
ATOM 2651 C CA . GLU B 1 34 ? 7.891 36.281 5.379 1 97.06 34 GLU B CA 1
ATOM 2652 C C . GLU B 1 34 ? 6.695 37.219 5.195 1 97.06 34 GLU B C 1
ATOM 2654 O O . GLU B 1 34 ? 5.645 36.812 4.699 1 97.06 34 GLU B O 1
ATOM 2659 N N . ALA B 1 35 ? 6.914 38.5 5.449 1 98.06 35 ALA B N 1
ATOM 2660 C CA . ALA B 1 35 ? 5.855 39.5 5.324 1 98.06 35 ALA B CA 1
ATOM 2661 C C . ALA B 1 35 ? 5.355 39.562 3.883 1 98.06 35 ALA B C 1
ATOM 2663 O O . ALA B 1 35 ? 4.156 39.75 3.643 1 98.06 35 ALA B O 1
ATOM 2664 N N . GLU B 1 36 ? 6.254 39.469 2.988 1 98.31 36 GLU B N 1
ATOM 2665 C CA . GLU B 1 36 ? 5.887 39.531 1.579 1 98.31 36 GLU B CA 1
ATOM 2666 C C . GLU B 1 36 ? 5 38.375 1.169 1 98.31 36 GLU B C 1
ATOM 2668 O O . GLU B 1 36 ? 4.074 38.531 0.372 1 98.31 36 GLU B O 1
ATOM 2673 N N . HIS B 1 37 ? 5.344 37.25 1.701 1 98.31 37 HIS B N 1
ATOM 2674 C CA . HIS B 1 37 ? 4.539 36.062 1.415 1 98.31 37 HIS B CA 1
ATOM 2675 C C . HIS B 1 37 ? 3.123 36.219 1.964 1 98.31 37 HIS B C 1
ATOM 2677 O O . HIS B 1 37 ? 2.148 35.906 1.271 1 98.31 37 HIS B O 1
ATOM 2683 N N . ALA B 1 38 ? 2.979 36.719 3.158 1 98.62 38 ALA B N 1
ATOM 2684 C CA . ALA B 1 38 ? 1.669 36.938 3.764 1 98.62 38 ALA B CA 1
ATOM 2685 C C . ALA B 1 38 ? 0.851 37.938 2.945 1 98.62 38 ALA B C 1
ATOM 2687 O O . ALA B 1 38 ? -0.338 37.719 2.699 1 98.62 38 ALA B O 1
ATOM 2688 N N . ALA B 1 39 ? 1.507 39 2.574 1 98.5 39 ALA B N 1
ATOM 2689 C CA . ALA B 1 39 ? 0.831 40.031 1.789 1 98.5 39 ALA B CA 1
ATOM 2690 C C . ALA B 1 39 ? 0.332 39.469 0.461 1 98.5 39 ALA B C 1
ATOM 2692 O O . ALA B 1 39 ? -0.78 39.781 0.028 1 98.5 39 ALA B O 1
ATOM 2693 N N . ALA B 1 40 ? 1.158 38.688 -0.178 1 98.38 40 ALA B N 1
ATOM 2694 C CA . ALA B 1 40 ? 0.795 38.094 -1.462 1 98.38 40 ALA B CA 1
ATOM 2695 C C . ALA B 1 40 ? -0.41 37.156 -1.316 1 98.38 40 ALA B C 1
ATOM 2697 O O . ALA B 1 40 ? -1.318 37.188 -2.15 1 98.38 40 ALA B O 1
ATOM 2698 N N . ILE B 1 41 ? -0.4 36.344 -0.27 1 98.62 41 ILE B N 1
ATOM 2699 C CA . ILE B 1 41 ? -1.499 35.406 -0.019 1 98.62 41 ILE B CA 1
ATOM 2700 C C . ILE B 1 41 ? -2.797 36.188 0.182 1 98.62 41 ILE B C 1
ATOM 2702 O O . ILE B 1 41 ? -3.834 35.844 -0.381 1 98.62 41 ILE B O 1
ATOM 2706 N N . ASN B 1 42 ? -2.738 37.281 0.96 1 98.44 42 ASN B N 1
ATOM 2707 C CA . ASN B 1 42 ? -3.924 38.094 1.238 1 98.44 42 ASN B CA 1
ATOM 2708 C C . ASN B 1 42 ? -4.438 38.781 -0.019 1 98.44 42 ASN B C 1
ATOM 2710 O O . ASN B 1 42 ? -5.648 38.875 -0.227 1 98.44 42 ASN B O 1
ATOM 2714 N N . ALA B 1 43 ? -3.549 39.219 -0.793 1 98.06 43 ALA B N 1
ATOM 2715 C CA . ALA B 1 43 ? -3.916 39.969 -1.992 1 98.06 43 ALA B CA 1
ATOM 2716 C C . ALA B 1 43 ? -4.504 39.062 -3.057 1 98.06 43 ALA B C 1
ATOM 2718 O O . ALA B 1 43 ? -5.492 39.406 -3.711 1 98.06 43 ALA B O 1
ATOM 2719 N N . GLU B 1 44 ? -3.9 37.906 -3.229 1 97.75 44 GLU B N 1
ATOM 2720 C CA . GLU B 1 44 ? -4.25 37 -4.328 1 97.75 44 GLU B CA 1
ATOM 2721 C C . GLU B 1 44 ? -5.316 36 -3.906 1 97.75 44 GLU B C 1
ATOM 2723 O O . GLU B 1 44 ? -5.945 35.375 -4.754 1 97.75 44 GLU B O 1
ATOM 2728 N N . ARG B 1 45 ? -5.43 35.781 -2.613 1 98.12 45 ARG B N 1
ATOM 2729 C CA . ARG B 1 45 ? -6.344 34.812 -2.039 1 98.12 45 ARG B CA 1
ATOM 2730 C C . ARG B 1 45 ? -6 33.406 -2.514 1 98.12 45 ARG B C 1
ATOM 2732 O O . ARG B 1 45 ? -6.891 32.594 -2.738 1 98.12 45 ARG B O 1
ATOM 2739 N N . VAL B 1 46 ? -4.754 33.281 -2.842 1 98.31 46 VAL B N 1
ATOM 2740 C CA . VAL B 1 46 ? -4.137 32 -3.211 1 98.31 46 VAL B CA 1
ATOM 2741 C C . VAL B 1 46 ? -2.689 31.984 -2.725 1 98.31 46 VAL B C 1
ATOM 2743 O O . VAL B 1 46 ? -1.992 33 -2.768 1 98.31 46 VAL B O 1
ATOM 2746 N N . ASN B 1 47 ? -2.242 30.859 -2.154 1 98.56 47 ASN B N 1
ATOM 2747 C CA . ASN B 1 47 ? -0.816 30.672 -1.912 1 98.56 47 ASN B CA 1
ATOM 2748 C C . ASN B 1 47 ? -0.097 30.172 -3.162 1 98.56 47 ASN B C 1
ATOM 2750 O O . ASN B 1 47 ? 0.237 29 -3.262 1 98.56 47 ASN B O 1
ATOM 2754 N N . GLN B 1 48 ? 0.196 31.047 -4.031 1 97.38 48 GLN B N 1
ATOM 2755 C CA . GLN B 1 48 ? 0.724 30.719 -5.352 1 97.38 48 GLN B CA 1
ATOM 2756 C C . GLN B 1 48 ? 2.039 29.953 -5.246 1 97.38 48 GLN B C 1
ATOM 2758 O O . GLN B 1 48 ? 2.316 29.078 -6.062 1 97.38 48 GLN B O 1
ATOM 2763 N N . ARG B 1 49 ? 2.775 30.281 -4.254 1 95.5 49 ARG B N 1
ATOM 2764 C CA . ARG B 1 49 ? 4.113 29.719 -4.105 1 95.5 49 ARG B CA 1
ATOM 2765 C C . ARG B 1 49 ? 4.051 28.234 -3.779 1 95.5 49 ARG B C 1
ATOM 2767 O O . ARG B 1 49 ? 4.852 27.453 -4.285 1 95.5 49 ARG B O 1
ATOM 2774 N N . HIS B 1 50 ? 3.088 27.797 -2.928 1 96.31 50 HIS B N 1
ATOM 2775 C CA . HIS B 1 50 ? 3.162 26.438 -2.385 1 96.31 50 HIS B CA 1
ATOM 2776 C C . HIS B 1 50 ? 1.924 25.625 -2.756 1 96.31 50 HIS B C 1
ATOM 2778 O O . HIS B 1 50 ? 1.957 24.391 -2.748 1 96.31 50 HIS B O 1
ATOM 2784 N N . LEU B 1 51 ? 0.869 26.203 -3.031 1 97.38 51 LEU B N 1
ATOM 2785 C CA . LEU B 1 51 ? -0.383 25.531 -3.346 1 97.38 51 LEU B CA 1
ATOM 2786 C C . LEU B 1 51 ? -1.16 26.281 -4.418 1 97.38 51 LEU B C 1
ATOM 2788 O O . LEU B 1 51 ? -2.266 26.766 -4.16 1 97.38 51 LEU B O 1
ATOM 2792 N N . PRO B 1 52 ? -0.56 26.219 -5.566 1 95.88 52 PRO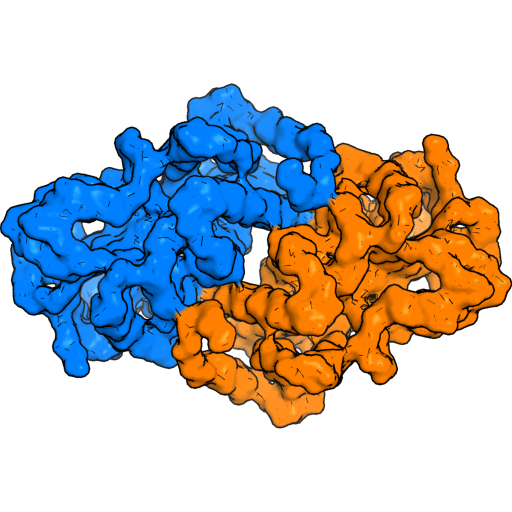 B N 1
ATOM 2793 C CA . PRO B 1 52 ? -1.223 26.953 -6.648 1 95.88 52 PRO B CA 1
ATOM 2794 C C . PRO B 1 52 ? -2.557 26.328 -7.055 1 95.88 52 PRO B C 1
ATOM 2796 O O . PRO B 1 52 ? -2.822 25.172 -6.73 1 95.88 52 PRO B O 1
ATOM 2799 N N . ASP B 1 53 ? -3.498 27.016 -7.527 1 92.06 53 ASP B N 1
ATOM 2800 C CA . ASP B 1 53 ? -4.758 26.578 -8.125 1 92.06 53 ASP B CA 1
ATOM 2801 C C . ASP B 1 53 ? -5.781 26.234 -7.043 1 92.06 53 ASP B C 1
ATOM 2803 O O . ASP B 1 53 ? -6.758 25.531 -7.312 1 92.06 53 ASP B O 1
ATOM 2807 N N . CYS B 1 54 ? -5.473 26.625 -5.793 1 97.06 54 CYS B N 1
ATOM 2808 C CA . CYS B 1 54 ? -6.398 26.391 -4.691 1 97.06 54 CYS B CA 1
ATOM 2809 C C . CYS B 1 54 ? -6.793 27.703 -4.02 1 97.06 54 CYS B C 1
ATOM 2811 O O . CYS B 1 54 ? -6.145 28.141 -3.068 1 97.06 54 CYS B O 1
ATOM 2813 N N . PRO B 1 55 ? -7.855 28.266 -4.504 1 97.88 55 PRO B N 1
ATOM 2814 C CA . PRO B 1 55 ? -8.312 29.5 -3.857 1 97.88 55 PRO B CA 1
ATOM 2815 C C . PRO B 1 55 ? -8.586 29.312 -2.367 1 97.88 55 PRO B C 1
ATOM 2817 O O . PRO B 1 55 ? -9.094 28.281 -1.952 1 97.88 55 PRO B O 1
ATOM 2820 N N . LEU B 1 56 ? -8.289 30.359 -1.626 1 98.25 56 LEU B N 1
ATOM 2821 C CA . LEU B 1 56 ? -8.453 30.297 -0.177 1 98.25 56 LEU B CA 1
ATOM 2822 C C . LEU B 1 56 ? -9.773 30.922 0.25 1 98.25 56 LEU B C 1
ATOM 2824 O O . LEU B 1 56 ? -10.242 31.875 -0.373 1 98.25 56 LEU B O 1
ATOM 2828 N N . PRO B 1 57 ? -10.391 30.359 1.25 1 97.56 57 PRO B N 1
ATOM 2829 C CA . PRO B 1 57 ? -11.648 30.938 1.738 1 97.56 57 PRO B CA 1
ATOM 2830 C C . PRO B 1 57 ? -11.477 32.312 2.344 1 97.56 57 PRO B C 1
ATOM 2832 O O . PRO B 1 57 ? -10.383 32.656 2.812 1 97.56 57 PRO B O 1
ATOM 2835 N N . ASP B 1 58 ? -12.57 33.062 2.424 1 96.56 58 ASP B N 1
ATOM 2836 C CA . ASP B 1 58 ? -12.547 34.469 2.908 1 96.56 58 ASP B CA 1
ATOM 2837 C C . ASP B 1 58 ? -12.227 34.5 4.402 1 96.56 58 ASP B C 1
ATOM 2839 O O . ASP B 1 58 ? -11.727 35.531 4.898 1 96.56 58 ASP B O 1
ATOM 2843 N N . SER B 1 59 ? -12.484 33.438 5.066 1 97.38 59 SER B N 1
ATOM 2844 C CA . SER B 1 59 ? -12.305 33.375 6.516 1 97.38 59 SER B CA 1
ATOM 2845 C C . SER B 1 59 ? -10.836 33.188 6.887 1 97.38 59 SER B C 1
ATOM 2847 O O . SER B 1 59 ? -10.492 33.156 8.07 1 97.38 59 SER B O 1
ATOM 2849 N N . LEU B 1 60 ? -9.93 33.094 5.898 1 98.25 60 LEU B N 1
ATOM 2850 C CA . LEU B 1 60 ? -8.508 32.875 6.113 1 98.25 60 LEU B CA 1
ATOM 2851 C C . LEU B 1 60 ? -7.715 34.156 5.844 1 98.25 60 LEU B C 1
ATOM 2853 O O . LEU B 1 60 ? -7.906 34.781 4.812 1 98.25 60 LEU B O 1
ATOM 2857 N N . THR B 1 61 ? -6.938 34.562 6.762 1 98.44 61 THR B N 1
ATOM 2858 C CA . THR B 1 61 ? -6.031 35.719 6.609 1 98.44 61 THR B CA 1
ATOM 2859 C C . THR B 1 61 ? -4.598 35.312 6.934 1 98.44 61 THR B C 1
ATOM 2861 O O . THR B 1 61 ? -4.359 34.562 7.887 1 98.44 61 THR B O 1
ATOM 2864 N N . ALA B 1 62 ? -3.67 35.812 6.164 1 98.81 62 ALA B N 1
ATOM 2865 C CA . ALA B 1 62 ? -2.264 35.5 6.395 1 98.81 62 ALA B CA 1
ATOM 2866 C C . ALA B 1 62 ? -1.561 36.625 7.141 1 98.81 62 ALA B C 1
ATOM 2868 O O . ALA B 1 62 ? -1.942 37.812 7.008 1 98.81 62 ALA B O 1
ATOM 2869 N N . THR B 1 63 ? -0.567 36.312 7.938 1 98.81 63 THR B N 1
ATOM 2870 C CA . THR B 1 63 ? 0.227 37.312 8.664 1 98.81 63 THR B CA 1
ATOM 2871 C C . THR B 1 63 ? 1.647 36.781 8.891 1 98.81 63 THR B C 1
ATOM 2873 O O . THR B 1 63 ? 1.896 35.594 8.836 1 98.81 63 THR B O 1
ATOM 2876 N N . ALA B 1 64 ? 2.549 37.656 9 1 98.5 64 ALA B N 1
ATOM 2877 C CA . ALA B 1 64 ? 3.924 37.312 9.336 1 98.5 64 ALA B CA 1
ATOM 2878 C C . ALA B 1 64 ? 4.223 37.625 10.805 1 98.5 64 ALA B C 1
ATOM 2880 O O . ALA B 1 64 ? 5.336 37.375 11.281 1 98.5 64 ALA B O 1
ATOM 2881 N N . ASP B 1 65 ? 3.217 38.094 11.469 1 98.12 65 ASP B N 1
ATOM 2882 C CA . ASP B 1 65 ? 3.354 38.438 12.883 1 98.12 65 ASP B CA 1
ATOM 2883 C C . ASP B 1 65 ? 2.768 37.312 13.766 1 98.12 65 ASP B C 1
ATOM 2885 O O . ASP B 1 65 ? 1.56 37.094 13.742 1 98.12 65 ASP B O 1
ATOM 2889 N N . LEU B 1 66 ? 3.621 36.781 14.562 1 97.88 66 LEU B N 1
ATOM 2890 C CA . LEU B 1 66 ? 3.236 35.625 15.383 1 97.88 66 LEU B CA 1
ATOM 2891 C C . LEU B 1 66 ? 2.205 36.031 16.438 1 97.88 66 LEU B C 1
ATOM 2893 O O . LEU B 1 66 ? 1.272 35.281 16.719 1 97.88 66 LEU B O 1
ATOM 2897 N N . GLU B 1 67 ? 2.375 37.188 17.016 1 97.56 67 GLU B N 1
ATOM 2898 C CA . GLU B 1 67 ? 1.437 37.656 18.016 1 97.56 67 GLU B CA 1
ATOM 2899 C C . GLU B 1 67 ? 0.041 37.844 17.422 1 97.56 67 GLU B C 1
ATOM 2901 O O . GLU B 1 67 ? -0.955 37.469 18.047 1 97.56 67 GLU B O 1
ATOM 2906 N N . THR B 1 68 ? 0.024 38.438 16.25 1 97.88 68 THR B N 1
ATOM 2907 C CA . THR B 1 68 ? -1.243 38.625 15.555 1 97.88 68 THR B CA 1
ATOM 2908 C C . THR B 1 68 ? -1.882 37.25 15.25 1 97.88 68 THR B C 1
ATOM 2910 O O . THR B 1 68 ? -3.09 37.094 15.422 1 97.88 68 THR B O 1
ATOM 2913 N N . ALA B 1 69 ? -1.108 36.344 14.82 1 98.5 69 ALA B N 1
ATOM 2914 C CA . ALA B 1 69 ? -1.61 35 14.461 1 98.5 69 ALA B CA 1
ATOM 2915 C C . ALA B 1 69 ? -2.232 34.312 15.664 1 98.5 69 ALA B C 1
ATOM 2917 O O . ALA B 1 69 ? -3.256 33.625 15.539 1 98.5 69 ALA B O 1
ATOM 2918 N N . LEU B 1 70 ? -1.653 34.5 16.797 1 98.25 70 LEU B N 1
ATOM 2919 C CA . LEU B 1 70 ? -1.998 33.688 17.984 1 98.25 70 LEU B CA 1
ATOM 2920 C C . LEU B 1 70 ? -3.094 34.375 18.797 1 98.25 70 LEU B C 1
ATOM 2922 O O . LEU B 1 70 ? -3.719 33.75 19.641 1 98.25 70 LEU B O 1
ATOM 2926 N N . GLY B 1 71 ? -3.328 35.656 18.562 1 96.75 71 GLY B N 1
ATOM 2927 C CA . GLY B 1 71 ? -4.246 36.438 19.391 1 96.75 71 GLY B CA 1
ATOM 2928 C C . GLY B 1 71 ? -5.645 35.844 19.438 1 96.75 71 GLY B C 1
ATOM 2929 O O . GLY B 1 71 ? -6.324 35.75 18.406 1 96.75 71 GLY B O 1
ATOM 2930 N N . GLY B 1 72 ? -6.109 35.344 20.609 1 96 72 GLY B N 1
ATOM 2931 C CA . GLY B 1 72 ? -7.484 34.938 20.828 1 96 72 GLY B CA 1
ATOM 2932 C C . GLY B 1 72 ? -7.809 33.594 20.172 1 96 72 GLY B C 1
ATOM 2933 O O . GLY B 1 72 ? -8.977 33.281 19.938 1 96 72 GLY B O 1
ATOM 2934 N N . THR B 1 73 ? -6.84 32.812 19.891 1 96.94 73 THR B N 1
ATOM 2935 C CA . THR B 1 73 ? -7.09 31.562 19.203 1 96.94 73 THR B CA 1
ATOM 2936 C C . THR B 1 73 ? -7.559 30.5 20.188 1 96.94 73 THR B C 1
ATOM 2938 O O . THR B 1 73 ? -7.148 30.5 21.344 1 96.94 73 THR B O 1
ATOM 2941 N N . ASP B 1 74 ? -8.422 29.625 19.75 1 97.06 74 ASP B N 1
ATOM 2942 C CA . ASP B 1 74 ? -8.875 28.484 20.547 1 97.06 74 ASP B CA 1
ATOM 2943 C C . ASP B 1 74 ? -7.789 27.406 20.625 1 97.06 74 ASP B C 1
ATOM 2945 O O . ASP B 1 74 ? -7.594 26.797 21.672 1 97.06 74 ASP B O 1
ATOM 2949 N N . TRP B 1 75 ? -7.152 27.125 19.609 1 97.06 75 TRP B N 1
ATOM 2950 C CA . TRP B 1 75 ? -5.992 26.234 19.516 1 97.06 75 TRP B CA 1
ATOM 2951 C C . TRP B 1 75 ? -5.148 26.562 18.297 1 97.06 75 TRP B C 1
ATOM 2953 O O . TRP B 1 75 ? -5.551 27.375 17.453 1 97.06 75 TRP B O 1
ATOM 2963 N N . LEU B 1 76 ? -3.895 26.094 18.25 1 98.44 76 LEU B N 1
ATOM 2964 C CA . LEU B 1 76 ? -3.029 26.359 17.109 1 98.44 76 LEU B CA 1
ATOM 2965 C C . LEU B 1 76 ? -2.613 25.047 16.438 1 98.44 76 LEU B C 1
ATOM 2967 O O . LEU B 1 76 ? -2.625 23.984 17.062 1 98.44 76 LEU B O 1
ATOM 2971 N N . LEU B 1 77 ? -2.354 25.109 15.133 1 98.88 77 LEU B N 1
ATOM 2972 C CA . LEU B 1 77 ? -1.871 24.016 14.305 1 98.88 77 LEU B CA 1
ATOM 2973 C C . LEU B 1 77 ? -0.501 24.328 13.719 1 98.88 77 LEU B C 1
ATOM 2975 O O . LEU B 1 77 ? -0.348 25.312 12.984 1 98.88 77 LEU B O 1
ATOM 2979 N N . ILE B 1 78 ? 0.451 23.531 14.078 1 98.88 78 ILE B N 1
ATOM 2980 C CA . ILE B 1 78 ? 1.8 23.703 13.555 1 98.88 78 ILE B CA 1
ATOM 2981 C C . ILE B 1 78 ? 1.996 22.828 12.32 1 98.88 78 ILE B C 1
ATOM 2983 O O . ILE B 1 78 ? 1.775 21.609 12.375 1 98.88 78 ILE B O 1
ATOM 2987 N N . ALA B 1 79 ? 2.381 23.391 11.203 1 98.44 79 ALA B N 1
ATOM 2988 C CA . ALA B 1 79 ? 2.625 22.656 9.961 1 98.44 79 ALA B CA 1
ATOM 2989 C C . ALA B 1 79 ? 3.918 23.125 9.297 1 98.44 79 ALA B C 1
ATOM 2991 O O . ALA B 1 79 ? 3.93 23.438 8.102 1 98.44 79 ALA B O 1
ATOM 2992 N N . VAL B 1 80 ? 4.996 23.172 10.039 1 97.25 80 VAL B N 1
ATOM 2993 C CA . VAL B 1 80 ? 6.32 23.484 9.516 1 97.25 80 VAL B CA 1
ATOM 2994 C C . VAL B 1 80 ? 7.137 22.203 9.367 1 97.25 80 VAL B C 1
ATOM 2996 O O . VAL B 1 80 ? 6.781 21.172 9.922 1 97.25 80 VAL B O 1
ATOM 2999 N N . PRO B 1 81 ? 8.211 22.219 8.609 1 94.06 81 PRO B N 1
ATOM 3000 C CA . PRO B 1 81 ? 9.094 21.047 8.539 1 94.06 81 PRO B CA 1
ATOM 3001 C C . PRO B 1 81 ? 9.633 20.625 9.906 1 94.06 81 PRO B C 1
ATOM 3003 O O . PRO B 1 81 ? 9.727 21.453 10.812 1 94.06 81 PRO B O 1
ATOM 3006 N N . SER B 1 82 ? 9.938 19.391 10.016 1 94.56 82 SER B N 1
ATOM 3007 C CA . SER B 1 82 ? 10.406 18.875 11.297 1 94.56 82 SER B CA 1
ATOM 3008 C C . SER B 1 82 ? 11.656 19.609 11.766 1 94.56 82 SER B C 1
ATOM 3010 O O . SER B 1 82 ? 11.852 19.797 12.961 1 94.56 82 SER B O 1
ATOM 3012 N N . SER B 1 83 ? 12.492 20.094 10.805 1 92.69 83 SER B N 1
ATOM 3013 C CA . SER B 1 83 ? 13.742 20.781 11.133 1 92.69 83 SER B CA 1
ATOM 3014 C C . SER B 1 83 ? 13.477 22.141 11.766 1 92.69 83 SER B C 1
ATOM 3016 O O . SER B 1 83 ? 14.336 22.688 12.461 1 92.69 83 SER B O 1
ATOM 3018 N N . ALA B 1 84 ? 12.297 22.703 11.547 1 95.06 84 ALA B N 1
ATOM 3019 C CA . ALA B 1 84 ? 11.969 24.031 12.055 1 95.06 84 ALA B CA 1
ATOM 3020 C C . ALA B 1 84 ? 11.094 23.938 13.305 1 95.06 84 ALA B C 1
ATOM 3022 O O . ALA B 1 84 ? 10.797 24.953 13.938 1 95.06 84 ALA B O 1
ATOM 3023 N N . PHE B 1 85 ? 10.68 22.766 13.703 1 97.25 85 PHE B N 1
ATOM 3024 C CA . PHE B 1 85 ? 9.656 22.531 14.711 1 97.25 85 PHE B CA 1
ATOM 3025 C C . PHE B 1 85 ? 10.117 23.016 16.078 1 97.25 85 PHE B C 1
ATOM 3027 O O . PHE B 1 85 ? 9.422 23.797 16.734 1 97.25 85 PHE B O 1
ATOM 3034 N N . ARG B 1 86 ? 11.305 22.609 16.5 1 97.06 86 ARG B N 1
ATOM 3035 C CA . ARG B 1 86 ? 11.812 23 17.828 1 97.06 86 ARG B CA 1
ATOM 3036 C C . ARG B 1 86 ? 11.945 24.516 17.938 1 97.06 86 ARG B C 1
ATOM 3038 O O . ARG B 1 86 ? 11.555 25.109 18.938 1 97.06 86 ARG B O 1
ATOM 3045 N N . GLY B 1 87 ? 12.555 25.062 16.875 1 97.06 87 GLY B N 1
ATOM 3046 C CA . GLY B 1 87 ? 12.703 26.516 16.891 1 97.06 87 GLY B CA 1
ATOM 3047 C C . GLY B 1 87 ? 11.383 27.234 17.047 1 97.06 87 GLY B C 1
ATOM 3048 O O . GLY B 1 87 ? 11.305 28.234 17.766 1 97.06 87 GLY B O 1
ATOM 3049 N N . LEU B 1 88 ? 10.359 26.75 16.391 1 98 88 LEU B N 1
ATOM 3050 C CA . LEU B 1 88 ? 9.047 27.375 16.5 1 98 88 LEU B CA 1
ATOM 3051 C C . LEU B 1 88 ? 8.469 27.188 17.906 1 98 88 LEU B C 1
ATOM 3053 O O . LEU B 1 88 ? 7.855 28.109 18.453 1 98 88 LEU B O 1
ATOM 3057 N N . ILE B 1 89 ? 8.617 26.016 18.469 1 98.12 89 ILE B N 1
ATOM 3058 C CA . ILE B 1 89 ? 8.141 25.75 19.828 1 98.12 89 ILE B CA 1
ATOM 3059 C C . ILE B 1 89 ? 8.789 26.734 20.797 1 98.12 89 ILE B C 1
ATOM 3061 O O . ILE B 1 89 ? 8.117 27.281 21.688 1 98.12 89 ILE B O 1
ATOM 3065 N N . GLU B 1 90 ? 10.039 26.953 20.625 1 97.75 90 GLU B N 1
ATOM 3066 C CA . GLU B 1 90 ? 10.75 27.906 21.469 1 97.75 90 GLU B CA 1
ATOM 3067 C C . GLU B 1 90 ? 10.172 29.312 21.328 1 97.75 90 GLU B C 1
ATOM 3069 O O . GLU B 1 90 ? 10.039 30.031 22.312 1 97.75 90 GLU B O 1
ATOM 3074 N N . ARG B 1 91 ? 9.836 29.656 20.156 1 97.75 91 ARG B N 1
ATOM 3075 C CA . ARG B 1 91 ? 9.25 30.969 19.906 1 97.75 91 ARG B CA 1
ATOM 3076 C C . ARG B 1 91 ? 7.859 31.078 20.516 1 97.75 91 ARG B C 1
ATOM 3078 O O . ARG B 1 91 ? 7.402 32.188 20.828 1 97.75 91 ARG B O 1
ATOM 3085 N N . LEU B 1 92 ? 7.188 29.969 20.719 1 98.31 92 LEU B N 1
ATOM 3086 C CA . LEU B 1 92 ? 5.812 29.953 21.203 1 98.31 92 LEU B CA 1
ATOM 3087 C C . LEU B 1 92 ? 5.781 30 22.734 1 98.31 92 LEU B C 1
ATOM 3089 O O . LEU B 1 92 ? 4.742 30.297 23.328 1 98.31 92 LEU B O 1
ATOM 3093 N N . ALA B 1 93 ? 6.891 29.719 23.375 1 97.88 93 ALA B N 1
ATOM 3094 C CA . ALA B 1 93 ? 6.969 29.547 24.828 1 97.88 93 ALA B CA 1
ATOM 3095 C C . ALA B 1 93 ? 6.383 30.734 25.562 1 97.88 93 ALA B C 1
ATOM 3097 O O . ALA B 1 93 ? 5.578 30.578 26.484 1 97.88 93 ALA B O 1
ATOM 3098 N N . PRO B 1 94 ? 6.68 31.984 25.078 1 97.25 94 PRO B N 1
ATOM 3099 C CA . PRO B 1 94 ? 6.176 33.156 25.812 1 97.25 94 PRO B CA 1
ATOM 3100 C C . PRO B 1 94 ? 4.656 33.281 25.75 1 97.25 94 PRO B C 1
ATOM 3102 O O . PRO B 1 94 ? 4.055 33.969 26.578 1 97.25 94 PRO B O 1
ATOM 3105 N N . TYR B 1 95 ? 4.035 32.656 24.797 1 97.44 95 TYR B N 1
ATOM 3106 C CA . TYR B 1 95 ? 2.6 32.812 24.594 1 97.44 95 TYR B CA 1
ATOM 3107 C C . TYR B 1 95 ? 1.818 31.766 25.375 1 97.44 95 TYR B C 1
ATOM 3109 O O . TYR B 1 95 ? 0.599 31.875 25.516 1 97.44 95 TYR B O 1
ATOM 3117 N N . ARG B 1 96 ? 2.41 30.719 25.859 1 97.25 96 ARG B N 1
ATOM 3118 C CA . ARG B 1 96 ? 1.862 29.672 26.719 1 97.25 96 ARG B CA 1
ATOM 3119 C C . ARG B 1 96 ? 0.551 29.141 26.156 1 97.25 96 ARG B C 1
ATOM 3121 O O . ARG B 1 96 ? -0.46 29.094 26.859 1 97.25 96 ARG B O 1
ATOM 3128 N N . PRO B 1 97 ? 0.579 28.688 24.891 1 97.44 97 PRO B N 1
ATOM 3129 C CA . PRO B 1 97 ? -0.657 28.125 24.344 1 97.44 97 PRO B CA 1
ATOM 3130 C C . PRO B 1 97 ? -1.155 26.906 25.125 1 97.44 97 PRO B C 1
ATOM 3132 O O . PRO B 1 97 ? -0.352 26.094 25.594 1 97.44 97 PRO B O 1
ATOM 3135 N N . GLY B 1 98 ? -2.477 26.797 25.297 1 97.12 98 GLY B N 1
ATOM 3136 C CA . GLY B 1 98 ? -3.061 25.703 26.062 1 97.12 98 GLY B CA 1
ATOM 3137 C C . GLY B 1 98 ? -3.326 24.453 25.234 1 97.12 98 GLY B C 1
ATOM 3138 O O . GLY B 1 98 ? -3.453 23.359 25.781 1 97.12 98 GLY B O 1
ATOM 3139 N N . LYS B 1 99 ? -3.502 24.625 23.938 1 98.31 99 LYS B N 1
ATOM 3140 C CA . LYS B 1 99 ? -3.787 23.531 23 1 98.31 99 LYS B CA 1
ATOM 3141 C C . LYS B 1 99 ? -2.91 23.641 21.75 1 98.31 99 LYS B C 1
ATOM 3143 O O . LYS B 1 99 ? -2.982 24.625 21.016 1 98.31 99 LYS B O 1
ATOM 3148 N N . VAL B 1 100 ? -2.061 22.625 21.531 1 98.62 100 VAL B N 1
ATOM 3149 C CA . VAL B 1 100 ? -1.14 22.625 20.406 1 98.62 100 VAL B CA 1
ATOM 3150 C C . VAL B 1 100 ? -1.363 21.375 19.547 1 98.62 100 VAL B C 1
ATOM 3152 O O . VAL B 1 100 ? -1.259 20.25 20.047 1 98.62 100 VAL B O 1
ATOM 3155 N N . VAL B 1 101 ? -1.712 21.562 18.328 1 98.81 101 VAL B N 1
ATOM 3156 C CA . VAL B 1 101 ? -1.858 20.516 17.328 1 98.81 101 VAL B CA 1
ATOM 3157 C C . VAL B 1 101 ? -0.753 20.641 16.281 1 98.81 101 VAL B C 1
ATOM 3159 O O . VAL B 1 101 ? -0.29 21.75 15.992 1 98.81 101 VAL B O 1
ATOM 3162 N N . TRP B 1 102 ? -0.207 19.578 15.789 1 98.81 102 TRP B N 1
ATOM 3163 C CA . TRP B 1 102 ? 0.736 19.734 14.68 1 98.81 102 TRP B CA 1
ATOM 3164 C C . TRP B 1 102 ? 0.497 18.672 13.617 1 98.81 102 TRP B C 1
ATOM 3166 O O . TRP B 1 102 ? -0.062 17.609 13.898 1 98.81 102 TRP B O 1
ATOM 3176 N N . ALA B 1 103 ? 0.823 19.016 12.398 1 98.62 103 ALA B N 1
ATOM 3177 C CA . ALA B 1 103 ? 0.727 18.125 11.242 1 98.62 103 ALA B CA 1
ATOM 3178 C C . ALA B 1 103 ? 2.104 17.875 10.633 1 98.62 103 ALA B C 1
ATOM 3180 O O . ALA B 1 103 ? 2.211 17.328 9.531 1 98.62 103 ALA B O 1
ATOM 3181 N N . THR B 1 104 ? 3.148 18.328 11.398 1 97.25 104 THR B N 1
ATOM 3182 C CA . THR B 1 104 ? 4.523 18.062 10.992 1 97.25 104 THR B CA 1
ATOM 3183 C C . THR B 1 104 ? 4.824 16.562 11.039 1 97.25 104 THR B C 1
ATOM 3185 O O . THR B 1 104 ? 4.547 15.906 12.039 1 97.25 104 THR B O 1
ATOM 3188 N N . LYS B 1 105 ? 5.277 16.047 9.938 1 94.88 105 LYS B N 1
ATOM 3189 C CA . LYS B 1 105 ? 5.637 14.641 9.867 1 94.88 105 LYS B CA 1
ATOM 3190 C C . LYS B 1 105 ? 7.152 14.453 9.875 1 94.88 105 LYS B C 1
ATOM 3192 O O . LYS B 1 105 ? 7.836 14.898 8.945 1 94.88 105 LYS B O 1
ATOM 3197 N N . GLY B 1 106 ? 7.656 13.891 10.969 1 93.62 106 GLY B N 1
ATOM 3198 C CA . GLY B 1 106 ? 9.086 13.688 11.133 1 93.62 106 GLY B CA 1
ATOM 3199 C C . GLY B 1 106 ? 9.5 13.555 12.586 1 93.62 106 GLY B C 1
ATOM 3200 O O . GLY B 1 106 ? 8.656 13.469 13.477 1 93.62 106 GLY B O 1
ATOM 3201 N N . LEU B 1 107 ? 10.797 13.406 12.766 1 94.81 107 LEU B N 1
ATOM 3202 C CA . LEU B 1 107 ? 11.414 13.328 14.086 1 94.81 107 LEU B CA 1
ATOM 3203 C C . LEU B 1 107 ? 12.227 14.586 14.375 1 94.81 107 LEU B C 1
ATOM 3205 O O . LEU B 1 107 ? 12.555 15.344 13.461 1 94.81 107 LEU B O 1
ATOM 3209 N N . GLU B 1 108 ? 12.461 14.727 15.586 1 93.69 108 GLU B N 1
ATOM 3210 C CA . GLU B 1 108 ? 13.289 15.859 15.984 1 93.69 108 GLU B CA 1
ATOM 3211 C C . GLU B 1 108 ? 14.734 15.672 15.531 1 93.69 108 GLU B C 1
ATOM 3213 O O . GLU B 1 108 ? 15.328 14.609 15.734 1 93.69 108 GLU B O 1
ATOM 3218 N N . SER B 1 109 ? 15.305 16.672 14.875 1 85.88 109 SER B N 1
ATOM 3219 C CA . SER B 1 109 ? 16.594 16.594 14.18 1 85.88 109 SER B CA 1
ATOM 3220 C C . SER B 1 109 ? 17.734 16.312 15.156 1 85.88 109 SER B C 1
ATOM 3222 O O . SER B 1 109 ? 18.656 15.562 14.844 1 85.88 109 SER B O 1
ATOM 3224 N N . GLU B 1 110 ? 17.828 16.891 16.297 1 80 110 GLU B N 1
ATOM 3225 C CA . GLU B 1 110 ? 18.984 16.781 17.188 1 80 110 GLU B CA 1
ATOM 3226 C C . GLU B 1 110 ? 18.922 15.5 18 1 80 110 GLU B C 1
ATOM 3228 O O . GLU B 1 110 ? 19.906 14.766 18.078 1 80 110 GLU B O 1
ATOM 3233 N N . SER B 1 111 ? 17.781 15.125 18.422 1 83.38 111 SER B N 1
ATOM 3234 C CA . SER B 1 111 ? 17.656 14.016 19.359 1 83.38 111 SER B CA 1
ATOM 3235 C C . SER B 1 111 ? 17.188 12.75 18.656 1 83.38 111 SER B C 1
ATOM 3237 O O . SER B 1 111 ? 17.391 11.641 19.156 1 83.38 111 SER B O 1
ATOM 3239 N N . GLY B 1 112 ? 16.562 12.906 17.5 1 88.25 112 GLY B N 1
ATOM 3240 C CA . GLY B 1 112 ? 15.883 11.781 16.891 1 88.25 112 GLY B CA 1
ATOM 3241 C C . GLY B 1 112 ? 14.641 11.344 17.641 1 88.25 112 GLY B C 1
ATOM 3242 O O . GLY B 1 112 ? 14.125 10.25 17.406 1 88.25 112 GLY B O 1
ATOM 3243 N N . GLY B 1 113 ? 14.234 12.203 18.562 1 92.75 113 GLY B N 1
ATOM 3244 C CA . GLY B 1 113 ? 13.055 11.891 19.359 1 92.75 113 GLY B CA 1
ATOM 3245 C C . GLY B 1 113 ? 11.766 12.367 18.734 1 92.75 113 GLY B C 1
ATOM 3246 O O . GLY B 1 113 ? 11.758 12.828 17.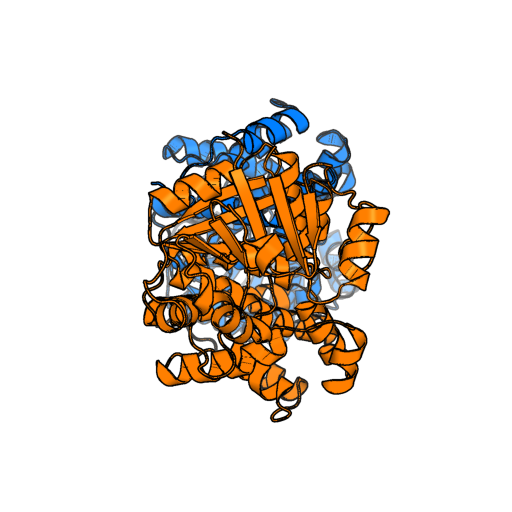578 1 92.75 113 GLY B O 1
ATOM 3247 N N . PHE B 1 114 ? 10.672 12.188 19.438 1 96.69 114 PHE B N 1
ATOM 3248 C CA . PHE B 1 114 ? 9.352 12.516 18.922 1 96.69 114 PHE B CA 1
ATOM 3249 C C . PHE B 1 114 ? 9.047 14 19.125 1 96.69 114 PHE B C 1
ATOM 3251 O O . PHE B 1 114 ? 9.594 14.633 20.031 1 96.69 114 PHE B O 1
ATOM 3258 N N . LEU B 1 115 ? 8.195 14.508 18.312 1 97.62 115 LEU B N 1
ATOM 3259 C CA . LEU B 1 115 ? 7.828 15.922 18.359 1 97.62 115 LEU B CA 1
ATOM 3260 C C . LEU B 1 115 ? 6.984 16.219 19.594 1 97.62 115 LEU B C 1
ATOM 3262 O O . LEU B 1 115 ? 7.051 17.328 20.141 1 97.62 115 LEU B O 1
ATOM 3266 N N . HIS B 1 116 ? 6.188 15.234 20.078 1 97.88 116 HIS B N 1
ATOM 3267 C CA . HIS B 1 116 ? 5.41 15.492 21.281 1 97.88 116 HIS B CA 1
ATOM 3268 C C . HIS B 1 116 ? 6.32 15.727 22.484 1 97.88 116 HIS B C 1
ATOM 3270 O O . HIS B 1 116 ? 5.961 16.469 23.406 1 97.88 116 HIS B O 1
ATOM 3276 N N . ASP B 1 117 ? 7.535 15.133 22.484 1 96.88 117 ASP B N 1
ATOM 3277 C CA . ASP B 1 117 ? 8.508 15.391 23.547 1 96.88 117 ASP B CA 1
ATOM 3278 C C . ASP B 1 117 ? 9.039 16.812 23.469 1 96.88 117 ASP B C 1
ATOM 3280 O O . ASP B 1 117 ? 9.289 17.453 24.5 1 96.88 117 ASP B O 1
ATOM 3284 N N . VAL B 1 118 ? 9.227 17.297 22.25 1 97.38 118 VAL B N 1
ATOM 3285 C CA . VAL B 1 118 ? 9.703 18.672 22.031 1 97.38 118 VAL B CA 1
ATOM 3286 C C . VAL B 1 118 ? 8.688 19.656 22.578 1 97.38 118 VAL B C 1
ATOM 3288 O O . VAL B 1 118 ? 9.055 20.625 23.25 1 97.38 118 VAL B O 1
ATOM 3291 N N . VAL B 1 119 ? 7.414 19.406 22.344 1 98.06 119 VAL B N 1
ATOM 3292 C CA . VAL B 1 119 ? 6.348 20.281 22.812 1 98.06 119 VAL B CA 1
ATOM 3293 C C . VAL B 1 119 ? 6.285 20.234 24.344 1 98.06 119 VAL B C 1
ATOM 3295 O O . VAL B 1 119 ? 6.227 21.266 25 1 98.06 119 VAL B O 1
ATOM 3298 N N . GLN B 1 120 ? 6.301 19.047 24.891 1 97 120 GLN B N 1
ATOM 3299 C CA . GLN B 1 120 ? 6.207 18.844 26.328 1 97 120 GLN B CA 1
ATOM 3300 C C . GLN B 1 120 ? 7.359 19.531 27.062 1 97 120 GLN B C 1
ATOM 3302 O O . GLN B 1 120 ? 7.16 20.156 28.109 1 97 120 GLN B O 1
ATOM 3307 N N . ALA B 1 121 ? 8.531 19.469 26.516 1 96.12 121 ALA B N 1
ATOM 3308 C CA . ALA B 1 121 ? 9.727 20.016 27.141 1 96.12 121 ALA B CA 1
ATOM 3309 C C . ALA B 1 121 ? 9.812 21.531 26.938 1 96.12 121 ALA B C 1
ATOM 3311 O O . ALA B 1 121 ? 10.375 22.25 27.75 1 96.12 121 ALA B O 1
ATOM 3312 N N . GLY B 1 122 ? 9.227 22 25.844 1 97.25 122 GLY B N 1
ATOM 3313 C CA . GLY B 1 122 ? 9.469 23.375 25.422 1 97.25 122 GLY B CA 1
ATOM 3314 C C . GLY B 1 122 ? 8.391 24.344 25.891 1 97.25 122 GLY B C 1
ATOM 3315 O O . GLY B 1 122 ? 8.594 25.562 25.875 1 97.25 122 GLY B O 1
ATOM 3316 N N . LEU B 1 123 ? 7.266 23.781 26.25 1 98.06 123 LEU B N 1
ATOM 3317 C CA . LEU B 1 123 ? 6.16 24.641 26.656 1 98.06 123 LEU B CA 1
ATOM 3318 C C . LEU B 1 123 ? 5.742 24.344 28.094 1 98.06 123 LEU B C 1
ATOM 3320 O O . LEU B 1 123 ? 5.527 23.188 28.453 1 98.06 123 LEU B O 1
ATOM 3324 N N . ASP B 1 124 ? 5.633 25.438 28.859 1 97.25 124 ASP B N 1
ATOM 3325 C CA . ASP B 1 124 ? 5.254 25.344 30.266 1 97.25 124 ASP B CA 1
ATOM 3326 C C . ASP B 1 124 ? 4.164 26.359 30.609 1 97.25 124 ASP B C 1
ATOM 3328 O O . ASP B 1 124 ? 4.367 27.578 30.469 1 97.25 124 ASP B O 1
ATOM 3332 N N . PRO B 1 125 ? 3.045 25.891 31.172 1 97.06 125 PRO B N 1
ATOM 3333 C CA . PRO B 1 125 ? 2.648 24.5 31.391 1 97.06 125 PRO B CA 1
ATOM 3334 C C . PRO B 1 125 ? 2.469 23.734 30.078 1 97.06 125 PRO B C 1
ATOM 3336 O O . PRO B 1 125 ? 2.232 24.344 29.031 1 97.06 125 PRO B O 1
ATOM 3339 N N . ALA B 1 126 ? 2.58 22.469 30.125 1 96.12 126 ALA B N 1
ATOM 3340 C CA . ALA B 1 126 ? 2.383 21.641 28.938 1 96.12 126 ALA B CA 1
ATOM 3341 C C . ALA B 1 126 ? 0.956 21.766 28.406 1 96.12 126 ALA B C 1
ATOM 3343 O O . ALA B 1 126 ? -0.005 21.656 29.172 1 96.12 126 ALA B O 1
ATOM 3344 N N . PRO B 1 127 ? 0.833 21.969 27.203 1 98.25 127 PRO B N 1
ATOM 3345 C CA . PRO B 1 127 ? -0.507 22.078 26.625 1 98.25 127 PRO B CA 1
ATOM 3346 C C . PRO B 1 127 ? -1.15 20.719 26.359 1 98.25 127 PRO B C 1
ATOM 3348 O O . PRO B 1 127 ? -0.475 19.688 26.422 1 98.25 127 PRO B O 1
ATOM 3351 N N . ALA B 1 128 ? -2.496 20.734 26.172 1 98.25 128 ALA B N 1
ATOM 3352 C CA . ALA B 1 128 ? -3.1 19.594 25.5 1 98.25 128 ALA B CA 1
ATOM 3353 C C . ALA B 1 128 ? -2.533 19.422 24.094 1 98.25 128 ALA B C 1
ATOM 3355 O O . ALA B 1 128 ? -2.293 20.406 23.391 1 98.25 128 ALA B O 1
ATOM 3356 N N . MET B 1 129 ? -2.201 18.188 23.719 1 98.62 129 MET B N 1
ATOM 3357 C CA . MET B 1 129 ? -1.47 17.953 22.469 1 98.62 129 MET B CA 1
ATOM 3358 C C . MET B 1 129 ? -2.266 17.062 21.531 1 98.62 129 MET B C 1
ATOM 3360 O O . MET B 1 129 ? -2.961 16.141 21.984 1 98.62 129 MET B O 1
ATOM 3364 N N . ALA B 1 130 ? -2.141 17.297 20.234 1 98.62 130 ALA B N 1
ATOM 3365 C CA . ALA B 1 130 ? -2.66 16.406 19.203 1 98.62 130 ALA B CA 1
ATOM 3366 C C . ALA B 1 130 ? -1.763 16.406 17.969 1 98.62 130 ALA B C 1
ATOM 3368 O O . ALA B 1 130 ? -1.107 17.406 17.672 1 98.62 130 ALA B O 1
ATOM 3369 N N . VAL B 1 131 ? -1.669 15.32 17.312 1 98.75 131 VAL B N 1
ATOM 3370 C CA . VAL B 1 131 ? -0.924 15.203 16.062 1 98.75 131 VAL B CA 1
ATOM 3371 C C . VAL B 1 131 ? -1.847 14.703 14.953 1 98.75 131 VAL B C 1
ATOM 3373 O O . VAL B 1 131 ? -2.701 13.852 15.188 1 98.75 131 VAL B O 1
ATOM 3376 N N . ILE B 1 132 ? -1.693 15.281 13.773 1 98.5 132 ILE B N 1
ATOM 3377 C CA . ILE B 1 132 ? -2.449 14.922 12.578 1 98.5 132 ILE B CA 1
ATOM 3378 C C . ILE B 1 132 ? -1.522 14.266 11.562 1 98.5 132 ILE B C 1
ATOM 3380 O O . ILE B 1 132 ? -0.458 14.797 11.242 1 98.5 132 ILE B O 1
ATOM 3384 N N . SER B 1 133 ? -1.907 13.094 11.109 1 98.31 133 SER B N 1
ATOM 3385 C CA . SER B 1 133 ? -1.156 12.414 10.062 1 98.31 133 SER B CA 1
ATOM 3386 C C . SER B 1 133 ? -2.064 11.516 9.227 1 98.31 133 SER B C 1
ATOM 3388 O O . SER B 1 133 ? -3.244 11.352 9.539 1 98.31 133 SER B O 1
ATOM 3390 N N . GLY B 1 134 ? -1.568 11 8.133 1 98.06 134 GLY B N 1
ATOM 3391 C CA . GLY B 1 134 ? -2.324 10.156 7.215 1 98.06 134 GLY B CA 1
ATOM 3392 C C . GLY B 1 134 ? -2.018 10.438 5.758 1 98.06 134 GLY B C 1
ATOM 3393 O O . GLY B 1 134 ? -1.241 11.344 5.441 1 98.06 134 GLY B O 1
ATOM 3394 N N . PRO B 1 135 ? -2.572 9.617 4.926 1 98.38 135 PRO B N 1
ATOM 3395 C CA . PRO B 1 135 ? -2.354 9.797 3.49 1 98.38 135 PRO B CA 1
ATOM 3396 C C . PRO B 1 135 ? -3.051 11.039 2.938 1 98.38 135 PRO B C 1
ATOM 3398 O O . PRO B 1 135 ? -4.266 11.023 2.713 1 98.38 135 PRO B O 1
ATOM 3401 N N . SER B 1 136 ? -2.238 12.086 2.66 1 98.19 136 SER B N 1
ATOM 3402 C CA . SER B 1 136 ? -2.855 13.367 2.316 1 98.19 136 SER B CA 1
ATOM 3403 C C . SER B 1 136 ? -1.887 14.258 1.548 1 98.19 136 SER B C 1
ATOM 3405 O O . SER B 1 136 ? -1.151 15.047 2.146 1 98.19 136 SER B O 1
ATOM 3407 N N . PHE B 1 137 ? -1.991 14.195 0.267 1 97.88 137 PHE B N 1
ATOM 3408 C CA . PHE B 1 137 ? -1.285 15.195 -0.518 1 97.88 137 PHE B CA 1
ATOM 3409 C C . PHE B 1 137 ? -1.993 16.547 -0.434 1 97.88 137 PHE B C 1
ATOM 3411 O O . PHE B 1 137 ? -3.203 16.625 -0.655 1 97.88 137 PHE B O 1
ATOM 3418 N N . ALA B 1 138 ? -1.228 17.531 -0.177 1 97.81 138 ALA B N 1
ATOM 3419 C CA . ALA B 1 138 ? -1.747 18.875 0.069 1 97.81 138 ALA B CA 1
ATOM 3420 C C . ALA B 1 138 ? -2.549 19.375 -1.127 1 97.81 138 ALA B C 1
ATOM 3422 O O . ALA B 1 138 ? -3.611 19.984 -0.96 1 97.81 138 ALA B O 1
ATOM 3423 N N . ALA B 1 139 ? -2.057 19.203 -2.332 1 97.56 139 ALA B N 1
ATOM 3424 C CA . ALA B 1 139 ? -2.721 19.688 -3.537 1 97.56 139 ALA B CA 1
ATOM 3425 C C . ALA B 1 139 ? -4.137 19.125 -3.65 1 97.56 139 ALA B C 1
ATOM 3427 O O . ALA B 1 139 ? -5.074 19.844 -3.98 1 97.56 139 ALA B O 1
ATOM 3428 N N . GLU B 1 140 ? -4.281 17.844 -3.357 1 98.06 140 GLU B N 1
ATOM 3429 C CA . GLU B 1 140 ? -5.594 17.219 -3.459 1 98.06 140 GLU B CA 1
ATOM 3430 C C . GLU B 1 140 ? -6.535 17.719 -2.367 1 98.06 140 GLU B C 1
ATOM 3432 O O . GLU B 1 140 ? -7.73 17.891 -2.607 1 98.06 140 GLU B O 1
ATOM 3437 N N . VAL B 1 141 ? -5.977 17.922 -1.173 1 98.38 141 VAL B N 1
ATOM 3438 C CA . VAL B 1 141 ? -6.77 18.5 -0.094 1 98.38 141 VAL B CA 1
ATOM 3439 C C . VAL B 1 141 ? -7.23 19.906 -0.488 1 98.38 141 VAL B C 1
ATOM 3441 O O . VAL B 1 141 ? -8.406 20.25 -0.322 1 98.38 141 VAL B O 1
ATOM 3444 N N . GLY B 1 142 ? -6.305 20.672 -1.021 1 97.81 142 GLY B N 1
ATOM 3445 C CA . GLY B 1 142 ? -6.629 22.016 -1.458 1 97.81 142 GLY B CA 1
ATOM 3446 C C . GLY B 1 142 ? -7.695 22.062 -2.535 1 97.81 142 GLY B C 1
ATOM 3447 O O . GLY B 1 142 ? -8.484 23 -2.598 1 97.81 142 GLY B O 1
ATOM 3448 N N . GLN B 1 143 ? -7.738 21.062 -3.361 1 97.06 143 GLN B N 1
ATOM 3449 C CA . GLN B 1 143 ? -8.688 20.969 -4.465 1 97.06 143 GLN B CA 1
ATOM 3450 C C . GLN B 1 143 ? -10.023 20.406 -4 1 97.06 143 GLN B C 1
ATOM 3452 O O . GLN B 1 143 ? -10.969 20.297 -4.785 1 97.06 143 GLN B O 1
ATOM 3457 N N . GLY B 1 144 ? -10.07 20.031 -2.781 1 96.56 144 GLY B N 1
ATOM 3458 C CA . GLY B 1 144 ? -11.312 19.531 -2.213 1 96.56 144 GLY B CA 1
ATOM 3459 C C . GLY B 1 144 ? -11.578 18.078 -2.564 1 96.56 144 GLY B C 1
ATOM 3460 O O . GLY B 1 144 ? -12.734 17.641 -2.629 1 96.56 144 GLY B O 1
ATOM 3461 N N . LEU B 1 145 ? -10.586 17.328 -2.85 1 97 145 LEU B N 1
ATOM 3462 C CA . LEU B 1 145 ? -10.75 15.898 -3.107 1 97 145 LEU B CA 1
ATOM 3463 C C . LEU B 1 145 ? -10.836 15.117 -1.801 1 97 145 LEU B C 1
ATOM 3465 O O . LEU B 1 145 ? -10.32 15.562 -0.771 1 97 145 LEU B O 1
ATOM 3469 N N . PRO B 1 146 ? -11.484 13.906 -1.804 1 96.75 146 PRO B N 1
ATOM 3470 C CA . PRO B 1 146 ? -11.688 13.148 -0.565 1 96.75 146 PRO B CA 1
ATOM 3471 C C . PRO B 1 146 ? -10.375 12.758 0.112 1 96.75 146 PRO B C 1
ATOM 3473 O O . PRO B 1 146 ? -9.445 12.305 -0.557 1 96.75 146 PRO B O 1
ATOM 3476 N N . THR B 1 147 ? -10.328 12.977 1.41 1 97.56 147 THR B N 1
ATOM 3477 C CA . THR B 1 147 ? -9.141 12.703 2.207 1 97.56 147 THR B CA 1
ATOM 3478 C C . THR B 1 147 ? -9.523 12.203 3.596 1 97.56 147 THR B C 1
ATOM 3480 O O . THR B 1 147 ? -10.477 12.703 4.203 1 97.56 147 THR B O 1
ATOM 3483 N N . ALA B 1 148 ? -8.883 11.148 4.047 1 96.56 148 ALA B N 1
ATOM 3484 C CA . ALA B 1 148 ? -9.023 10.641 5.41 1 96.56 148 ALA B CA 1
ATOM 3485 C C . ALA B 1 148 ? -7.707 10.734 6.172 1 96.56 148 ALA B C 1
ATOM 3487 O O . ALA B 1 148 ? -6.645 10.43 5.625 1 96.56 148 ALA B O 1
ATOM 3488 N N . ILE B 1 149 ? -7.766 11.203 7.414 1 97.38 149 ILE B N 1
ATOM 3489 C CA . ILE B 1 149 ? -6.559 11.375 8.219 1 97.38 149 ILE B CA 1
ATOM 3490 C C . ILE B 1 149 ? -6.816 10.891 9.641 1 97.38 149 ILE B C 1
ATOM 3492 O O . ILE B 1 149 ? -7.961 10.625 10.016 1 97.38 149 ILE B O 1
ATOM 3496 N N . THR B 1 150 ? -5.746 10.766 10.422 1 97.88 150 THR B N 1
ATOM 3497 C CA . THR B 1 150 ? -5.812 10.406 11.836 1 97.88 150 THR B CA 1
ATOM 3498 C C . THR B 1 150 ? -5.438 11.594 12.719 1 97.88 150 THR B C 1
ATOM 3500 O O . THR B 1 150 ? -4.484 12.312 12.422 1 97.88 150 THR B O 1
ATOM 3503 N N . VAL B 1 151 ? -6.246 11.812 13.719 1 98.31 151 VAL B N 1
ATOM 3504 C CA . VAL B 1 151 ? -5.961 12.781 14.766 1 98.31 151 VAL B CA 1
ATOM 3505 C C . VAL B 1 151 ? -5.691 12.055 16.094 1 98.31 151 VAL B C 1
ATOM 3507 O O . VAL B 1 151 ? -6.617 11.547 16.719 1 98.31 151 VAL B O 1
ATOM 3510 N N . ALA B 1 152 ? -4.41 12.07 16.531 1 98.44 152 ALA B N 1
ATOM 3511 C CA . ALA B 1 152 ? -4.062 11.445 17.797 1 98.44 152 ALA B CA 1
ATOM 3512 C C . ALA B 1 152 ? -3.836 12.5 18.891 1 98.44 152 ALA B C 1
ATOM 3514 O O . ALA B 1 152 ? -3.109 13.469 18.672 1 98.44 152 ALA B O 1
ATOM 3515 N N . ALA B 1 153 ? -4.488 12.32 19.953 1 97.75 153 ALA B N 1
ATOM 3516 C CA . ALA B 1 153 ? -4.391 13.289 21.047 1 97.75 153 ALA B CA 1
ATOM 3517 C C . ALA B 1 153 ? -4.297 12.578 22.406 1 97.75 153 ALA B C 1
ATOM 3519 O O . ALA B 1 153 ? -4.758 11.445 22.547 1 97.75 153 ALA B O 1
ATOM 3520 N N . ASP B 1 154 ? -3.67 13.203 23.328 1 92.62 154 ASP B N 1
ATOM 3521 C CA . ASP B 1 154 ? -3.609 12.695 24.688 1 92.62 154 ASP B CA 1
ATOM 3522 C C . ASP B 1 154 ? -4.848 13.117 25.484 1 92.62 154 ASP B C 1
ATOM 3524 O O . ASP B 1 154 ? -5.09 12.602 26.578 1 92.62 154 ASP B O 1
ATOM 3528 N N . ASP B 1 155 ? -5.605 14.039 24.953 1 93.56 155 ASP B N 1
ATOM 3529 C CA . ASP B 1 155 ? -6.797 14.617 25.562 1 93.56 155 ASP B CA 1
ATOM 3530 C C . ASP B 1 155 ? -8.023 14.398 24.688 1 93.56 155 ASP B C 1
ATOM 3532 O O . ASP B 1 155 ? -8.07 14.852 23.547 1 93.56 155 ASP B O 1
ATOM 3536 N N . ALA B 1 156 ? -9.023 13.781 25.281 1 94.19 156 ALA B N 1
ATOM 3537 C CA . ALA B 1 156 ? -10.211 13.422 24.516 1 94.19 156 ALA B CA 1
ATOM 3538 C C . ALA B 1 156 ? -10.961 14.656 24.047 1 94.19 156 ALA B C 1
ATOM 3540 O O . ALA B 1 156 ? -11.539 14.664 22.953 1 94.19 156 ALA B O 1
ATOM 3541 N N . ASP B 1 157 ? -10.914 15.633 24.844 1 95.88 157 ASP B N 1
ATOM 3542 C CA . ASP B 1 157 ? -11.617 16.859 24.484 1 95.88 157 ASP B CA 1
ATOM 3543 C C . ASP B 1 157 ? -10.953 17.531 23.281 1 95.88 157 ASP B C 1
ATOM 3545 O O . ASP B 1 157 ? -11.633 18 22.375 1 95.88 157 ASP B O 1
ATOM 3549 N N . LEU B 1 158 ? -9.672 17.609 23.344 1 96.88 158 LEU B N 1
ATOM 3550 C CA . LEU B 1 158 ? -8.953 18.203 22.219 1 96.88 158 LEU B CA 1
ATOM 3551 C C . LEU B 1 158 ? -9.164 17.375 20.953 1 96.88 158 LEU B C 1
ATOM 3553 O O . LEU B 1 158 ? -9.359 17.938 19.859 1 96.88 158 LEU B O 1
ATOM 3557 N N . ALA B 1 159 ? -9.109 16.078 21.125 1 96.31 159 ALA B N 1
ATOM 3558 C CA . ALA B 1 159 ? -9.344 15.195 19.969 1 96.31 159 ALA B CA 1
ATOM 3559 C C . ALA B 1 159 ? -10.695 15.5 19.328 1 96.31 159 ALA B C 1
ATOM 3561 O O . ALA B 1 159 ? -10.781 15.648 18.109 1 96.31 159 ALA B O 1
ATOM 3562 N N . ALA B 1 160 ? -11.656 15.578 20.109 1 96.19 160 ALA B N 1
ATOM 3563 C CA . ALA B 1 160 ? -13.016 15.836 19.625 1 96.19 160 ALA B CA 1
ATOM 3564 C C . ALA B 1 160 ? -13.102 17.203 18.938 1 96.19 160 ALA B C 1
ATOM 3566 O O . ALA B 1 160 ? -13.758 17.344 17.906 1 96.19 160 ALA B O 1
ATOM 3567 N N . GLU B 1 161 ? -12.5 18.109 19.531 1 97 161 GLU B N 1
ATOM 3568 C CA . GLU B 1 161 ? -12.508 19.469 19 1 97 161 GLU B CA 1
ATOM 3569 C C . GLU B 1 161 ? -11.844 19.531 17.625 1 97 161 GLU B C 1
ATOM 3571 O O . GLU B 1 161 ? -12.383 20.125 16.703 1 97 161 GLU B O 1
ATOM 3576 N N . VAL B 1 162 ? -10.711 18.922 17.5 1 98.12 162 VAL B N 1
ATOM 3577 C CA . VAL B 1 162 ? -9.961 18.922 16.25 1 98.12 162 VAL B CA 1
ATOM 3578 C C . VAL B 1 162 ? -10.734 18.141 15.18 1 98.12 162 VAL B C 1
ATOM 3580 O O . VAL B 1 162 ? -10.859 18.609 14.039 1 98.12 162 VAL B O 1
ATOM 3583 N N . VAL B 1 163 ? -11.266 17.016 15.547 1 97.81 163 VAL B N 1
ATOM 3584 C CA . VAL B 1 163 ? -12.047 16.203 14.625 1 97.81 163 VAL B CA 1
ATOM 3585 C C . VAL B 1 163 ? -13.242 17 14.109 1 97.81 163 VAL B C 1
ATOM 3587 O O . VAL B 1 163 ? -13.492 17.047 12.898 1 97.81 163 VAL B O 1
ATOM 3590 N N . ARG B 1 164 ? -13.906 17.625 14.984 1 97.31 164 ARG B N 1
ATOM 3591 C CA . ARG B 1 164 ? -15.078 18.422 14.602 1 97.31 164 ARG B CA 1
ATOM 3592 C C . ARG B 1 164 ? -14.688 19.578 13.688 1 97.31 164 ARG B C 1
ATOM 3594 O O . ARG B 1 164 ? -15.406 19.891 12.742 1 97.31 164 ARG B O 1
ATOM 3601 N N . ALA B 1 165 ? -13.625 20.156 13.969 1 98.31 165 ALA B N 1
ATOM 3602 C CA . ALA B 1 165 ? -13.188 21.328 13.219 1 98.31 165 ALA B CA 1
ATOM 3603 C C . ALA B 1 165 ? -12.875 20.969 11.766 1 98.31 165 ALA B C 1
ATOM 3605 O O . ALA B 1 165 ? -13.125 21.75 10.852 1 98.31 165 ALA B O 1
ATOM 3606 N N . PHE B 1 166 ? -12.383 19.766 11.539 1 98.06 166 PHE B N 1
ATOM 3607 C CA . PHE B 1 166 ? -11.906 19.391 10.211 1 98.06 166 PHE B CA 1
ATOM 3608 C C . PHE B 1 166 ? -12.984 18.609 9.453 1 98.06 166 PHE B C 1
ATOM 3610 O O . PHE B 1 166 ? -12.992 18.609 8.219 1 98.06 166 PHE B O 1
ATOM 3617 N N . HIS B 1 167 ? -13.852 18.031 10.133 1 96.69 167 HIS B N 1
ATOM 3618 C CA . HIS B 1 167 ? -14.758 17.062 9.531 1 96.69 167 HIS B CA 1
ATOM 3619 C C . HIS B 1 167 ? -15.703 17.734 8.539 1 96.69 167 HIS B C 1
ATOM 3621 O O . HIS B 1 167 ? -16.359 18.734 8.875 1 96.69 167 HIS B O 1
ATOM 3627 N N . ASN B 1 168 ? -15.766 17.234 7.391 1 95.19 168 ASN B N 1
ATOM 3628 C CA . ASN B 1 168 ? -16.781 17.547 6.395 1 95.19 168 ASN B CA 1
ATOM 3629 C C . ASN B 1 168 ? -16.938 16.422 5.375 1 95.19 168 ASN B C 1
ATOM 3631 O O . ASN B 1 168 ? -16.484 15.305 5.602 1 95.19 168 ASN B O 1
ATOM 3635 N N . ASP B 1 169 ? -17.578 16.656 4.273 1 92.06 169 ASP B N 1
ATOM 3636 C CA . ASP B 1 169 ? -17.922 15.609 3.316 1 92.06 169 ASP B CA 1
ATOM 3637 C C . ASP B 1 169 ? -16.688 15.164 2.533 1 92.06 169 ASP B C 1
ATOM 3639 O O . ASP B 1 169 ? -16.688 14.086 1.935 1 92.06 169 ASP B O 1
ATOM 3643 N N . ARG B 1 170 ? -15.578 15.961 2.533 1 94.38 170 ARG B N 1
ATOM 3644 C CA . ARG B 1 170 ? -14.414 15.68 1.7 1 94.38 170 ARG B CA 1
ATOM 3645 C C . ARG B 1 170 ? -13.18 15.414 2.557 1 94.38 170 ARG B C 1
ATOM 3647 O O . ARG B 1 170 ? -12.172 14.898 2.062 1 94.38 170 ARG B O 1
ATOM 3654 N N . PHE B 1 171 ? -13.297 15.75 3.787 1 96.62 171 PHE B N 1
ATOM 3655 C CA . PHE B 1 171 ? -12.18 15.602 4.715 1 96.62 171 PHE B CA 1
ATOM 3656 C C . PHE B 1 171 ? -12.633 14.906 5.992 1 96.62 171 PHE B C 1
ATOM 3658 O O . PHE B 1 171 ? -13.344 15.5 6.809 1 96.62 171 PHE B O 1
ATOM 3665 N N . ARG B 1 172 ? -12.094 13.664 6.215 1 95.44 172 ARG B N 1
ATOM 3666 C CA . ARG B 1 172 ? -12.609 12.844 7.305 1 95.44 172 ARG B CA 1
ATOM 3667 C C . ARG B 1 172 ? -11.508 12.5 8.297 1 95.44 172 ARG B C 1
ATOM 3669 O O . ARG B 1 172 ? -10.688 11.617 8.047 1 95.44 172 ARG B O 1
ATOM 3676 N N . PRO B 1 173 ? -11.508 13.125 9.43 1 96.88 173 PRO B N 1
ATOM 3677 C CA . PRO B 1 173 ? -10.562 12.789 10.5 1 96.88 173 PRO B CA 1
ATOM 3678 C C . PRO B 1 173 ? -11.062 11.664 11.406 1 96.88 173 PRO B C 1
ATOM 3680 O O . PRO B 1 173 ? -12.258 11.602 11.711 1 96.88 173 PRO B O 1
ATOM 3683 N N . TYR B 1 174 ? -10.195 10.789 11.758 1 94.75 174 TYR B N 1
ATOM 3684 C CA . TYR B 1 174 ? -10.461 9.719 12.711 1 94.75 174 TYR B CA 1
ATOM 3685 C C . TYR B 1 174 ? -9.609 9.883 13.961 1 94.75 174 TYR B C 1
ATOM 3687 O O . TYR B 1 174 ? -8.414 10.188 13.875 1 94.75 174 TYR B O 1
ATOM 3695 N N . SER B 1 175 ? -10.203 9.672 15.109 1 95.88 175 SER B N 1
ATOM 3696 C CA . SER B 1 175 ? -9.523 9.914 16.375 1 95.88 175 SER B CA 1
ATOM 3697 C C . SER B 1 175 ? -8.68 8.711 16.781 1 95.88 175 SER B C 1
ATOM 3699 O O . SER B 1 175 ? -9 7.57 16.438 1 95.88 175 SER B O 1
ATOM 3701 N N . SER B 1 176 ? -7.594 8.984 17.469 1 96.5 176 SER B N 1
ATOM 3702 C CA . SER B 1 176 ? -6.699 8 18.062 1 96.5 176 SER B CA 1
ATOM 3703 C C . SER B 1 176 ? -6.074 8.531 19.359 1 96.5 176 SER B C 1
ATOM 3705 O O . SER B 1 176 ? -6.109 9.734 19.625 1 96.5 176 SER B O 1
ATOM 3707 N N . THR B 1 177 ? -5.605 7.609 20.156 1 96.38 177 THR B N 1
ATOM 3708 C CA . THR B 1 177 ? -4.883 8.008 21.359 1 96.38 177 THR B CA 1
ATOM 3709 C C . THR B 1 177 ? -3.398 7.676 21.234 1 96.38 177 THR B C 1
ATOM 3711 O O . THR B 1 177 ? -2.625 7.902 22.172 1 96.38 177 THR B O 1
ATOM 3714 N N . ASP B 1 178 ? -3.021 7.148 20.109 1 97.5 178 ASP B N 1
ATOM 3715 C CA . ASP B 1 178 ? -1.667 6.637 19.922 1 97.5 178 ASP B CA 1
ATOM 3716 C C . ASP B 1 178 ? -0.791 7.66 19.203 1 97.5 178 ASP B C 1
ATOM 3718 O O . ASP B 1 178 ? -0.44 7.477 18.031 1 97.5 178 ASP B O 1
ATOM 3722 N N . MET B 1 179 ? -0.325 8.648 19.938 1 97.75 179 MET B N 1
ATOM 3723 C CA . MET B 1 179 ? 0.499 9.695 19.344 1 97.75 179 MET B CA 1
ATOM 3724 C C . MET B 1 179 ? 1.834 9.141 18.859 1 97.75 179 MET B C 1
ATOM 3726 O O . MET B 1 179 ? 2.346 9.547 17.812 1 97.75 179 MET B O 1
ATOM 3730 N N . THR B 1 180 ? 2.373 8.203 19.609 1 97.81 180 THR B N 1
ATOM 3731 C CA . THR B 1 180 ? 3.654 7.605 19.25 1 97.81 180 THR B CA 1
ATOM 3732 C C . THR B 1 180 ? 3.574 6.926 17.891 1 97.81 180 THR B C 1
ATOM 3734 O O . THR B 1 180 ? 4.41 7.172 17.016 1 97.81 180 THR B O 1
ATOM 3737 N N . GLY B 1 181 ? 2.559 6.055 17.672 1 98.12 181 GLY B N 1
ATOM 3738 C CA . GLY B 1 181 ? 2.387 5.363 16.391 1 98.12 181 GLY B CA 1
ATOM 3739 C C . GLY B 1 181 ? 2.143 6.305 15.234 1 98.12 181 GLY B C 1
ATOM 3740 O O . GLY B 1 181 ? 2.699 6.117 14.148 1 98.12 181 GLY B O 1
ATOM 3741 N N . VAL B 1 182 ? 1.341 7.328 15.477 1 98.38 182 VAL B N 1
ATOM 3742 C CA . VAL B 1 182 ? 0.984 8.273 14.43 1 98.38 182 VAL B CA 1
ATOM 3743 C C . VAL B 1 182 ? 2.219 9.07 14.008 1 98.38 182 VAL B C 1
ATOM 3745 O O . VAL B 1 182 ? 2.471 9.25 12.812 1 98.38 182 VAL B O 1
ATOM 3748 N N . GLU B 1 183 ? 3.031 9.516 14.961 1 98.31 183 GLU B N 1
ATOM 3749 C CA . GLU B 1 183 ? 4.254 10.242 14.641 1 98.31 183 GLU B CA 1
ATOM 3750 C C . GLU B 1 183 ? 5.262 9.359 13.922 1 98.31 183 GLU B C 1
ATOM 3752 O O . GLU B 1 183 ? 5.891 9.781 12.953 1 98.31 183 GLU B O 1
ATOM 3757 N N . LEU B 1 184 ? 5.391 8.125 14.414 1 97.94 184 LEU B N 1
ATOM 3758 C CA . LEU B 1 184 ? 6.352 7.191 13.836 1 97.94 184 LEU B CA 1
ATOM 3759 C C . LEU B 1 184 ? 6.008 6.891 12.383 1 97.94 184 LEU B C 1
ATOM 3761 O O . LEU B 1 184 ? 6.887 6.922 11.516 1 97.94 184 LEU B O 1
ATOM 3765 N N . GLY B 1 185 ? 4.73 6.543 12.125 1 97.81 185 GLY B N 1
ATOM 3766 C CA . GLY B 1 185 ? 4.297 6.277 10.766 1 97.81 185 GLY B CA 1
ATOM 3767 C C . GLY B 1 185 ? 4.609 7.414 9.812 1 97.81 185 GLY B C 1
ATOM 3768 O O . GLY B 1 185 ? 5.152 7.188 8.727 1 97.81 185 GLY B O 1
ATOM 3769 N N . GLY B 1 186 ? 4.316 8.625 10.266 1 96.94 186 GLY B N 1
ATOM 3770 C CA . GLY B 1 186 ? 4.555 9.805 9.438 1 96.94 186 GLY B CA 1
ATOM 3771 C C . GLY B 1 186 ? 6.027 10.055 9.18 1 96.94 186 GLY B C 1
ATOM 3772 O O . GLY B 1 186 ? 6.391 10.602 8.133 1 96.94 186 GLY B O 1
ATOM 3773 N N . ALA B 1 187 ? 6.855 9.664 10.078 1 96.25 187 ALA B N 1
ATOM 3774 C CA . ALA B 1 187 ? 8.289 9.914 9.961 1 96.25 187 ALA B CA 1
ATOM 3775 C C . ALA B 1 187 ? 8.953 8.891 9.039 1 96.25 187 ALA B C 1
ATOM 3777 O O . ALA B 1 187 ? 9.719 9.25 8.148 1 96.25 187 ALA B O 1
ATOM 3778 N N . VAL B 1 188 ? 8.617 7.625 9.164 1 97.31 188 VAL B N 1
ATOM 3779 C CA . VAL B 1 188 ? 9.336 6.527 8.523 1 97.31 188 VAL B CA 1
ATOM 3780 C C . VAL B 1 188 ? 8.945 6.445 7.051 1 97.31 188 VAL B C 1
ATOM 3782 O O . VAL B 1 188 ? 9.758 6.07 6.207 1 97.31 188 VAL B O 1
ATOM 3785 N N . LYS B 1 189 ? 7.727 6.848 6.762 1 97.5 189 LYS B N 1
ATOM 3786 C CA . LYS B 1 189 ? 7.227 6.711 5.398 1 97.5 189 LYS B CA 1
ATOM 3787 C C . LYS B 1 189 ? 8.117 7.453 4.406 1 97.5 189 LYS B C 1
ATOM 3789 O O . LYS B 1 189 ? 8.336 6.992 3.285 1 97.5 189 LYS B O 1
ATOM 3794 N N . ASN B 1 190 ? 8.672 8.617 4.836 1 96.5 190 ASN B N 1
ATOM 3795 C CA . ASN B 1 190 ? 9.508 9.438 3.963 1 96.5 190 ASN B CA 1
ATOM 3796 C C . ASN B 1 190 ? 10.812 8.719 3.609 1 96.5 190 ASN B C 1
ATOM 3798 O O . ASN B 1 190 ? 11.297 8.828 2.482 1 96.5 190 ASN B O 1
ATOM 3802 N N . VAL B 1 191 ? 11.336 8.008 4.578 1 97.69 191 VAL B N 1
ATOM 3803 C CA . VAL B 1 191 ? 12.57 7.27 4.359 1 97.69 191 VAL B CA 1
ATOM 3804 C C . VAL B 1 191 ? 12.312 6.113 3.395 1 97.69 191 VAL B C 1
ATOM 3806 O O . VAL B 1 191 ? 13.086 5.891 2.459 1 97.69 191 VAL B O 1
ATOM 3809 N N . LEU B 1 192 ? 11.219 5.445 3.588 1 98.06 192 LEU B N 1
ATOM 3810 C CA . LEU B 1 192 ? 10.891 4.301 2.744 1 98.06 192 LEU B CA 1
ATOM 3811 C C . LEU B 1 192 ? 10.531 4.758 1.333 1 98.06 192 LEU B C 1
ATOM 3813 O O . LEU B 1 192 ? 10.773 4.035 0.363 1 98.06 192 LEU B O 1
ATOM 3817 N N . ALA B 1 193 ? 9.977 5.98 1.211 1 98.25 193 ALA B N 1
ATOM 3818 C CA . ALA B 1 193 ? 9.672 6.535 -0.107 1 98.25 193 ALA B CA 1
ATOM 3819 C C . ALA B 1 193 ? 10.953 6.77 -0.907 1 98.25 193 ALA B C 1
ATOM 3821 O O . ALA B 1 193 ? 10.961 6.617 -2.131 1 98.25 193 ALA B O 1
ATOM 3822 N N . VAL B 1 194 ? 12.016 7.16 -0.212 1 97.75 194 VAL B N 1
ATOM 3823 C CA . VAL B 1 194 ? 13.305 7.281 -0.882 1 97.75 194 VAL B CA 1
ATOM 3824 C C . VAL B 1 194 ? 13.734 5.926 -1.432 1 97.75 194 VAL B C 1
ATOM 3826 O O . VAL B 1 194 ? 14.164 5.82 -2.582 1 97.75 194 VAL B O 1
ATOM 3829 N N . ALA B 1 195 ? 13.562 4.871 -0.627 1 97.69 195 ALA B N 1
ATOM 3830 C CA . ALA B 1 195 ? 13.945 3.52 -1.024 1 97.69 195 ALA B CA 1
ATOM 3831 C C . ALA B 1 195 ? 13.148 3.062 -2.244 1 97.69 195 ALA B C 1
ATOM 3833 O O . ALA B 1 195 ? 13.719 2.527 -3.199 1 97.69 195 ALA B O 1
ATOM 3834 N N . THR B 1 196 ? 11.867 3.26 -2.232 1 97.69 196 THR B N 1
ATOM 3835 C CA . THR B 1 196 ? 11.031 2.801 -3.336 1 97.69 196 THR B CA 1
ATOM 3836 C C . THR B 1 196 ? 11.297 3.627 -4.594 1 97.69 196 THR B C 1
ATOM 3838 O O . THR B 1 196 ? 11.281 3.094 -5.703 1 97.69 196 THR B O 1
ATOM 3841 N N . GLY B 1 197 ? 11.484 4.969 -4.398 1 97.69 197 GLY B N 1
ATOM 3842 C CA . GLY B 1 197 ? 11.891 5.789 -5.531 1 97.69 197 GLY B CA 1
ATOM 3843 C C . GLY B 1 197 ? 13.172 5.309 -6.184 1 97.69 197 GLY B C 1
ATOM 3844 O O . GLY B 1 197 ? 13.25 5.211 -7.41 1 97.69 197 GLY B O 1
ATOM 3845 N N . ALA B 1 198 ? 14.156 5.023 -5.348 1 97.69 198 ALA B N 1
ATOM 3846 C CA . ALA B 1 198 ? 15.43 4.531 -5.855 1 97.69 198 ALA B CA 1
ATOM 3847 C C . ALA B 1 198 ? 15.25 3.215 -6.605 1 97.69 198 ALA B C 1
ATOM 3849 O O . ALA B 1 198 ? 15.844 3.012 -7.668 1 97.69 198 ALA B O 1
ATOM 3850 N N . SER B 1 199 ? 14.469 2.312 -6.055 1 97 199 SER B N 1
ATOM 3851 C CA . SER B 1 199 ? 14.18 1.035 -6.695 1 97 199 SER B CA 1
ATOM 3852 C C . SER B 1 199 ? 13.578 1.237 -8.086 1 97 199 SER B C 1
ATOM 3854 O O . SER B 1 199 ? 14 0.595 -9.047 1 97 199 SER B O 1
ATOM 3856 N N . ASP B 1 200 ? 12.594 2.135 -8.195 1 97.25 200 ASP B N 1
ATOM 3857 C CA . ASP B 1 200 ? 11.969 2.438 -9.477 1 97.25 200 ASP B CA 1
ATOM 3858 C C . ASP B 1 200 ? 12.969 3.07 -10.438 1 97.25 200 ASP B C 1
ATOM 3860 O O . ASP B 1 200 ? 12.961 2.77 -11.633 1 97.25 200 ASP B O 1
ATOM 3864 N N . GLY B 1 201 ? 13.75 3.996 -9.914 1 97.44 201 GLY B N 1
ATOM 3865 C CA . GLY B 1 201 ? 14.766 4.633 -10.742 1 97.44 201 GLY B CA 1
ATOM 3866 C C . GLY B 1 201 ? 15.766 3.646 -11.32 1 97.44 201 GLY B C 1
ATOM 3867 O O . GLY B 1 201 ? 16.281 3.85 -12.422 1 97.44 201 GLY B O 1
ATOM 3868 N N . LEU B 1 202 ? 16.062 2.576 -10.578 1 97.12 202 LEU B N 1
ATOM 3869 C CA . LEU B 1 202 ? 16.984 1.526 -11.008 1 97.12 202 LEU B CA 1
ATOM 3870 C C . LEU B 1 202 ? 16.312 0.58 -11.992 1 97.12 202 LEU B C 1
ATOM 3872 O O . LEU B 1 202 ? 16.953 -0.308 -12.547 1 97.12 202 LEU B O 1
ATOM 3876 N N . GLY B 1 203 ? 15.008 0.731 -12.195 1 96.81 203 GLY B N 1
ATOM 3877 C CA . GLY B 1 203 ? 14.273 -0.101 -13.141 1 96.81 203 GLY B CA 1
ATOM 3878 C C . GLY B 1 203 ? 13.984 -1.491 -12.602 1 96.81 203 GLY B C 1
ATOM 3879 O O . GLY B 1 203 ? 13.953 -2.461 -13.367 1 96.81 203 GLY B O 1
ATOM 3880 N N . LEU B 1 204 ? 13.734 -1.598 -11.273 1 96.44 204 LEU B N 1
ATOM 3881 C CA . LEU B 1 204 ? 13.578 -2.924 -10.688 1 96.44 204 LEU B CA 1
ATOM 3882 C C . LEU B 1 204 ? 12.125 -3.377 -10.75 1 96.44 204 LEU B C 1
ATOM 3884 O O . LEU B 1 204 ? 11.82 -4.539 -10.469 1 96.44 204 LEU B O 1
ATOM 3888 N N . GLY B 1 205 ? 11.195 -2.461 -11.078 1 97.06 205 GLY B N 1
ATOM 3889 C CA . GLY B 1 205 ? 9.82 -2.852 -11.367 1 97.06 205 GLY B CA 1
ATOM 3890 C C . GLY B 1 205 ? 8.891 -2.682 -10.188 1 97.06 205 GLY B C 1
ATOM 3891 O O . GLY B 1 205 ? 9.328 -2.361 -9.078 1 97.06 205 GLY B O 1
ATOM 3892 N N . ALA B 1 206 ? 7.586 -2.924 -10.414 1 97.94 206 ALA B N 1
ATOM 3893 C CA . ALA B 1 206 ? 6.523 -2.744 -9.43 1 97.94 206 ALA B CA 1
ATOM 3894 C C . ALA B 1 206 ? 6.555 -3.852 -8.375 1 97.94 206 ALA B C 1
ATOM 3896 O O . ALA B 1 206 ? 6.219 -3.621 -7.211 1 97.94 206 ALA B O 1
ATOM 3897 N N . ASN B 1 207 ? 6.953 -5.094 -8.773 1 98.25 207 ASN B N 1
ATOM 3898 C CA . ASN B 1 207 ? 7.047 -6.184 -7.812 1 98.25 207 ASN B CA 1
ATOM 3899 C C . ASN B 1 207 ? 8.023 -5.859 -6.688 1 98.25 207 ASN B C 1
ATOM 3901 O O . ASN B 1 207 ? 7.715 -6.055 -5.512 1 98.25 207 ASN B O 1
ATOM 3905 N N . ALA B 1 208 ? 9.148 -5.316 -7.109 1 96.81 208 ALA B N 1
ATOM 3906 C CA . ALA B 1 208 ? 10.172 -4.949 -6.137 1 96.81 208 ALA B CA 1
ATOM 3907 C C . ALA B 1 208 ? 9.68 -3.834 -5.219 1 96.81 208 ALA B C 1
ATOM 3909 O O . ALA B 1 208 ? 9.93 -3.861 -4.012 1 96.81 208 ALA B O 1
ATOM 3910 N N . ARG B 1 209 ? 9.008 -2.855 -5.805 1 97.25 209 ARG B N 1
ATOM 3911 C CA . ARG B 1 209 ? 8.461 -1.762 -5.008 1 97.25 209 ARG B CA 1
ATOM 3912 C C . ARG B 1 209 ? 7.496 -2.285 -3.951 1 97.25 209 ARG B C 1
ATOM 3914 O O . ARG B 1 209 ? 7.559 -1.884 -2.787 1 97.25 209 ARG B O 1
ATOM 3921 N N . ALA B 1 210 ? 6.602 -3.166 -4.344 1 97.69 210 ALA B N 1
ATOM 3922 C CA . ALA B 1 210 ? 5.621 -3.729 -3.418 1 97.69 210 ALA B CA 1
ATOM 3923 C C . ALA B 1 210 ? 6.309 -4.496 -2.291 1 97.69 210 ALA B C 1
ATOM 3925 O O . ALA B 1 210 ? 5.902 -4.398 -1.13 1 97.69 210 ALA B O 1
ATOM 3926 N N . ALA B 1 211 ? 7.312 -5.242 -2.645 1 96.12 211 ALA B N 1
ATOM 3927 C CA . ALA B 1 211 ? 8.07 -5.984 -1.639 1 96.12 211 ALA B CA 1
ATOM 3928 C C . ALA B 1 211 ? 8.758 -5.035 -0.662 1 96.12 211 ALA B C 1
ATOM 3930 O O . ALA B 1 211 ? 8.758 -5.273 0.548 1 96.12 211 ALA B O 1
ATOM 3931 N N . LEU B 1 212 ? 9.32 -4.004 -1.181 1 95.94 212 LEU B N 1
ATOM 3932 C CA . LEU B 1 212 ? 10.023 -3.02 -0.362 1 95.94 212 LEU B CA 1
ATOM 3933 C C . LEU B 1 212 ? 9.07 -2.355 0.625 1 95.94 212 LEU B C 1
ATOM 3935 O O . LEU B 1 212 ? 9.406 -2.188 1.801 1 95.94 212 LEU B O 1
ATOM 3939 N N . VAL B 1 213 ? 7.918 -1.961 0.129 1 97.56 213 VAL B N 1
ATOM 3940 C CA . VAL B 1 213 ? 6.93 -1.317 0.99 1 97.56 213 VAL B CA 1
ATOM 3941 C C . VAL B 1 213 ? 6.48 -2.291 2.076 1 97.56 213 VAL B C 1
ATOM 3943 O O . VAL B 1 213 ? 6.355 -1.914 3.244 1 97.56 213 VAL B O 1
ATOM 3946 N N . THR B 1 214 ? 6.246 -3.521 1.718 1 96.88 214 THR B N 1
ATOM 3947 C CA . THR B 1 214 ? 5.789 -4.543 2.654 1 96.88 214 THR B CA 1
ATOM 3948 C C . THR B 1 214 ? 6.824 -4.777 3.748 1 96.88 214 THR B C 1
ATOM 3950 O O . THR B 1 214 ? 6.488 -4.797 4.934 1 96.88 214 THR B O 1
ATOM 3953 N N . ARG B 1 215 ? 8.016 -4.945 3.344 1 94.5 215 ARG B N 1
ATOM 3954 C CA . ARG B 1 215 ? 9.094 -5.156 4.312 1 94.5 215 ARG B CA 1
ATOM 3955 C C . ARG B 1 215 ? 9.344 -3.893 5.129 1 94.5 215 ARG B C 1
ATOM 3957 O O . ARG B 1 215 ? 9.727 -3.971 6.301 1 94.5 215 ARG B O 1
ATOM 3964 N N . GLY B 1 216 ? 9.203 -2.76 4.461 1 96.12 216 GLY B N 1
ATOM 3965 C CA . GLY B 1 216 ? 9.281 -1.501 5.188 1 96.12 216 GLY B CA 1
ATOM 3966 C C . GLY B 1 216 ? 8.258 -1.389 6.297 1 96.12 216 GLY B C 1
ATOM 3967 O O . GLY B 1 216 ? 8.562 -0.897 7.387 1 96.12 216 GLY B O 1
ATOM 3968 N N . LEU B 1 217 ? 7.066 -1.8 5.988 1 96.69 217 LEU B N 1
ATOM 3969 C CA . LEU B 1 217 ? 6.027 -1.794 7.012 1 96.69 217 LEU B CA 1
ATOM 3970 C C . LEU B 1 217 ? 6.41 -2.705 8.172 1 96.69 217 LEU B C 1
ATOM 3972 O O . LEU B 1 217 ? 6.113 -2.396 9.336 1 96.69 217 LEU B O 1
ATOM 3976 N N . ALA B 1 218 ? 7.031 -3.803 7.902 1 94.56 218 ALA B N 1
ATOM 3977 C CA . ALA B 1 218 ? 7.516 -4.688 8.961 1 94.56 218 ALA B CA 1
ATOM 3978 C C . ALA B 1 218 ? 8.539 -3.98 9.844 1 94.56 218 ALA B C 1
ATOM 3980 O O . ALA B 1 218 ? 8.539 -4.152 11.062 1 94.56 218 ALA B O 1
ATOM 3981 N N . GLU B 1 219 ? 9.406 -3.213 9.234 1 96.25 219 GLU B N 1
ATOM 3982 C CA . GLU B 1 219 ? 10.383 -2.443 10 1 96.25 219 GLU B CA 1
ATOM 3983 C C . GLU B 1 219 ? 9.703 -1.434 10.914 1 96.25 219 GLU B C 1
ATOM 3985 O O . GLU B 1 219 ? 10.062 -1.312 12.086 1 96.25 219 GLU B O 1
ATOM 3990 N N . ILE B 1 220 ? 8.719 -0.751 10.352 1 96.69 220 ILE B N 1
ATOM 3991 C CA . ILE B 1 220 ? 7.969 0.231 11.133 1 96.69 220 ILE B CA 1
ATOM 3992 C C . ILE B 1 220 ? 7.289 -0.456 12.312 1 96.69 220 ILE B C 1
ATOM 3994 O O . ILE B 1 220 ? 7.293 0.068 13.43 1 96.69 220 ILE B O 1
ATOM 3998 N N . SER B 1 221 ? 6.727 -1.566 12.039 1 95.81 221 SER B N 1
ATOM 3999 C CA . SER B 1 221 ? 6 -2.301 13.07 1 95.81 221 SER B CA 1
ATOM 4000 C C . SER B 1 221 ? 6.934 -2.76 14.18 1 95.81 221 SER B C 1
ATOM 4002 O O . SER B 1 221 ? 6.578 -2.697 15.359 1 95.81 221 SER B O 1
ATOM 4004 N N . ARG B 1 222 ? 8.141 -3.225 13.82 1 96.5 222 ARG B N 1
ATOM 4005 C CA . ARG B 1 222 ? 9.109 -3.656 14.812 1 96.5 222 ARG B CA 1
ATOM 4006 C C . ARG B 1 222 ? 9.539 -2.492 15.703 1 96.5 222 ARG B C 1
ATOM 4008 O O . ARG B 1 222 ? 9.578 -2.623 16.922 1 96.5 222 ARG B O 1
ATOM 4015 N N . LEU B 1 223 ? 9.836 -1.417 15.07 1 97.62 223 LEU B N 1
ATOM 4016 C CA . LEU B 1 223 ? 10.227 -0.249 15.852 1 97.62 223 LEU B CA 1
ATOM 4017 C C . LEU B 1 223 ? 9.062 0.261 16.688 1 97.62 223 LEU B C 1
ATOM 4019 O O . LEU B 1 223 ? 9.25 0.645 17.844 1 97.62 223 LEU B O 1
ATOM 4023 N N . GLY B 1 224 ? 7.84 0.35 16.062 1 97.81 224 GLY B N 1
ATOM 4024 C CA . GLY B 1 224 ? 6.66 0.76 16.812 1 97.81 224 GLY B CA 1
ATOM 4025 C C . GLY B 1 224 ? 6.418 -0.073 18.062 1 97.81 224 GLY B C 1
ATOM 4026 O O . GLY B 1 224 ? 6.105 0.467 19.125 1 97.81 224 GLY B O 1
ATOM 4027 N N . ALA B 1 225 ? 6.586 -1.348 17.938 1 97.12 225 ALA B N 1
ATOM 4028 C CA . ALA B 1 225 ? 6.41 -2.248 19.062 1 97.12 225 ALA B CA 1
ATOM 4029 C C . ALA B 1 225 ? 7.41 -1.934 20.172 1 97.12 225 ALA B C 1
ATOM 4031 O O . ALA B 1 225 ? 7.047 -1.891 21.359 1 97.12 225 ALA B O 1
ATOM 4032 N N . ALA B 1 226 ? 8.617 -1.721 19.812 1 97.69 226 ALA B N 1
ATOM 4033 C CA . ALA B 1 226 ? 9.672 -1.414 20.781 1 97.69 226 ALA B CA 1
ATOM 4034 C C . ALA B 1 226 ? 9.391 -0.102 21.5 1 97.69 226 ALA B C 1
ATOM 4036 O O . ALA B 1 226 ? 9.773 0.068 22.672 1 97.69 226 ALA B O 1
ATOM 4037 N N . LEU B 1 227 ? 8.633 0.801 20.844 1 97.62 227 LEU B N 1
ATOM 4038 C CA . LEU B 1 227 ? 8.406 2.139 21.391 1 97.62 227 LEU B CA 1
ATOM 4039 C C . LEU B 1 227 ? 7.039 2.232 22.047 1 97.62 227 LEU B C 1
ATOM 4041 O O . LEU B 1 227 ? 6.66 3.289 22.562 1 97.62 227 LEU B O 1
ATOM 4045 N N . GLY B 1 228 ? 6.262 1.182 21.953 1 97.25 228 GLY B N 1
ATOM 4046 C CA . GLY B 1 228 ? 4.973 1.12 22.625 1 97.25 228 GLY B CA 1
ATOM 4047 C C . GLY B 1 228 ? 3.83 1.642 21.781 1 97.25 228 GLY B C 1
ATOM 4048 O O . GLY B 1 228 ? 2.764 1.97 22.297 1 97.25 228 GLY B O 1
ATOM 4049 N N . ALA B 1 229 ? 4.02 1.724 20.5 1 97.56 229 ALA B N 1
ATOM 4050 C CA . ALA B 1 229 ? 2.953 2.137 19.594 1 97.56 229 ALA B CA 1
ATOM 4051 C C . ALA B 1 229 ? 1.893 1.048 19.453 1 97.56 229 ALA B C 1
ATOM 4053 O O . ALA B 1 229 ? 2.188 -0.138 19.625 1 97.56 229 ALA B O 1
ATOM 4054 N N . ASP B 1 230 ? 0.706 1.461 19.219 1 95.62 230 ASP B N 1
ATOM 4055 C CA . ASP B 1 230 ? -0.369 0.53 18.891 1 95.62 230 ASP B CA 1
ATOM 4056 C C . ASP B 1 230 ? -0.178 -0.063 17.5 1 95.62 230 ASP B C 1
ATOM 4058 O O . ASP B 1 230 ? -0.152 0.667 16.516 1 95.62 230 ASP B O 1
ATOM 4062 N N . PRO B 1 231 ? -0.071 -1.39 17.391 1 93.12 231 PRO B N 1
ATOM 4063 C CA . PRO B 1 231 ? 0.108 -2.018 16.094 1 93.12 231 PRO B CA 1
ATOM 4064 C C . PRO B 1 231 ? -1.008 -1.666 15.102 1 93.12 231 PRO B C 1
ATOM 4066 O O . PRO B 1 231 ? -0.77 -1.582 13.898 1 93.12 231 PRO B O 1
ATOM 4069 N N . GLN B 1 232 ? -2.156 -1.426 15.547 1 93.06 232 GLN B N 1
ATOM 4070 C CA . GLN B 1 232 ? -3.293 -1.104 14.695 1 93.06 232 GLN B CA 1
ATOM 4071 C C . GLN B 1 232 ? -3.121 0.266 14.047 1 93.06 232 GLN B C 1
ATOM 4073 O O . GLN B 1 232 ? -3.596 0.495 12.93 1 93.06 232 GLN B O 1
ATOM 4078 N N . THR B 1 233 ? -2.426 1.128 14.766 1 95.75 233 THR B N 1
ATOM 4079 C CA . THR B 1 233 ? -2.15 2.451 14.211 1 95.75 233 THR B CA 1
ATOM 4080 C C . THR B 1 233 ? -1.251 2.352 12.984 1 95.75 233 THR B C 1
ATOM 4082 O O . THR B 1 233 ? -1.479 3.037 11.984 1 95.75 233 THR B O 1
ATOM 4085 N N . LEU B 1 234 ? -0.348 1.442 13 1 95.94 234 LEU B N 1
ATOM 4086 C CA . LEU B 1 234 ? 0.685 1.364 11.977 1 95.94 234 LEU B CA 1
ATOM 4087 C C . LEU B 1 234 ? 0.156 0.671 10.727 1 95.94 234 LEU B C 1
ATOM 4089 O O . LEU B 1 234 ? 0.715 0.833 9.641 1 95.94 234 LEU B O 1
ATOM 4093 N N . ILE B 1 235 ? -0.946 -0.049 10.82 1 94.69 235 ILE B N 1
ATOM 4094 C CA . ILE B 1 235 ? -1.537 -0.657 9.633 1 94.69 235 ILE B CA 1
ATOM 4095 C C . ILE B 1 235 ? -2.764 0.143 9.195 1 94.69 235 ILE B C 1
ATOM 4097 O O . ILE B 1 235 ? -3.502 -0.276 8.305 1 94.69 235 ILE B O 1
ATOM 4101 N N . GLY B 1 236 ? -3.018 1.259 9.875 1 96.31 236 GLY B N 1
ATOM 4102 C CA . GLY B 1 236 ? -4.102 2.164 9.531 1 96.31 236 GLY B CA 1
ATOM 4103 C C . GLY B 1 236 ? -3.666 3.299 8.625 1 96.31 236 GLY B C 1
ATOM 4104 O O . GLY B 1 236 ? -2.707 3.16 7.863 1 96.31 236 GLY B O 1
ATOM 4105 N N . LEU B 1 237 ? -4.391 4.398 8.727 1 97.5 237 LEU B N 1
ATOM 4106 C CA . LEU B 1 237 ? -4.176 5.551 7.859 1 97.5 237 LEU B CA 1
ATOM 4107 C C . LEU B 1 237 ? -2.803 6.168 8.102 1 97.5 237 LEU B C 1
ATOM 4109 O O . LEU B 1 237 ? -2.059 6.43 7.156 1 97.5 237 LEU B O 1
ATOM 4113 N N . ALA B 1 238 ? -2.418 6.305 9.344 1 97.5 238 ALA B N 1
ATOM 4114 C CA . ALA B 1 238 ? -1.204 7.031 9.703 1 97.5 238 ALA B CA 1
ATOM 4115 C C . ALA B 1 238 ? 0.036 6.172 9.484 1 97.5 238 ALA B C 1
ATOM 4117 O O . ALA B 1 238 ? 1.162 6.672 9.523 1 97.5 238 ALA B O 1
ATOM 4118 N N . GLY B 1 239 ? -0.124 4.91 9.32 1 96.81 239 GLY B N 1
ATOM 4119 C CA . GLY B 1 239 ? 0.951 3.982 9.016 1 96.81 239 GLY B CA 1
ATOM 4120 C C . GLY B 1 239 ? 0.943 3.518 7.566 1 96.81 239 GLY B C 1
ATOM 4121 O O . GLY B 1 239 ? 1.458 4.207 6.684 1 96.81 239 GLY B O 1
ATOM 4122 N N . MET B 1 240 ? 0.261 2.473 7.32 1 97.31 240 MET B N 1
ATOM 4123 C CA . MET B 1 240 ? 0.229 1.819 6.016 1 97.31 240 MET B CA 1
ATOM 4124 C C . MET B 1 240 ? -0.367 2.742 4.957 1 97.31 240 MET B C 1
ATOM 4126 O O . MET B 1 240 ? 0.146 2.828 3.842 1 97.31 240 MET B O 1
ATOM 4130 N N . GLY B 1 241 ? -1.435 3.408 5.297 1 97.94 241 GLY B N 1
ATOM 4131 C CA . GLY B 1 241 ? -2.062 4.301 4.336 1 97.94 241 GLY B CA 1
ATOM 4132 C C . GLY B 1 241 ? -1.127 5.379 3.822 1 97.94 241 GLY B C 1
ATOM 4133 O O . GLY B 1 241 ? -0.995 5.57 2.611 1 97.94 241 GLY B O 1
ATOM 4134 N N . ASP B 1 242 ? -0.542 6.062 4.77 1 98.38 242 ASP B N 1
ATOM 4135 C CA . ASP B 1 242 ? 0.372 7.137 4.402 1 98.38 242 ASP B CA 1
ATOM 4136 C C . ASP B 1 242 ? 1.613 6.59 3.701 1 98.38 242 ASP B C 1
ATOM 4138 O O . ASP B 1 242 ? 2.137 7.215 2.775 1 98.38 242 ASP B O 1
ATOM 4142 N N . LEU B 1 243 ? 2.062 5.457 4.156 1 97.94 243 LEU B N 1
ATOM 4143 C CA . LEU B 1 243 ? 3.193 4.773 3.541 1 97.94 243 LEU B CA 1
ATOM 4144 C C . LEU B 1 243 ? 2.906 4.457 2.076 1 97.94 243 LEU B C 1
ATOM 4146 O O . LEU B 1 243 ? 3.723 4.754 1.201 1 97.94 243 LEU B O 1
ATOM 4150 N N . LEU B 1 244 ? 1.783 3.898 1.844 1 97.69 244 LEU B N 1
ATOM 4151 C CA . LEU B 1 244 ? 1.386 3.523 0.492 1 97.69 244 LEU B CA 1
ATOM 4152 C C . LEU B 1 244 ? 1.312 4.746 -0.414 1 97.69 244 LEU B C 1
ATOM 4154 O O . LEU B 1 244 ? 1.844 4.734 -1.526 1 97.69 244 LEU B O 1
ATOM 4158 N N . LEU B 1 245 ? 0.665 5.766 0.048 1 98.19 245 LEU B N 1
ATOM 4159 C CA . LEU B 1 245 ? 0.51 6.988 -0.736 1 98.19 245 LEU B CA 1
ATOM 4160 C C . LEU B 1 245 ? 1.869 7.551 -1.136 1 98.19 245 LEU B C 1
ATOM 4162 O O . LEU B 1 245 ? 2.105 7.836 -2.312 1 98.19 245 LEU B O 1
ATOM 4166 N N . THR B 1 246 ? 2.723 7.664 -0.172 1 98 246 THR B N 1
ATOM 4167 C CA . THR B 1 246 ? 4.004 8.344 -0.343 1 98 246 THR B CA 1
ATOM 4168 C C . THR B 1 246 ? 4.957 7.5 -1.181 1 98 246 THR B C 1
ATOM 4170 O O . THR B 1 246 ? 5.773 8.039 -1.934 1 98 246 THR B O 1
ATOM 4173 N N . CYS B 1 247 ? 4.816 6.191 -1.168 1 98.19 247 CYS B N 1
ATOM 4174 C CA . CYS B 1 247 ? 5.762 5.293 -1.819 1 98.19 247 CYS B CA 1
ATOM 4175 C C . CYS B 1 247 ? 5.332 4.996 -3.252 1 98.19 247 CYS B C 1
ATOM 4177 O O . CYS B 1 247 ? 6.086 4.391 -4.016 1 98.19 247 CYS B O 1
ATOM 4179 N N . THR B 1 248 ? 4.098 5.445 -3.67 1 97 248 THR B N 1
ATOM 4180 C CA . THR B 1 248 ? 3.607 4.961 -4.957 1 97 248 THR B CA 1
ATOM 4181 C C . THR B 1 248 ? 3.227 6.129 -5.863 1 97 248 THR B C 1
ATOM 4183 O O . THR B 1 248 ? 2.846 5.926 -7.016 1 97 248 THR B O 1
ATOM 4186 N N . ASP B 1 249 ? 3.332 7.344 -5.379 1 95.56 249 ASP B N 1
ATOM 4187 C CA . ASP B 1 249 ? 2.881 8.484 -6.168 1 95.56 249 ASP B CA 1
ATOM 4188 C C . ASP B 1 249 ? 3.984 9.531 -6.301 1 95.56 249 ASP B C 1
ATOM 4190 O O . ASP B 1 249 ? 4.707 9.805 -5.34 1 95.56 249 ASP B O 1
ATOM 4194 N N . ASP B 1 250 ? 4.074 10.141 -7.43 1 93.5 250 ASP B N 1
ATOM 4195 C CA . ASP B 1 250 ? 5.18 11.047 -7.711 1 93.5 250 ASP B CA 1
ATOM 4196 C C . ASP B 1 250 ? 4.914 12.438 -7.129 1 93.5 250 ASP B C 1
ATOM 4198 O O . ASP B 1 250 ? 5.785 13.305 -7.156 1 93.5 250 ASP B O 1
ATOM 4202 N N . GLN B 1 251 ? 3.768 12.656 -6.516 1 92.94 251 GLN B N 1
ATOM 4203 C CA . GLN B 1 251 ? 3.58 13.867 -5.723 1 92.94 251 GLN B CA 1
ATOM 4204 C C . GLN B 1 251 ? 4.492 13.867 -4.5 1 92.94 251 GLN B C 1
ATOM 4206 O O . GLN B 1 251 ? 4.688 14.906 -3.869 1 92.94 251 GLN B O 1
ATOM 4211 N N . SER B 1 252 ? 4.992 12.734 -4.164 1 95.62 252 SER B N 1
ATOM 4212 C CA . SER B 1 252 ? 5.93 12.617 -3.053 1 95.62 252 SER B CA 1
ATOM 4213 C C . SER B 1 252 ? 7.312 13.125 -3.443 1 95.62 252 SER B C 1
ATOM 4215 O O . SER B 1 252 ? 7.98 12.523 -4.293 1 95.62 252 SER B O 1
ATOM 4217 N N . ARG B 1 253 ? 7.77 14.148 -2.766 1 94.5 253 ARG B N 1
ATOM 4218 C CA . ARG B 1 253 ? 9.102 14.703 -2.984 1 94.5 253 ARG B CA 1
ATOM 4219 C C . ARG B 1 253 ? 10.188 13.688 -2.613 1 94.5 253 ARG B C 1
ATOM 4221 O O . ARG B 1 253 ? 11.242 13.641 -3.25 1 94.5 253 ARG B O 1
ATOM 4228 N N . ASN B 1 254 ? 9.922 12.883 -1.587 1 96.5 254 ASN B N 1
ATOM 4229 C CA . ASN B 1 254 ? 10.867 11.875 -1.14 1 96.5 254 ASN B CA 1
ATOM 4230 C C . ASN B 1 254 ? 11.047 10.773 -2.184 1 96.5 254 ASN B C 1
ATOM 4232 O O . ASN B 1 254 ? 12.172 10.336 -2.439 1 96.5 254 ASN B O 1
ATOM 4236 N N . ARG B 1 255 ? 9.922 10.352 -2.789 1 97.5 255 ARG B N 1
ATOM 4237 C CA . ARG B 1 255 ? 9.992 9.344 -3.842 1 97.5 255 ARG B CA 1
ATOM 4238 C C . ARG B 1 255 ? 10.742 9.875 -5.059 1 97.5 255 ARG B C 1
ATOM 4240 O O . ARG B 1 255 ? 11.555 9.156 -5.648 1 97.5 255 ARG B O 1
ATOM 4247 N N . ARG B 1 256 ? 10.484 11.141 -5.438 1 97.12 256 ARG B N 1
ATOM 4248 C CA . ARG B 1 256 ? 11.164 11.742 -6.582 1 97.12 256 ARG B CA 1
ATOM 4249 C C . ARG B 1 256 ? 12.664 11.844 -6.336 1 97.12 256 ARG B C 1
ATOM 4251 O O . ARG B 1 256 ? 13.469 11.617 -7.246 1 97.12 256 ARG B O 1
ATOM 4258 N N . PHE B 1 257 ? 13 12.219 -5.105 1 97.38 257 PHE B N 1
ATOM 4259 C CA . PHE B 1 257 ? 14.406 12.242 -4.711 1 97.38 257 PHE B CA 1
ATOM 4260 C C . PHE B 1 257 ? 15.039 10.867 -4.898 1 97.38 257 PHE B C 1
ATOM 4262 O O . PHE B 1 257 ? 16.078 10.742 -5.543 1 97.38 257 PHE B O 1
ATOM 4269 N N . GLY B 1 258 ? 14.391 9.805 -4.398 1 97.38 258 GLY B N 1
ATOM 4270 C CA . GLY B 1 258 ? 14.883 8.445 -4.57 1 97.38 258 GLY B CA 1
ATOM 4271 C C . GLY B 1 258 ? 15 8.031 -6.023 1 97.38 258 GLY B C 1
ATOM 4272 O O . GLY B 1 258 ? 15.977 7.391 -6.414 1 97.38 258 GLY B O 1
ATOM 4273 N N . PHE B 1 259 ? 13.984 8.383 -6.801 1 97.94 259 PHE B N 1
ATOM 4274 C CA . PHE B 1 259 ? 13.977 8.039 -8.219 1 97.94 259 PHE B CA 1
ATOM 4275 C C . PHE B 1 259 ? 15.195 8.625 -8.922 1 97.94 259 PHE B C 1
ATOM 4277 O O . PHE B 1 259 ? 15.844 7.941 -9.719 1 97.94 259 PHE B O 1
ATOM 4284 N N . ALA B 1 260 ? 15.492 9.922 -8.602 1 97.38 260 ALA B N 1
ATOM 4285 C CA . ALA B 1 260 ? 16.656 10.586 -9.18 1 97.38 260 ALA B CA 1
ATOM 4286 C C . ALA B 1 260 ? 17.938 9.867 -8.789 1 97.38 260 ALA B C 1
ATOM 4288 O O . ALA B 1 260 ? 18.844 9.703 -9.625 1 97.38 260 ALA B O 1
ATOM 4289 N N . LEU B 1 261 ? 18.062 9.438 -7.508 1 97 261 LEU B N 1
ATOM 4290 C CA . LEU B 1 261 ? 19.219 8.656 -7.082 1 97 261 LEU B CA 1
ATOM 4291 C C . LEU B 1 261 ? 19.344 7.379 -7.91 1 97 261 LEU B C 1
ATOM 4293 O O . LEU B 1 261 ? 20.438 7.035 -8.359 1 97 261 LEU B O 1
ATOM 4297 N N . GLY B 1 262 ? 18.219 6.703 -8.094 1 97.31 262 GLY B N 1
ATOM 4298 C CA . GLY B 1 262 ? 18.203 5.473 -8.875 1 97.31 262 GLY B CA 1
ATOM 4299 C C . GLY B 1 262 ? 18.641 5.672 -10.312 1 97.31 262 GLY B C 1
ATOM 4300 O O . GLY B 1 262 ? 19.219 4.77 -10.922 1 97.31 262 GLY B O 1
ATOM 4301 N N . GLN B 1 263 ? 18.359 6.844 -10.789 1 97.38 263 GLN B N 1
ATOM 4302 C CA . GLN B 1 263 ? 18.719 7.168 -12.172 1 97.38 263 GLN B CA 1
ATOM 4303 C C . GLN B 1 263 ? 20.188 7.555 -12.273 1 97.38 263 GLN B C 1
ATOM 4305 O O . GLN B 1 263 ? 20.672 7.871 -13.367 1 97.38 263 GLN B O 1
ATOM 4310 N N . GLY B 1 264 ? 20.906 7.633 -11.156 1 95.69 264 GLY B N 1
ATOM 4311 C CA . GLY B 1 264 ? 22.359 7.824 -11.188 1 95.69 264 GLY B CA 1
ATOM 4312 C C . GLY B 1 264 ? 22.781 9.188 -10.68 1 95.69 264 GLY B C 1
ATOM 4313 O O . GLY B 1 264 ? 23.984 9.484 -10.633 1 95.69 264 GLY B O 1
ATOM 4314 N N . ALA B 1 265 ? 21.859 10.008 -10.258 1 95.75 265 ALA B N 1
ATOM 4315 C CA . ALA B 1 265 ? 22.219 11.32 -9.719 1 95.75 265 ALA B CA 1
ATOM 4316 C C . ALA B 1 265 ? 22.953 11.18 -8.391 1 95.75 265 ALA B C 1
ATOM 4318 O O . ALA B 1 265 ? 22.734 10.227 -7.645 1 95.75 265 ALA B O 1
ATOM 4319 N N . THR B 1 266 ? 23.812 12.117 -8.117 1 94.5 266 THR B N 1
ATOM 4320 C CA . THR B 1 266 ? 24.375 12.211 -6.777 1 94.5 266 THR B CA 1
ATOM 4321 C C . THR B 1 266 ? 23.344 12.719 -5.777 1 94.5 266 THR B C 1
ATOM 4323 O O . THR B 1 266 ? 22.297 13.234 -6.168 1 94.5 266 THR B O 1
ATOM 4326 N N . VAL B 1 267 ? 23.656 12.57 -4.566 1 93.25 267 VAL B N 1
ATOM 4327 C CA . VAL B 1 267 ? 22.75 13.039 -3.525 1 93.25 267 VAL B CA 1
ATOM 4328 C C . VAL B 1 267 ? 22.5 14.539 -3.689 1 93.25 267 VAL B C 1
ATOM 4330 O O . VAL B 1 267 ? 21.359 14.992 -3.633 1 93.25 267 VAL B O 1
ATOM 4333 N N . GLU B 1 268 ? 23.516 15.281 -3.939 1 92.56 268 GLU B N 1
ATOM 4334 C CA . GLU B 1 268 ? 23.438 16.734 -4.094 1 92.56 268 GLU B CA 1
ATOM 4335 C C . GLU B 1 268 ? 22.578 17.109 -5.289 1 92.56 268 GLU B C 1
ATOM 4337 O O . GLU B 1 268 ? 21.688 17.969 -5.172 1 92.56 268 GLU B O 1
ATOM 4342 N N . THR B 1 269 ? 22.828 16.484 -6.375 1 94.75 269 THR B N 1
ATOM 4343 C CA . THR B 1 269 ? 22.094 16.797 -7.598 1 94.75 269 THR B CA 1
ATOM 4344 C C . THR B 1 269 ? 20.625 16.359 -7.477 1 94.75 269 THR B C 1
ATOM 4346 O O . THR B 1 269 ? 19.734 17.031 -8.008 1 94.75 269 THR B O 1
ATOM 4349 N N . ALA B 1 270 ? 20.406 15.195 -6.836 1 94.69 270 ALA B N 1
ATOM 4350 C CA . ALA B 1 270 ? 19.047 14.711 -6.625 1 94.69 270 ALA B CA 1
ATOM 4351 C C . ALA B 1 270 ? 18.25 15.68 -5.75 1 94.69 270 ALA B C 1
ATOM 4353 O O . ALA B 1 270 ? 17.078 15.969 -6.031 1 94.69 270 ALA B O 1
ATOM 4354 N N . LEU B 1 271 ? 18.844 16.203 -4.68 1 92.62 271 LEU B N 1
ATOM 4355 C CA . LEU B 1 271 ? 18.188 17.172 -3.807 1 92.62 271 LEU B CA 1
ATOM 4356 C C . LEU B 1 271 ? 17.844 18.453 -4.57 1 92.62 271 LEU B C 1
ATOM 4358 O O . LEU B 1 271 ? 16.75 18.984 -4.418 1 92.62 271 LEU B O 1
ATOM 4362 N N . ALA B 1 272 ? 18.703 18.875 -5.406 1 91.75 272 ALA B N 1
ATOM 4363 C CA . ALA B 1 272 ? 18.5 20.094 -6.191 1 91.75 272 ALA B CA 1
ATOM 4364 C C . ALA B 1 272 ? 17.375 19.922 -7.199 1 91.75 272 ALA B C 1
ATOM 4366 O O . ALA B 1 272 ? 16.625 20.859 -7.484 1 91.75 272 ALA B O 1
ATOM 4367 N N . SER B 1 273 ? 17.25 18.734 -7.727 1 90.56 273 SER B N 1
ATOM 4368 C CA . SER B 1 273 ? 16.25 18.469 -8.758 1 90.56 273 SER B CA 1
ATOM 4369 C C . SER B 1 273 ? 14.844 18.531 -8.188 1 90.56 273 SER B C 1
ATOM 4371 O O . SER B 1 273 ? 13.898 18.875 -8.891 1 90.56 273 SER B O 1
ATOM 4373 N N . VAL B 1 274 ? 14.68 18.141 -6.98 1 88.75 274 VAL B N 1
ATOM 4374 C CA . VAL B 1 274 ? 13.359 18.156 -6.355 1 88.75 274 VAL B CA 1
ATOM 4375 C C . VAL B 1 274 ? 12.977 19.578 -5.969 1 88.75 274 VAL B C 1
ATOM 4377 O O . VAL B 1 274 ? 11.812 19.969 -6.07 1 88.75 274 VAL B O 1
ATOM 4380 N N . GLY B 1 275 ? 14 20.406 -5.672 1 76.94 275 GLY B N 1
ATOM 4381 C CA . GLY B 1 275 ? 13.805 21.844 -5.457 1 76.94 275 GLY B CA 1
ATOM 4382 C C . GLY B 1 275 ? 13.125 22.156 -4.141 1 76.94 275 GLY B C 1
ATOM 4383 O O . GLY B 1 275 ? 12.664 23.281 -3.928 1 76.94 275 GLY B O 1
ATOM 4384 N N . SER B 1 276 ? 12.828 21.312 -3.316 1 76.19 276 SER B N 1
ATOM 4385 C CA . SER B 1 276 ? 12.18 21.516 -2.025 1 76.19 276 SER B CA 1
ATOM 4386 C C . SER B 1 276 ? 12.75 20.594 -0.962 1 76.19 276 SER B C 1
ATOM 4388 O O . SER B 1 276 ? 13.641 19.781 -1.247 1 76.19 276 SER B O 1
ATOM 4390 N N . THR B 1 277 ? 12.32 20.875 0.187 1 76.5 277 THR B N 1
ATOM 4391 C CA . THR B 1 277 ? 12.797 20.109 1.323 1 76.5 277 THR B CA 1
ATOM 4392 C C . THR B 1 277 ? 12.414 18.641 1.175 1 76.5 277 THR B C 1
ATOM 4394 O O . THR B 1 277 ? 11.258 18.312 0.904 1 76.5 277 THR B O 1
ATOM 4397 N N . VAL B 1 278 ? 13.469 17.766 1.284 1 87.75 278 VAL B N 1
ATOM 4398 C CA . VAL B 1 278 ? 13.289 16.312 1.299 1 87.75 278 VAL B CA 1
ATOM 4399 C C . VAL B 1 278 ? 13.453 15.789 2.721 1 87.75 278 VAL B C 1
ATOM 4401 O O . VAL B 1 278 ? 14.578 15.625 3.201 1 87.75 278 VAL B O 1
ATOM 4404 N N . GLU B 1 279 ? 12.391 15.461 3.363 1 88.12 279 GLU B N 1
ATOM 4405 C CA . GLU B 1 279 ? 12.383 15.047 4.766 1 88.12 279 GLU B CA 1
ATOM 4406 C C . GLU B 1 279 ? 13.047 13.688 4.941 1 88.12 279 GLU B C 1
ATOM 4408 O O . GLU B 1 279 ? 13.703 13.438 5.957 1 88.12 279 GLU B O 1
ATOM 4413 N N . GLY B 1 280 ? 12.914 12.836 3.945 1 88.81 280 GLY B N 1
ATOM 4414 C CA . GLY B 1 280 ? 13.391 11.469 4.035 1 88.81 280 GLY B CA 1
ATOM 4415 C C . GLY B 1 280 ? 14.898 11.375 4.215 1 88.81 280 GLY B C 1
ATOM 4416 O O . GLY B 1 280 ? 15.391 10.5 4.93 1 88.81 280 GLY B O 1
ATOM 4417 N N . ALA B 1 281 ? 15.578 12.258 3.604 1 86.75 281 ALA B N 1
ATOM 4418 C CA . ALA B 1 281 ? 17.031 12.258 3.711 1 86.75 281 ALA B CA 1
ATOM 4419 C C . ALA B 1 281 ? 17.484 12.586 5.133 1 86.75 281 ALA B C 1
ATOM 4421 O O . ALA B 1 281 ? 18.344 11.906 5.695 1 86.75 281 ALA B O 1
ATOM 4422 N N . ARG B 1 282 ? 16.875 13.531 5.727 1 87.69 282 ARG B N 1
ATOM 4423 C CA . ARG B 1 282 ? 17.203 13.93 7.09 1 87.69 282 ARG B CA 1
ATOM 4424 C C . ARG B 1 282 ? 16.703 12.898 8.094 1 87.69 282 ARG B C 1
ATOM 4426 O O . ARG B 1 282 ? 17.422 12.523 9.016 1 87.69 282 ARG B O 1
ATOM 4433 N N . THR B 1 283 ? 15.516 12.453 7.91 1 93.38 283 THR B N 1
ATOM 4434 C CA . THR B 1 283 ? 14.859 11.531 8.828 1 93.38 283 THR B CA 1
ATOM 4435 C C . THR B 1 283 ? 15.602 10.203 8.883 1 93.38 283 THR B C 1
ATOM 4437 O O . THR B 1 283 ? 15.562 9.508 9.906 1 93.38 283 THR B O 1
ATOM 4440 N N . ALA B 1 284 ? 16.297 9.867 7.777 1 95.06 284 ALA B N 1
ATOM 4441 C CA . ALA B 1 284 ? 17.016 8.594 7.738 1 95.06 284 ALA B CA 1
ATOM 4442 C C . ALA B 1 284 ? 18.062 8.523 8.844 1 95.06 284 ALA B C 1
ATOM 4444 O O . ALA B 1 284 ? 18.203 7.492 9.508 1 95.06 284 ALA B O 1
ATOM 4445 N N . ALA B 1 285 ? 18.75 9.641 9.055 1 94 285 ALA B N 1
ATOM 4446 C CA . ALA B 1 285 ? 19.766 9.688 10.109 1 94 285 ALA B CA 1
ATOM 4447 C C . ALA B 1 285 ? 19.125 9.602 11.492 1 94 285 ALA B C 1
ATOM 4449 O O . ALA B 1 285 ? 19.625 8.898 12.375 1 94 285 ALA B O 1
ATOM 4450 N N . GLU B 1 286 ? 18.109 10.359 11.68 1 95.19 286 GLU B N 1
ATOM 4451 C CA . GLU B 1 286 ? 17.391 10.359 12.953 1 95.19 286 GLU B CA 1
ATOM 4452 C C . GLU B 1 286 ? 16.828 8.977 13.273 1 95.19 286 GLU B C 1
ATOM 4454 O O . GLU B 1 286 ? 16.938 8.516 14.414 1 95.19 286 GLU B O 1
ATOM 4459 N N . LEU B 1 287 ? 16.266 8.344 12.281 1 95.69 287 LEU B N 1
ATOM 4460 C CA . LEU B 1 287 ? 15.672 7.027 12.445 1 95.69 287 LEU B CA 1
ATOM 4461 C C . LEU B 1 287 ? 16.734 5.98 12.766 1 95.69 287 LEU B C 1
ATOM 4463 O O . LEU B 1 287 ? 16.5 5.066 13.555 1 95.69 287 LEU B O 1
ATOM 4467 N N . HIS B 1 288 ? 17.859 6.09 12.109 1 94.94 288 HIS B N 1
ATOM 4468 C CA . HIS B 1 288 ? 18.969 5.191 12.406 1 94.94 288 HIS B CA 1
ATOM 4469 C C . HIS B 1 288 ? 19.359 5.266 13.875 1 94.94 288 HIS B C 1
ATOM 4471 O O . HIS B 1 288 ? 19.516 4.234 14.531 1 94.94 288 HIS B O 1
ATOM 4477 N N . SER B 1 289 ? 19.5 6.461 14.336 1 94.38 289 SER B N 1
ATOM 4478 C CA . SER B 1 289 ? 19.875 6.672 15.734 1 94.38 289 SER B CA 1
ATOM 4479 C C . SER B 1 289 ? 18.812 6.125 16.672 1 94.38 289 SER B C 1
ATOM 4481 O O . SER B 1 289 ? 19.125 5.5 17.688 1 94.38 289 SER B O 1
ATOM 4483 N N . LEU B 1 290 ? 17.562 6.414 16.406 1 95.62 290 LEU B N 1
ATOM 4484 C CA . LEU B 1 290 ? 16.438 5.953 17.219 1 95.62 290 LEU B CA 1
ATOM 4485 C C . LEU B 1 290 ? 16.406 4.43 17.266 1 95.62 290 LEU B C 1
ATOM 4487 O O . LEU B 1 290 ? 16.219 3.846 18.344 1 95.62 290 LEU B O 1
ATOM 4491 N N . ALA B 1 291 ? 16.516 3.777 16.109 1 96.69 291 ALA B N 1
ATOM 4492 C CA . ALA B 1 291 ? 16.484 2.318 16.016 1 96.69 291 ALA B CA 1
ATOM 4493 C C . ALA B 1 291 ? 17.641 1.7 16.797 1 96.69 291 ALA B C 1
ATOM 4495 O O . ALA B 1 291 ? 17.453 0.703 17.5 1 96.69 291 ALA B O 1
ATOM 4496 N N . GLU B 1 292 ? 18.812 2.318 16.703 1 95.44 292 GLU B N 1
ATOM 4497 C CA . GLU B 1 292 ? 19.984 1.829 17.422 1 95.44 292 GLU B CA 1
ATOM 4498 C C . GLU B 1 292 ? 19.781 1.91 18.922 1 95.44 292 GLU B C 1
ATOM 4500 O O . GLU B 1 292 ? 20.125 0.978 19.656 1 95.44 292 GLU B O 1
ATOM 4505 N N . ARG B 1 293 ? 19.281 2.988 19.375 1 95.75 293 ARG B N 1
ATOM 4506 C CA . ARG B 1 293 ? 19.047 3.191 20.797 1 95.75 293 ARG B CA 1
ATOM 4507 C C . ARG B 1 293 ? 18.109 2.117 21.344 1 95.75 293 ARG B C 1
ATOM 4509 O O . ARG B 1 293 ? 18.203 1.77 22.531 1 95.75 293 ARG B O 1
ATOM 4516 N N . HIS B 1 294 ? 17.266 1.603 20.578 1 96.75 294 HIS B N 1
ATOM 4517 C CA . HIS B 1 294 ? 16.297 0.627 21.031 1 96.75 294 HIS B CA 1
ATOM 4518 C C . HIS B 1 294 ? 16.625 -0.772 20.531 1 96.75 294 HIS B C 1
ATOM 4520 O O . HIS B 1 294 ? 15.82 -1.696 20.672 1 96.75 294 HIS B O 1
ATOM 4526 N N . SER B 1 295 ? 17.734 -0.975 19.797 1 97.31 295 SER B N 1
ATOM 4527 C CA . SER B 1 295 ? 18.234 -2.248 19.297 1 97.31 295 SER B CA 1
ATOM 4528 C C . SER B 1 295 ? 17.234 -2.908 18.344 1 97.31 295 SER B C 1
ATOM 4530 O O . SER B 1 295 ? 16.938 -4.098 18.484 1 97.31 295 SER B O 1
ATOM 4532 N N . VAL B 1 296 ? 16.672 -2.129 17.516 1 97.69 296 VAL B N 1
ATOM 4533 C CA . VAL B 1 296 ? 15.727 -2.633 16.531 1 97.69 296 VAL B CA 1
ATOM 4534 C C . VAL B 1 296 ? 16.375 -2.654 15.141 1 97.69 296 VAL B C 1
ATOM 4536 O O . VAL B 1 296 ? 16.984 -1.666 14.719 1 97.69 296 VAL B O 1
ATOM 4539 N N . GLU B 1 297 ? 16.281 -3.754 14.422 1 95.44 297 GLU B N 1
ATOM 4540 C CA . GLU B 1 297 ? 16.828 -3.895 13.078 1 95.44 297 GLU B CA 1
ATOM 4541 C C . GLU B 1 297 ? 15.875 -3.316 12.031 1 95.44 297 GLU B C 1
ATOM 4543 O O . GLU B 1 297 ? 14.719 -3.744 11.922 1 95.44 297 GLU B O 1
ATOM 4548 N N . MET B 1 298 ? 16.375 -2.352 11.273 1 96.62 298 MET B N 1
ATOM 4549 C CA . MET B 1 298 ? 15.633 -1.756 10.164 1 96.62 298 MET B CA 1
ATOM 4550 C C . MET B 1 298 ? 16.5 -1.698 8.906 1 96.62 298 MET B C 1
ATOM 4552 O O . MET B 1 298 ? 16.938 -0.621 8.5 1 96.62 298 MET B O 1
ATOM 4556 N N . PRO B 1 299 ? 16.656 -2.848 8.312 1 95.69 299 PRO B N 1
ATOM 4557 C CA . PRO B 1 299 ? 17.625 -2.979 7.223 1 95.69 299 PRO B CA 1
ATOM 4558 C C . PRO B 1 299 ? 17.375 -1.993 6.082 1 95.69 299 PRO B C 1
ATOM 4560 O O . PRO B 1 299 ? 18.312 -1.383 5.566 1 95.69 299 PRO B O 1
ATOM 4563 N N . ILE B 1 300 ? 16.172 -1.842 5.648 1 96.75 300 ILE B N 1
ATOM 4564 C CA . ILE B 1 300 ? 15.867 -0.969 4.52 1 96.75 300 ILE B CA 1
ATOM 4565 C C . ILE B 1 300 ? 16.156 0.482 4.895 1 96.75 300 ILE B C 1
ATOM 4567 O O . ILE B 1 300 ? 16.844 1.198 4.156 1 96.75 300 ILE B O 1
ATOM 4571 N N . CYS B 1 301 ? 15.68 0.925 6.055 1 97.06 301 CYS B N 1
ATOM 4572 C CA . CYS B 1 301 ? 15.891 2.293 6.512 1 97.06 301 CYS B CA 1
ATOM 4573 C C . CYS B 1 301 ? 17.375 2.576 6.715 1 97.06 301 CYS B C 1
ATOM 4575 O O . CYS B 1 301 ? 17.859 3.664 6.391 1 97.06 301 CYS B O 1
ATOM 4577 N N . ASN B 1 302 ? 18.031 1.595 7.258 1 96.12 302 ASN B N 1
ATOM 4578 C CA . ASN B 1 302 ? 19.469 1.747 7.453 1 96.12 302 ASN B CA 1
ATOM 4579 C C . ASN B 1 302 ? 20.203 1.896 6.121 1 96.12 302 ASN B C 1
ATOM 4581 O O . ASN B 1 302 ? 21.172 2.656 6.023 1 96.12 302 ASN B O 1
ATOM 4585 N N . MET B 1 303 ? 19.797 1.193 5.16 1 95.62 303 MET B N 1
ATOM 4586 C CA . MET B 1 303 ? 20.422 1.288 3.848 1 95.62 303 MET B CA 1
ATOM 4587 C C . MET B 1 303 ? 20.203 2.668 3.236 1 95.62 303 MET B C 1
ATOM 4589 O O . MET B 1 303 ? 21.109 3.223 2.607 1 95.62 303 MET B O 1
ATOM 4593 N N . VAL B 1 304 ? 19 3.213 3.379 1 97.31 304 VAL B N 1
ATOM 4594 C CA . VAL B 1 304 ? 18.719 4.562 2.896 1 97.31 304 VAL B CA 1
ATOM 4595 C C . VAL B 1 304 ? 19.672 5.555 3.578 1 97.31 304 VAL B C 1
ATOM 4597 O O . VAL B 1 304 ? 20.234 6.43 2.924 1 97.31 304 VAL B O 1
ATOM 4600 N N . TYR B 1 305 ? 19.844 5.371 4.914 1 96.88 305 TYR B N 1
ATOM 4601 C CA . TYR B 1 305 ? 20.75 6.227 5.672 1 96.88 305 TYR B CA 1
ATOM 4602 C C . TYR B 1 305 ? 22.156 6.145 5.117 1 96.88 305 TYR B C 1
ATOM 4604 O O . TYR B 1 305 ? 22.797 7.172 4.867 1 96.88 305 TYR B O 1
ATOM 4612 N N . ARG B 1 306 ? 22.641 4.973 4.848 1 96.5 306 ARG B N 1
ATOM 4613 C CA . ARG B 1 306 ? 24 4.762 4.379 1 96.5 306 ARG B CA 1
ATOM 4614 C C . ARG B 1 306 ? 24.203 5.344 2.984 1 96.5 306 ARG B C 1
ATOM 4616 O O . ARG B 1 306 ? 25.281 5.863 2.67 1 96.5 306 ARG B O 1
ATOM 4623 N N . VAL B 1 307 ? 23.203 5.25 2.123 1 96.5 307 VAL B N 1
ATOM 4624 C CA . VAL B 1 307 ? 23.297 5.762 0.76 1 96.5 307 VAL B CA 1
ATOM 4625 C C . VAL B 1 307 ? 23.281 7.289 0.781 1 96.5 307 VAL B C 1
ATOM 4627 O O . VAL B 1 307 ? 24.109 7.934 0.146 1 96.5 307 VAL B O 1
ATOM 4630 N N . VAL B 1 308 ? 22.375 7.887 1.562 1 95.75 308 VAL B N 1
ATOM 4631 C CA . VAL B 1 308 ? 22.188 9.336 1.582 1 95.75 308 VAL B CA 1
ATOM 4632 C C . VAL B 1 308 ? 23.391 10 2.252 1 95.75 308 VAL B C 1
ATOM 4634 O O . VAL B 1 308 ? 23.781 11.109 1.879 1 95.75 308 VAL B O 1
ATOM 4637 N N . SER B 1 309 ? 24.016 9.281 3.172 1 94.5 309 SER B N 1
ATOM 4638 C CA . SER B 1 309 ? 25.172 9.828 3.873 1 94.5 309 SER B CA 1
ATOM 4639 C C . SER B 1 309 ? 26.438 9.695 3.035 1 94.5 309 SER B C 1
ATOM 4641 O O . SER B 1 309 ? 27.484 10.227 3.396 1 94.5 309 SER B O 1
ATOM 4643 N N . GLY B 1 310 ? 26.359 8.898 1.972 1 91.81 310 GLY B N 1
ATOM 4644 C CA . GLY B 1 310 ? 27.516 8.703 1.107 1 91.81 310 GLY B CA 1
ATOM 4645 C C . GLY B 1 310 ? 28.391 7.539 1.536 1 91.81 310 GLY B C 1
ATOM 4646 O O . GLY B 1 310 ? 29.453 7.309 0.955 1 91.81 310 GLY B O 1
ATOM 4647 N N . ASP B 1 311 ? 27.875 6.766 2.447 1 93.31 311 ASP B N 1
ATOM 4648 C CA . ASP B 1 311 ? 28.672 5.66 2.984 1 93.31 311 ASP B CA 1
ATOM 4649 C C . ASP B 1 311 ? 28.656 4.461 2.039 1 93.31 311 ASP B C 1
ATOM 4651 O O . ASP B 1 311 ? 29.594 3.652 2.037 1 93.31 311 ASP B O 1
ATOM 4655 N N . THR B 1 312 ? 27.547 4.281 1.335 1 94.25 312 THR B N 1
ATOM 4656 C CA . THR B 1 312 ? 27.375 3.121 0.467 1 94.25 312 THR B CA 1
ATOM 4657 C C . THR B 1 312 ? 26.75 3.529 -0.865 1 94.25 312 THR B C 1
ATOM 4659 O O . THR B 1 312 ? 25.734 4.219 -0.893 1 94.25 312 THR B O 1
ATOM 4662 N N . PRO B 1 313 ? 27.422 3.111 -1.952 1 94.5 313 PRO B N 1
ATOM 4663 C CA . PRO B 1 313 ? 26.766 3.336 -3.238 1 94.5 313 PRO B CA 1
ATOM 4664 C C . PRO B 1 313 ? 25.406 2.627 -3.336 1 94.5 313 PRO B C 1
ATOM 4666 O O . PRO B 1 313 ? 25.25 1.528 -2.801 1 94.5 313 PRO B O 1
ATOM 4669 N N . LEU B 1 314 ? 24.5 3.221 -4.035 1 94.62 314 LEU B N 1
ATOM 4670 C CA . LEU B 1 314 ? 23.125 2.719 -4.137 1 94.62 314 LEU B CA 1
ATOM 4671 C C . LEU B 1 314 ? 23.109 1.282 -4.652 1 94.62 314 LEU B C 1
ATOM 4673 O O . LEU B 1 314 ? 22.406 0.429 -4.102 1 94.62 314 LEU B O 1
ATOM 4677 N N . GLU B 1 315 ? 23.875 1.002 -5.672 1 90.88 315 GLU B N 1
ATOM 4678 C CA . GLU B 1 315 ? 23.891 -0.328 -6.273 1 90.88 315 GLU B CA 1
ATOM 4679 C C . GLU B 1 315 ? 24.328 -1.387 -5.266 1 90.88 315 GLU B C 1
ATOM 4681 O O . GLU B 1 315 ? 23.766 -2.486 -5.234 1 90.88 315 GLU B O 1
ATOM 4686 N N . GLN B 1 316 ? 25.297 -1.024 -4.496 1 92.25 316 GLN B N 1
ATOM 4687 C CA . GLN B 1 316 ? 25.75 -1.935 -3.455 1 92.25 316 GLN B CA 1
ATOM 4688 C C . GLN B 1 316 ? 24.688 -2.141 -2.385 1 92.25 316 GLN B C 1
ATOM 4690 O O . GLN B 1 316 ? 24.5 -3.258 -1.903 1 92.25 316 GLN B O 1
ATOM 4695 N N . ALA B 1 317 ? 24.047 -1.074 -2.029 1 91.69 317 ALA B N 1
ATOM 4696 C CA . ALA B 1 317 ? 22.984 -1.144 -1.032 1 91.69 317 ALA B CA 1
ATOM 4697 C C . ALA B 1 317 ? 21.859 -2.076 -1.487 1 91.69 317 ALA B C 1
ATOM 4699 O O . ALA B 1 317 ? 21.375 -2.896 -0.708 1 91.69 317 ALA B O 1
ATOM 4700 N N . VAL B 1 318 ? 21.531 -1.972 -2.723 1 88.81 318 VAL B N 1
ATOM 4701 C CA . VAL B 1 318 ? 20.469 -2.783 -3.297 1 88.81 318 VAL B CA 1
ATOM 4702 C C . VAL B 1 318 ? 20.891 -4.254 -3.311 1 88.81 318 VAL B C 1
ATOM 4704 O O . VAL B 1 318 ? 20.109 -5.133 -2.947 1 88.81 318 VAL B O 1
ATOM 4707 N N . ARG B 1 319 ? 22.047 -4.504 -3.682 1 86.31 319 ARG B N 1
ATOM 4708 C CA . ARG B 1 319 ? 22.578 -5.867 -3.699 1 86.31 319 ARG B CA 1
ATOM 4709 C C . ARG B 1 319 ? 22.531 -6.484 -2.305 1 86.31 319 ARG B C 1
ATOM 4711 O O . ARG B 1 319 ? 22.172 -7.652 -2.146 1 86.31 319 ARG B O 1
ATOM 4718 N N . GLU B 1 320 ? 22.891 -5.715 -1.358 1 87.56 320 GLU B N 1
ATOM 4719 C CA . GLU B 1 320 ? 22.922 -6.195 0.021 1 87.56 320 GLU B CA 1
ATOM 4720 C C . GLU B 1 320 ? 21.516 -6.531 0.515 1 87.56 320 GLU B C 1
ATOM 4722 O O . GLU B 1 320 ? 21.328 -7.523 1.223 1 87.56 320 GLU B O 1
ATOM 4727 N N . LEU B 1 321 ? 20.609 -5.719 0.123 1 84.94 321 LEU B N 1
ATOM 4728 C CA . LEU B 1 321 ? 19.234 -5.949 0.553 1 84.94 321 LEU B CA 1
ATOM 4729 C C . LEU B 1 321 ? 18.656 -7.199 -0.109 1 84.94 321 LEU B C 1
ATOM 4731 O O . LEU B 1 321 ? 17.922 -7.961 0.524 1 84.94 321 LEU B O 1
ATOM 4735 N N . MET B 1 322 ? 19.031 -7.359 -1.384 1 81.19 322 MET B N 1
ATOM 4736 C CA . MET B 1 322 ? 18.484 -8.477 -2.154 1 81.19 322 MET B CA 1
ATOM 4737 C C . MET B 1 322 ? 19.125 -9.797 -1.713 1 81.19 322 MET B C 1
ATOM 4739 O O . MET B 1 322 ? 18.5 -10.852 -1.822 1 81.19 322 MET B O 1
ATOM 4743 N N . GLU B 1 323 ? 20.328 -9.758 -1.245 1 77.31 323 GLU B N 1
ATOM 4744 C CA . GLU B 1 323 ? 21.062 -10.961 -0.874 1 77.31 323 GLU B CA 1
ATOM 4745 C C . GLU B 1 323 ? 20.75 -11.383 0.557 1 77.31 323 GLU B C 1
ATOM 4747 O O . GLU B 1 323 ? 21.156 -12.461 0.993 1 77.31 323 GLU B O 1
ATOM 4752 N N . ARG B 1 324 ? 20.078 -10.609 1.127 1 73.75 324 ARG B N 1
ATOM 4753 C CA . ARG B 1 324 ? 19.734 -10.977 2.496 1 73.75 324 ARG B CA 1
ATOM 4754 C C . ARG B 1 324 ? 18.891 -12.25 2.525 1 73.75 324 ARG B C 1
ATOM 4756 O O . ARG B 1 324 ? 17.984 -12.422 1.704 1 73.75 324 ARG B O 1
ATOM 4763 N N . THR B 1 325 ? 19.328 -13.227 3.246 1 57.59 325 THR B N 1
ATOM 4764 C CA . THR B 1 325 ? 18.781 -14.57 3.326 1 57.59 325 THR B CA 1
ATOM 4765 C C . THR B 1 325 ? 17.297 -14.523 3.707 1 57.59 325 THR B C 1
ATOM 4767 O O . THR B 1 325 ? 16.906 -13.781 4.609 1 57.59 325 THR B O 1
ATOM 4770 N N . PRO B 1 326 ? 16.5 -15.297 2.967 1 55.41 326 PRO B N 1
ATOM 4771 C CA . PRO B 1 326 ? 15.07 -15.414 3.213 1 55.41 326 PRO B CA 1
ATOM 4772 C C . PRO B 1 326 ? 14.75 -15.906 4.621 1 55.41 326 PRO B C 1
ATOM 4774 O O . PRO B 1 326 ? 15.258 -16.953 5.047 1 55.41 326 PRO B O 1
ATOM 4777 N N . LYS B 1 327 ? 14.633 -15.125 5.516 1 57.69 327 LYS B N 1
ATOM 4778 C CA . LYS B 1 327 ? 14.023 -15.562 6.77 1 57.69 327 LYS B CA 1
ATOM 4779 C C . LYS B 1 327 ? 12.516 -15.727 6.617 1 57.69 327 LYS B C 1
ATOM 4781 O O . LYS B 1 327 ? 11.922 -15.242 5.648 1 57.69 327 LYS B O 1
ATOM 4786 N N . ALA B 1 328 ? 11.898 -16.734 7.32 1 56.38 328 ALA B N 1
ATOM 4787 C CA . ALA B 1 328 ? 10.438 -16.75 7.336 1 56.38 328 ALA B CA 1
ATOM 4788 C C . ALA B 1 328 ? 9.867 -15.344 7.324 1 56.38 328 ALA B C 1
ATOM 4790 O O . ALA B 1 328 ? 10.484 -14.414 7.848 1 56.38 328 ALA B O 1
ATOM 4791 N N . GLU B 1 329 ? 8.938 -15.078 6.438 1 51.28 329 GLU B N 1
ATOM 4792 C CA . GLU B 1 329 ? 8.406 -13.734 6.25 1 51.28 329 GLU B CA 1
ATOM 4793 C C . GLU B 1 329 ? 8.281 -13 7.582 1 51.28 329 GLU B C 1
ATOM 4795 O O . GLU B 1 329 ? 8.469 -11.781 7.645 1 51.28 329 GLU B O 1
ATOM 4800 N N . PHE B 1 330 ? 7.84 -13.742 8.633 1 48.69 330 PHE B N 1
ATOM 4801 C CA . PHE B 1 330 ? 7.633 -13.094 9.922 1 48.69 330 PHE B CA 1
ATOM 4802 C C . PHE B 1 330 ? 8.516 -13.719 10.992 1 48.69 330 PHE B C 1
ATOM 4804 O O . PHE B 1 330 ? 8.242 -13.578 12.188 1 48.69 330 PHE B O 1
ATOM 4811 N N . ASP B 1 331 ? 9.539 -14.43 10.75 1 42.66 331 ASP B N 1
ATOM 4812 C CA . ASP B 1 331 ? 10.281 -15.039 11.844 1 42.66 331 ASP B CA 1
ATOM 4813 C C . ASP B 1 331 ? 10.859 -13.977 12.773 1 42.66 331 ASP B C 1
ATOM 4815 O O . ASP B 1 331 ? 11.461 -13 12.312 1 42.66 331 ASP B O 1
ATOM 4819 N N . ASP B 1 332 ? 10.258 -13.695 13.977 1 34.69 332 ASP B N 1
ATOM 4820 C CA . ASP B 1 332 ? 10.867 -13.031 15.125 1 34.69 332 ASP B CA 1
ATOM 4821 C C . ASP B 1 332 ? 12.297 -13.508 15.336 1 34.69 332 ASP B C 1
ATOM 4823 O O . ASP B 1 332 ? 12.609 -14.68 15.109 1 34.69 332 ASP B O 1
#

pLDDT: mean 94.87, std 8.07, range [34.69, 98.94]

Foldseek 3Di:
DAFEEEQEDDALQSQLQQQLLVVLPHQYEYEDQDAVQQVCCQVVQDNCPHAPPQGGHPSYHYGNDPCVRVPRGPEYEYEDELACLLVVLLVCQVVQTQEYEYAHAAAHQPQLHFSLVSQVVRHPPRHWYKYKAFADDSNCSSVLAADEIEIATCDPVSQVVVQVSNDDPRYHYDYHPFRVLLNLQRHLLLQLLLLLLLCVLLVVDPVVLVVSLLVSLVLSLQLCVLVVGDSVSQVDGSHSRNSVNQNPDPSNLSSQLSSVLNNPDALVVSNVVSVDDRSNQSRLVSVVVSCVVSVGDDLSSVLSPCCNVVNDRPVVSVVVVVPPDDDPPDDD/DAFEEEQEDDALQSQLQQQLLVVLPHQYEYEDQDAVQQVCCQVVQDSCPHAPPQGGHPSYHYHNDPCVRVPRGPEYEYEDELACLLVVLLVCQVVQTQEYEYAHAAAHQPQLHFSLVSQVVRHPPRHWYKYKAFADDSNCSSVLAADEIEIATCDPVSQVVVQVSNDDPRYHYDYHPFRVLLNLQRHLLLQLLLLLLLCVLLVVDPVVLVVSLLVSLVLSLQLCVLVVGDSVSQVDGSHSRNSVNQNPDPSNLSSQLSSVLNNPDALVVSNVVSVDDRSNLSRLVSVVVSCVVSVGDDLSSVLSPCCNVVNDRPVVSVVVVVPPDDDPPDDD

Solvent-accessible surface area (backbone atoms only — not comparable to full-atom values): 32056 Å² total; per-residue (Å²): 132,72,47,36,34,18,30,42,24,61,42,33,55,24,44,20,54,44,36,50,30,14,68,63,58,20,41,27,26,37,24,30,88,42,56,66,58,16,52,47,26,57,74,65,37,29,44,63,89,52,34,62,94,24,74,48,41,88,44,47,43,47,31,45,44,65,67,70,32,53,61,85,39,71,38,37,35,36,27,44,58,35,83,49,42,62,62,49,42,56,70,42,32,87,69,48,58,62,32,45,32,31,52,49,56,34,40,29,71,89,78,27,39,57,55,69,56,50,49,52,74,43,27,69,69,61,43,49,45,34,40,42,36,32,19,66,54,31,65,46,48,40,66,60,30,41,32,43,34,31,34,15,17,85,33,71,67,58,36,51,51,52,35,58,49,52,46,54,93,35,32,44,51,22,58,43,70,44,47,62,17,34,44,48,24,41,27,50,29,30,31,51,5,23,49,33,14,21,42,49,34,60,66,37,47,65,28,34,36,23,45,50,52,28,54,45,50,50,32,50,50,53,48,30,54,77,72,65,23,49,70,68,43,41,58,23,42,19,12,42,10,23,29,50,38,34,46,73,34,79,87,24,55,26,15,48,30,14,23,35,39,30,64,65,40,49,67,69,57,16,49,58,71,62,68,55,88,48,62,17,66,58,38,20,52,24,48,45,52,44,29,57,76,68,72,44,82,39,68,69,52,44,44,46,27,33,35,68,72,66,75,35,59,63,72,58,45,50,51,54,62,63,63,50,74,80,53,49,78,74,67,127,132,72,47,37,33,17,31,43,24,62,42,33,54,24,43,20,53,44,35,49,31,14,70,64,56,19,41,28,25,37,24,30,89,42,57,66,58,16,52,47,27,59,71,65,37,28,44,64,90,52,35,60,93,26,74,48,40,88,43,45,43,48,32,44,45,65,67,69,32,51,61,84,40,71,38,36,36,36,29,42,58,36,83,50,41,62,63,49,42,56,69,42,32,88,69,48,59,61,33,45,31,30,50,48,56,34,41,29,70,89,77,28,40,57,54,70,56,51,48,52,74,45,28,70,68,59,44,49,46,34,41,41,35,32,18,67,55,30,67,46,49,40,67,58,32,40,33,44,34,32,34,16,17,86,33,71,66,58,34,52,51,53,36,60,50,50,47,55,92,36,32,42,50,22,58,44,68,43,47,63,16,34,42,48,24,41,27,49,29,30,29,51,4,23,49,30,14,22,41,49,34,60,64,39,46,65,26,35,37,24,46,50,53,28,54,45,50,51,32,50,50,54,45,30,54,77,71,68,23,48,70,68,42,42,57,23,42,18,11,41,10,23,30,52,38,34,46,71,35,80,86,23,55,25,15,47,29,14,22,34,40,31,65,66,41,48,68,71,57,17,49,58,70,62,68,55,89,50,63,16,68,58,40,19,53,26,48,46,52,44,30,56,77,68,72,43,83,40,69,68,52,44,42,46,27,32,36,69,71,66,75,36,59,61,70,58,46,51,49,54,63,63,64,50,75,80,53,48,77,74,66,125

InterPro domains:
  IPR006109 Glycerol-3-phosphate dehydrogenase, NAD-dependent, C-terminal [PF07479] (178-318)
  IPR006168 Glycerol-3-phosphate dehydrogenase, NAD-dependent [MF_00394] (3-320)
  IPR006168 Glycerol-3-phosphate dehydrogenase, NAD-dependent [PIRSF000114] (3-329)
  IPR006168 Glycerol-3-phosphate dehydrogenase, NAD-dependent [PR00077] (7-24)
  IPR006168 Glycerol-3-phosphate dehydrogenase, NAD-dependent [PR00077] (57-84)
  IPR006168 Glycerol-3-phosphate dehydrogenase, NAD-dependent [PR00077] (131-151)
  IPR006168 Glycerol-3-phosphate dehydrogenase, NAD-dependent [PR00077] (171-195)
  IPR006168 Glycerol-3-phosphate dehydrogenase, NAD-dependent [PR00077] (196-220)
  IPR006168 Glycerol-3-phosphate dehydrogenase, NAD-dependent [PR00077] (236-253)
  IPR006168 Glycerol-3-phosphate dehydrogenase, NAD-dependent [PS00957] (186-207)
  IPR008927 6-phosphogluconate dehydrogenase-like, C-terminal domain superfamily [SSF48179] (177-329)
  IPR011128 Glycerol-3-phosphate dehydrogenase, NAD-dependent, N-terminal [PF01210] (5-158)
  IPR013328 6-phosphogluconate dehydrogenase, domain 2 [G3DSA:1.10.1040.10] (187-331)
  IPR036291 NAD(P)-binding domain superfamily [SSF51735] (4-177)

Sequence (664 aa):
MASTIAVLGAGAWGTALASVLGRNGHAVRLWTREAEHAAAINAERVNQRHLPDCPLPDSLTATADLETALGGTDWLLIAVPSSAFRGLIERLAPYRPGKVVWATKGLESESGGFLHDVVQAGLDPAPAMAVISGPSFAAEVGQGLPTAITVAADDADLAAEVVRAFHNDRFRPYSSTDMTGVELGGAVKNVLAVATGASDGLGLGANARAALVTRGLAEISRLGAALGADPQTLIGLAGMGDLLLTCTDDQSRNRRFGFALGQGATVETALASVGSTVEGARTAAELHSLAERHSVEMPICNMVYRVVSGDTPLEQAVRELMERTPKAEFDDMASTIAVLGAGAWGTALASVLGRNGHAVRLWTREAEHAAAINAERVNQRHLPDCPLPDSLTATADLETALGGTDWLLIAVPSSAFRGLIERLAPYRPGKVVWATKGLESESGGFLHDVVQAGLDPAPAMAVISGPSFAAEVGQGLPTAITVAADDADLAAEVVRAFHNDRFRPYSSTDMTGVELGGAVKNVLAVATGASDGLGLGANARAALVTRGLAEISRLGAALGADPQTLIGLAGMGDLLLTCTDDQSRNRRFGFALGQGATVETALASVGSTVEGARTAAELHSLAERHSVEMPICNMVYRVVSGDTPLEQAVRELMERTPKAEFDD

Secondary structure (DSSP, 8-state):
-PPEEEEE--SHHHHHHHHHHHHTT-EEEEE-S-HHHHHHHHHHTS-TTTSTT-PPPTTEEEES-HHHHHTT-SEEEE-S-HHHHHHHHHHHGGG--SEEEE---S--TTT---HHHHHHHHSSSPPEEEEEESS--HHHHHTT--EEEEEEES-HHHHHHHHHHH-SSSEEEEEES-HHHHHHHHHHHHHHHHHHHHHHHTT-HHHHHHHHHHHHHHHHHHHHHHHT--HHHHTSIIIIIHHHHHHH-TT-HHHHHHHHHHTT--HHHHHHHH-S--HHHHHHHHHHHHHHHTT---HHHHHHHHHHTTSS-HHHHHHHHHHS----TT--/-PPEEEEE--SHHHHHHHHHHHHTT-EEEEE-S-HHHHHHHHHHTS-TTTSTT-PPPTTEEEES-HHHHHTT-SEEEE-S-HHHHHHHHHHHGGG--SEEEE---S--TTT---HHHHHHHHSSSPPEEEEEESS--HHHHHTT--EEEEEEESSHHHHHHHHHHH-SSSEEEEEES-HHHHHHHHHHHHHHHHHHHHHHHTT-HHHHHHHHHHHHHHHHHHHHHHHT--HHHHTSIIIIIHHHHHHH-TT-HHHHHHHHHHTT--HHHHHHHH-S--HHHHHHHHHHHHHHHTT---HHHHHHHHHHTTSS-HHHHHHHHHHS----TT--